Protein AF-A0A2N3HQ24-F1 (afdb_monomer_lite)

Radius of gyration: 28.42 Å; chains: 1; bounding box: 80×58×65 Å

Structure (mmCIF, N/CA/C/O backbone):
data_AF-A0A2N3HQ24-F1
#
_entry.id   AF-A0A2N3HQ24-F1
#
loop_
_atom_site.group_PDB
_atom_site.id
_atom_site.type_symbol
_atom_site.label_atom_id
_atom_site.label_alt_id
_atom_site.label_comp_id
_atom_site.label_asym_id
_atom_site.label_entity_id
_atom_site.label_seq_id
_atom_site.pdbx_PDB_ins_code
_atom_site.Cartn_x
_atom_site.Cartn_y
_atom_site.Cartn_z
_atom_site.occupancy
_atom_site.B_iso_or_equiv
_atom_site.auth_seq_id
_atom_site.auth_comp_id
_atom_site.auth_asym_id
_atom_site.auth_atom_id
_atom_site.pdbx_PDB_model_num
ATOM 1 N N . MET A 1 1 ? 50.417 21.967 -17.663 1.00 47.53 1 MET A N 1
ATOM 2 C CA . MET A 1 1 ? 50.385 20.579 -17.165 1.00 47.53 1 MET A CA 1
ATOM 3 C C . MET A 1 1 ? 48.929 20.295 -16.877 1.00 47.53 1 MET A C 1
ATOM 5 O O . MET A 1 1 ? 48.324 21.129 -16.223 1.00 47.53 1 MET A O 1
ATOM 9 N N . SER A 1 2 ? 48.342 19.258 -17.473 1.00 64.44 2 SER A N 1
ATOM 10 C CA . SER A 1 2 ? 46.981 18.849 -17.116 1.00 64.44 2 SER A CA 1
ATOM 11 C C . SER A 1 2 ? 47.035 18.251 -15.715 1.00 64.44 2 SER A C 1
ATOM 13 O O . SER A 1 2 ? 47.826 17.329 -15.504 1.00 64.44 2 SER A O 1
ATOM 15 N N . ASP A 1 3 ? 46.255 18.788 -14.781 1.00 77.62 3 ASP A N 1
ATOM 16 C CA . ASP A 1 3 ? 46.148 18.233 -13.431 1.00 77.62 3 ASP A CA 1
ATOM 17 C C . ASP A 1 3 ? 45.756 16.748 -13.524 1.00 77.62 3 ASP A C 1
ATOM 19 O O . ASP A 1 3 ? 44.880 16.379 -14.314 1.00 77.62 3 ASP A O 1
ATOM 23 N N . SER A 1 4 ? 46.420 15.878 -12.757 1.00 91.06 4 SER A N 1
ATOM 24 C CA . SER A 1 4 ? 45.989 14.480 -12.658 1.00 91.06 4 SER A CA 1
ATOM 25 C C . SER A 1 4 ? 44.662 14.396 -11.897 1.00 91.06 4 SER A C 1
ATOM 27 O O . SER A 1 4 ? 44.323 15.302 -11.132 1.00 91.06 4 SER A O 1
ATOM 29 N N . LEU A 1 5 ? 43.909 13.296 -12.033 1.00 94.38 5 LEU A N 1
ATOM 30 C CA . LEU A 1 5 ? 42.657 13.133 -11.279 1.00 94.38 5 LEU A CA 1
ATOM 31 C C . LEU A 1 5 ? 42.884 13.259 -9.767 1.00 94.38 5 LEU A C 1
ATOM 33 O O . LEU A 1 5 ? 42.071 13.834 -9.043 1.00 94.38 5 LEU A O 1
ATOM 37 N N . ARG A 1 6 ? 44.021 12.741 -9.299 1.00 94.81 6 ARG A N 1
ATOM 38 C CA . ARG A 1 6 ? 44.444 12.823 -7.906 1.00 94.81 6 ARG A CA 1
ATOM 39 C C . ARG A 1 6 ? 44.665 14.269 -7.465 1.00 94.81 6 ARG A C 1
ATOM 41 O O . ARG A 1 6 ? 44.216 14.627 -6.377 1.00 94.81 6 ARG A O 1
ATOM 48 N N . ASP A 1 7 ? 45.304 15.093 -8.294 1.00 94.31 7 ASP A N 1
ATOM 49 C CA . ASP A 1 7 ? 45.512 16.518 -8.003 1.00 94.31 7 ASP A CA 1
ATOM 50 C C . ASP A 1 7 ? 44.172 17.261 -7.948 1.00 94.31 7 ASP A C 1
ATOM 52 O O . ASP A 1 7 ? 43.905 17.986 -6.989 1.00 94.31 7 ASP A O 1
ATOM 56 N N . ILE A 1 8 ? 43.275 16.982 -8.901 1.00 95.81 8 ILE A N 1
ATOM 57 C CA . ILE A 1 8 ? 41.916 17.540 -8.935 1.00 95.81 8 ILE A CA 1
ATOM 58 C C . ILE A 1 8 ? 41.142 17.162 -7.664 1.00 95.81 8 ILE A C 1
ATOM 60 O O . ILE A 1 8 ? 40.532 18.019 -7.024 1.00 95.81 8 ILE A O 1
ATOM 64 N N . ALA A 1 9 ? 41.178 15.891 -7.256 1.00 96.81 9 ALA A N 1
ATOM 65 C CA . ALA A 1 9 ? 40.502 15.406 -6.055 1.00 96.81 9 ALA A CA 1
ATOM 66 C C . ALA A 1 9 ? 41.056 16.052 -4.773 1.00 96.81 9 ALA A C 1
ATOM 68 O O . ALA A 1 9 ? 40.285 16.417 -3.879 1.00 96.81 9 ALA A O 1
ATOM 69 N N . ILE A 1 10 ? 42.380 16.220 -4.673 1.00 95.81 10 ILE A N 1
ATOM 70 C CA . ILE A 1 10 ? 43.023 16.939 -3.564 1.00 95.81 10 ILE A CA 1
ATOM 71 C C . ILE A 1 10 ? 42.519 18.381 -3.522 1.00 95.81 10 ILE A C 1
ATOM 73 O O . ILE A 1 10 ? 42.132 18.854 -2.451 1.00 95.81 10 ILE A O 1
ATOM 77 N N . GLN A 1 11 ? 42.458 19.049 -4.672 1.00 96.38 11 GLN A N 1
ATOM 78 C CA . GLN A 1 11 ? 42.065 20.448 -4.739 1.00 96.38 11 GLN A CA 1
ATOM 79 C C . GLN A 1 11 ? 40.582 20.663 -4.417 1.00 96.38 11 GLN A C 1
ATOM 81 O O . GLN A 1 11 ? 40.251 21.563 -3.642 1.00 96.38 11 GLN A O 1
ATOM 86 N N . ILE A 1 12 ? 39.698 19.780 -4.899 1.00 97.50 12 ILE A N 1
ATOM 87 C CA . ILE A 1 12 ? 38.277 19.756 -4.516 1.00 97.50 12 ILE A CA 1
ATOM 88 C C . ILE A 1 12 ? 38.135 19.603 -3.000 1.00 97.50 12 ILE A C 1
ATOM 90 O O . ILE A 1 12 ? 37.418 20.382 -2.379 1.00 97.50 12 ILE A O 1
ATOM 94 N N . ASN A 1 13 ? 38.828 18.641 -2.380 1.00 97.75 13 ASN A N 1
ATOM 95 C CA . ASN A 1 13 ? 38.746 18.446 -0.929 1.00 97.75 13 ASN A CA 1
ATOM 96 C C . ASN A 1 13 ? 39.200 19.693 -0.155 1.00 97.75 13 ASN A C 1
ATOM 98 O O . ASN A 1 13 ? 38.524 20.096 0.788 1.00 97.75 13 ASN A O 1
ATOM 102 N N . GLN A 1 14 ? 40.316 20.317 -0.550 1.00 96.50 14 GLN A N 1
ATOM 103 C CA . GLN A 1 14 ? 40.838 21.515 0.118 1.00 96.50 14 GLN A CA 1
ATOM 104 C C . GLN A 1 14 ? 39.853 22.688 0.065 1.00 96.50 14 GLN A C 1
ATOM 106 O O . GLN A 1 14 ? 39.627 23.345 1.082 1.00 96.50 14 GLN A O 1
ATOM 111 N N . MET A 1 15 ? 39.258 22.925 -1.106 1.00 97.62 15 MET A N 1
ATOM 112 C CA . MET A 1 15 ? 38.336 24.038 -1.341 1.00 97.62 15 MET A CA 1
ATOM 113 C C . MET A 1 15 ? 36.914 23.758 -0.835 1.00 97.62 15 MET A C 1
ATOM 115 O O . MET A 1 15 ? 36.154 24.690 -0.603 1.00 97.62 15 MET A O 1
ATOM 119 N N . SER A 1 16 ? 36.547 22.492 -0.613 1.00 97.12 16 SER A N 1
ATOM 120 C CA . SER A 1 16 ? 35.191 22.115 -0.189 1.00 97.12 16 SER A CA 1
ATOM 121 C C . SER A 1 16 ? 34.766 22.660 1.177 1.00 97.12 16 SER A C 1
ATOM 123 O O . SER A 1 16 ? 33.574 22.688 1.454 1.00 97.12 16 SER A O 1
ATOM 125 N N . ASN A 1 17 ? 35.703 23.120 2.016 1.00 93.00 17 ASN A N 1
ATOM 126 C CA . ASN A 1 17 ? 35.400 23.670 3.344 1.00 93.00 17 ASN A CA 1
ATOM 127 C C . ASN A 1 17 ? 34.509 24.925 3.302 1.00 93.00 17 ASN A C 1
ATOM 129 O O . ASN A 1 17 ? 33.818 25.202 4.279 1.00 93.00 17 ASN A O 1
ATOM 133 N N . ASP A 1 18 ? 34.513 25.650 2.180 1.00 95.00 18 ASP A N 1
ATOM 134 C CA . ASP A 1 18 ? 33.687 26.844 1.961 1.00 95.00 18 ASP A CA 1
ATOM 135 C C . ASP A 1 18 ? 32.299 26.518 1.366 1.00 95.00 18 ASP A C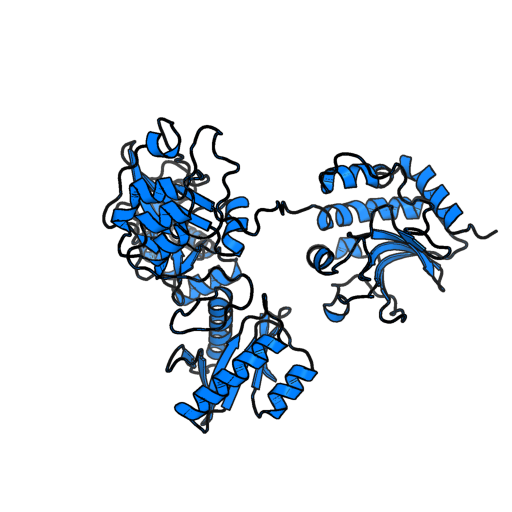 1
ATOM 137 O O . ASP A 1 18 ? 31.510 27.423 1.101 1.00 95.00 18 ASP A O 1
ATOM 141 N N . TYR A 1 19 ? 31.993 25.231 1.162 1.00 97.69 19 TYR A N 1
ATOM 142 C CA . TYR A 1 19 ? 30.774 24.731 0.520 1.00 97.69 19 TYR A CA 1
ATOM 143 C C . TYR A 1 19 ? 30.058 23.710 1.412 1.00 97.69 19 TYR A C 1
ATOM 145 O O . TYR A 1 19 ? 30.669 23.051 2.260 1.00 97.69 19 TYR A O 1
ATOM 153 N N . GLU A 1 20 ? 28.751 23.528 1.222 1.00 96.44 20 GLU A N 1
ATOM 154 C CA . GLU A 1 20 ? 27.975 22.592 2.046 1.00 96.44 20 GLU A CA 1
ATOM 155 C C . GLU A 1 20 ? 28.452 21.143 1.854 1.00 96.44 20 GLU A C 1
ATOM 157 O O . GLU A 1 20 ? 28.536 20.373 2.819 1.00 96.44 20 GLU A O 1
ATOM 162 N N . ILE A 1 21 ? 28.852 20.789 0.631 1.00 97.12 21 ILE A N 1
ATOM 163 C CA . ILE A 1 21 ? 29.386 19.480 0.257 1.00 97.12 21 ILE A CA 1
ATOM 164 C C . ILE A 1 21 ? 30.654 19.105 1.031 1.00 97.12 21 ILE A C 1
ATOM 166 O O . ILE A 1 21 ? 30.903 17.915 1.229 1.00 97.12 21 ILE A O 1
ATOM 170 N N . GLY A 1 22 ? 31.425 20.068 1.550 1.00 96.12 22 GLY A N 1
ATOM 171 C CA . GLY A 1 22 ? 32.559 19.780 2.438 1.00 96.12 22 GLY A CA 1
ATOM 172 C C . GLY A 1 22 ? 32.155 18.967 3.671 1.00 96.12 22 GLY A C 1
ATOM 173 O O . GLY A 1 22 ? 32.927 18.152 4.175 1.00 96.12 22 GLY A O 1
ATOM 174 N N . ASN A 1 23 ? 30.894 19.086 4.099 1.00 95.62 23 ASN A N 1
ATOM 175 C CA . ASN A 1 23 ? 30.323 18.332 5.213 1.00 95.62 23 ASN A CA 1
ATOM 176 C C . ASN A 1 23 ? 29.716 16.981 4.796 1.00 95.62 23 ASN A C 1
ATOM 178 O O . ASN A 1 23 ? 29.048 16.341 5.610 1.00 95.62 23 ASN A O 1
ATOM 182 N N . LEU A 1 24 ? 29.932 16.503 3.562 1.00 96.12 24 LEU A N 1
ATOM 183 C CA . LEU A 1 24 ? 29.300 15.285 3.033 1.00 96.12 24 LEU A CA 1
ATOM 184 C C . LEU A 1 24 ? 29.444 14.086 3.975 1.00 96.12 24 LEU A C 1
ATOM 186 O O . LEU A 1 24 ? 28.496 13.332 4.171 1.00 96.12 24 LEU A O 1
ATOM 190 N N . GLN A 1 25 ? 30.618 13.885 4.571 1.00 94.50 25 GLN A N 1
ATOM 191 C CA . GLN A 1 25 ? 30.864 12.732 5.442 1.00 94.50 25 GLN A CA 1
ATOM 192 C C . GLN A 1 25 ? 30.114 12.818 6.781 1.00 94.50 25 GLN A C 1
ATOM 194 O O . GLN A 1 25 ? 29.752 11.781 7.345 1.00 94.50 25 GLN A O 1
ATOM 199 N N . ASP A 1 26 ? 29.844 14.031 7.264 1.00 93.19 26 ASP A N 1
ATOM 200 C CA . ASP A 1 26 ? 29.004 14.287 8.434 1.00 93.19 26 ASP A CA 1
ATOM 201 C C . ASP A 1 26 ? 27.514 14.134 8.072 1.00 93.19 26 ASP A C 1
ATOM 203 O O . ASP A 1 26 ? 26.798 13.384 8.734 1.00 93.19 26 ASP A O 1
ATOM 207 N N . ILE A 1 27 ? 27.079 14.670 6.927 1.00 93.56 27 ILE A N 1
ATOM 208 C CA . ILE A 1 27 ? 25.725 14.452 6.382 1.00 93.56 27 ILE A CA 1
ATOM 209 C C . ILE A 1 27 ? 25.440 12.952 6.215 1.00 93.56 27 ILE A C 1
ATOM 211 O O . ILE A 1 27 ? 24.395 12.451 6.627 1.00 93.56 27 ILE A O 1
ATOM 215 N N . ARG A 1 28 ? 26.392 12.198 5.657 1.00 92.69 28 ARG A N 1
ATOM 216 C CA . ARG A 1 28 ? 26.301 10.740 5.490 1.00 92.69 28 ARG A CA 1
ATOM 217 C C . ARG A 1 28 ? 26.172 10.013 6.812 1.00 92.69 28 ARG A C 1
ATOM 219 O O . ARG A 1 28 ? 25.418 9.043 6.902 1.00 92.69 28 ARG A O 1
ATOM 226 N N . LYS A 1 29 ? 26.926 10.441 7.824 1.00 90.31 29 LYS A N 1
ATOM 227 C CA . LYS A 1 29 ? 26.850 9.863 9.164 1.00 90.31 29 LYS A CA 1
ATOM 228 C C . LYS A 1 29 ? 25.430 10.001 9.711 1.00 90.31 29 LYS A C 1
ATOM 230 O O . LYS A 1 29 ? 24.884 9.001 10.180 1.00 90.31 29 LYS A O 1
ATOM 235 N N . ASP A 1 30 ? 24.835 11.179 9.573 1.00 87.88 30 ASP A N 1
ATOM 236 C CA . ASP A 1 30 ? 23.500 11.474 10.088 1.00 87.88 30 ASP A CA 1
ATOM 237 C C . ASP A 1 30 ? 22.411 10.734 9.299 1.00 87.88 30 ASP A C 1
ATOM 239 O O . ASP A 1 30 ? 21.644 9.971 9.888 1.00 87.88 30 ASP A O 1
ATOM 243 N N . LEU A 1 31 ? 22.407 10.834 7.964 1.00 85.19 31 LEU A N 1
ATOM 244 C CA . LEU A 1 31 ? 21.428 10.152 7.099 1.00 85.19 31 LEU A CA 1
ATOM 245 C C . LEU A 1 31 ? 21.437 8.628 7.272 1.00 85.19 31 LEU A C 1
ATOM 247 O O . LEU A 1 31 ? 20.403 7.965 7.160 1.00 85.19 31 LEU A O 1
ATOM 251 N N . LYS A 1 32 ? 22.611 8.042 7.530 1.00 80.75 32 LYS A N 1
ATOM 252 C CA . LYS A 1 32 ? 22.769 6.586 7.624 1.00 80.75 32 LYS A CA 1
ATOM 253 C C . LYS A 1 32 ? 22.746 6.049 9.050 1.00 80.75 32 LYS A C 1
ATOM 255 O O . LYS A 1 32 ? 22.720 4.820 9.187 1.00 80.75 32 LYS A O 1
ATOM 260 N N . GLY A 1 33 ? 22.736 6.910 10.068 1.00 82.31 33 GLY A N 1
ATOM 261 C CA . GLY A 1 33 ? 22.814 6.523 11.480 1.00 82.31 33 GLY A CA 1
ATOM 262 C C . GLY A 1 33 ? 24.160 5.893 11.859 1.00 82.31 33 GLY A C 1
ATOM 263 O O . GLY A 1 33 ? 24.206 4.934 12.632 1.00 82.31 33 GLY A O 1
ATOM 264 N N . LEU A 1 34 ? 25.266 6.361 11.273 1.00 80.00 34 LEU A N 1
ATOM 265 C CA . LEU A 1 34 ? 26.601 5.821 11.550 1.00 80.00 34 LEU A CA 1
ATOM 266 C C . LEU A 1 34 ? 27.142 6.371 12.876 1.00 80.00 34 LEU A C 1
ATOM 268 O O . LEU A 1 34 ? 27.036 7.555 13.177 1.00 80.00 34 LEU A O 1
ATOM 272 N N . LYS A 1 35 ? 27.815 5.519 13.661 1.00 80.62 35 LYS A N 1
ATOM 273 C CA . LYS A 1 35 ? 28.413 5.927 14.949 1.00 80.62 35 LYS A CA 1
ATOM 274 C C . LYS A 1 35 ? 29.523 6.976 14.794 1.00 80.62 35 LYS A C 1
ATOM 276 O O . LYS A 1 35 ? 29.748 7.777 15.695 1.00 80.62 35 LYS A O 1
ATOM 281 N N . LYS A 1 36 ? 30.230 6.963 13.662 1.00 83.69 36 LYS A N 1
ATOM 282 C CA . LYS A 1 36 ? 31.337 7.871 13.334 1.00 83.69 36 LYS A CA 1
ATOM 283 C C . LYS A 1 36 ? 31.327 8.193 11.843 1.00 83.69 36 LYS A C 1
ATOM 285 O O . LYS A 1 36 ? 30.864 7.368 11.054 1.00 83.69 36 LYS A O 1
ATOM 290 N N . LYS A 1 37 ? 31.869 9.354 11.469 1.00 85.19 37 LYS A N 1
ATOM 291 C CA . LYS A 1 37 ? 32.110 9.681 10.060 1.00 85.19 37 LYS A CA 1
ATOM 292 C C . LYS A 1 37 ? 33.192 8.777 9.473 1.00 85.19 37 LYS A C 1
ATOM 294 O O . LYS A 1 37 ? 34.089 8.335 10.194 1.00 85.19 37 LYS A O 1
ATOM 299 N N . ALA A 1 38 ? 33.069 8.460 8.186 1.00 80.69 38 ALA A N 1
ATOM 300 C CA . ALA A 1 38 ? 33.951 7.504 7.518 1.00 80.69 38 ALA A CA 1
ATOM 301 C C . ALA A 1 38 ? 35.321 8.111 7.178 1.00 80.69 38 ALA A C 1
ATOM 303 O O . ALA A 1 38 ? 36.337 7.429 7.291 1.00 80.69 38 ALA A O 1
ATOM 304 N N . ASN A 1 39 ? 35.343 9.385 6.786 1.00 90.38 39 ASN A N 1
ATOM 305 C CA . ASN A 1 39 ? 36.548 10.163 6.517 1.00 90.38 39 ASN A CA 1
ATOM 306 C C . ASN A 1 39 ? 36.249 11.663 6.713 1.00 90.38 39 ASN A C 1
ATOM 308 O O . ASN A 1 39 ? 35.095 12.032 6.923 1.00 90.38 39 ASN A O 1
ATOM 312 N N . SER A 1 40 ? 37.273 12.509 6.663 1.00 87.12 40 SER A N 1
ATOM 313 C CA . SER A 1 40 ? 37.134 13.970 6.594 1.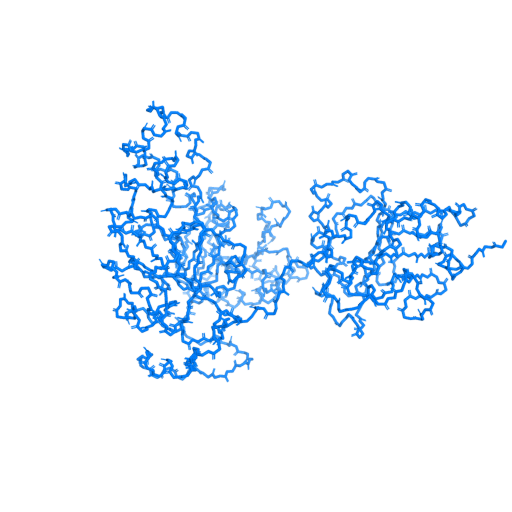00 87.12 40 SER A CA 1
ATOM 314 C C . SER A 1 40 ? 36.994 14.459 5.151 1.00 87.12 40 SER A C 1
ATOM 316 O O . SER A 1 40 ? 36.330 15.457 4.916 1.00 87.12 40 SER A O 1
ATOM 318 N N . ASN A 1 41 ? 37.597 13.745 4.198 1.00 93.75 41 ASN A N 1
ATOM 319 C CA . ASN A 1 41 ? 37.614 14.110 2.787 1.00 93.75 41 ASN A CA 1
ATOM 320 C C . ASN A 1 41 ? 36.432 13.488 2.026 1.00 93.75 41 ASN A C 1
ATOM 322 O O . ASN A 1 41 ? 35.942 12.403 2.367 1.00 93.75 41 ASN A O 1
ATOM 326 N N . ILE A 1 42 ? 36.010 14.160 0.954 1.00 96.06 42 ILE A N 1
ATOM 327 C CA . ILE A 1 42 ? 35.005 13.672 0.005 1.00 96.06 42 ILE A CA 1
ATOM 328 C C . ILE A 1 42 ? 35.620 12.532 -0.808 1.00 96.06 42 ILE A C 1
ATOM 330 O O . ILE A 1 42 ? 35.145 11.399 -0.729 1.00 96.06 42 ILE A O 1
ATOM 334 N N . PHE A 1 43 ? 36.710 12.813 -1.524 1.00 97.00 43 PHE A N 1
ATOM 335 C CA . PHE A 1 43 ? 37.456 11.844 -2.330 1.00 97.00 43 PHE A CA 1
ATOM 336 C C . PHE A 1 43 ? 38.735 11.437 -1.600 1.00 97.00 43 PHE A C 1
ATOM 338 O O . PHE A 1 43 ? 39.457 12.286 -1.082 1.00 97.00 43 PHE A O 1
ATOM 345 N N . VAL A 1 44 ? 39.022 10.141 -1.531 1.00 93.75 44 VAL A N 1
ATOM 346 C CA . VAL A 1 44 ? 40.214 9.620 -0.852 1.00 93.75 44 VAL A CA 1
ATOM 347 C C . VAL A 1 44 ? 41.065 8.888 -1.874 1.00 93.75 44 VAL A C 1
ATOM 349 O O . VAL A 1 44 ? 40.533 8.148 -2.701 1.00 93.75 44 VAL A O 1
ATOM 352 N N . ASP A 1 45 ? 42.378 9.091 -1.781 1.00 90.62 45 ASP A N 1
ATOM 353 C CA . ASP A 1 45 ? 43.375 8.331 -2.528 1.00 90.62 45 ASP A CA 1
ATOM 354 C C . ASP A 1 45 ? 43.441 6.884 -2.019 1.00 90.62 45 ASP A C 1
ATOM 356 O O . ASP A 1 45 ? 44.299 6.495 -1.230 1.00 90.62 45 ASP A O 1
ATOM 360 N N . ASP A 1 46 ? 42.438 6.113 -2.418 1.00 87.56 46 ASP A N 1
ATOM 361 C CA . ASP A 1 46 ? 42.279 4.690 -2.168 1.00 87.56 46 ASP A CA 1
ATOM 362 C C . ASP A 1 46 ? 41.905 4.039 -3.500 1.00 87.56 46 ASP A C 1
ATOM 364 O O . ASP A 1 46 ? 40.907 4.411 -4.118 1.00 87.56 46 ASP A O 1
ATOM 368 N N . SER A 1 47 ? 42.673 3.026 -3.905 1.00 86.31 47 SER A N 1
ATOM 369 C CA . SER A 1 47 ? 42.433 2.206 -5.105 1.00 86.31 47 SER A CA 1
ATOM 370 C C . SER A 1 47 ? 41.006 1.645 -5.229 1.00 86.31 47 SER A C 1
ATOM 372 O O . SER A 1 47 ? 40.583 1.250 -6.311 1.00 86.31 47 SER A O 1
ATOM 374 N N . LYS A 1 48 ? 40.243 1.583 -4.129 1.00 85.88 48 LYS A N 1
ATOM 375 C CA . LYS A 1 48 ? 38.839 1.141 -4.117 1.00 85.88 48 LYS A CA 1
ATOM 376 C C . LYS A 1 48 ? 37.848 2.220 -4.544 1.00 85.88 48 LYS A C 1
ATOM 378 O O . LYS A 1 48 ? 36.708 1.888 -4.867 1.00 85.88 48 LYS A O 1
ATOM 383 N N . THR A 1 49 ? 38.231 3.489 -4.451 1.00 90.25 49 THR A N 1
ATOM 384 C CA . THR A 1 49 ? 37.356 4.646 -4.691 1.00 90.25 49 THR A CA 1
ATOM 385 C C . THR A 1 49 ? 37.904 5.607 -5.734 1.00 90.25 49 THR A C 1
ATOM 387 O O . THR A 1 49 ? 37.167 6.487 -6.166 1.00 90.25 49 THR A O 1
ATOM 390 N N . MET A 1 50 ? 39.163 5.444 -6.137 1.00 94.50 50 MET A N 1
ATOM 391 C CA . MET A 1 50 ? 39.844 6.276 -7.118 1.00 94.50 50 MET A CA 1
ATOM 392 C C . MET A 1 50 ? 40.767 5.430 -7.997 1.00 94.50 50 MET A C 1
ATOM 394 O O . MET A 1 50 ? 41.476 4.547 -7.514 1.00 94.50 50 MET A O 1
ATOM 398 N N . THR A 1 51 ? 40.739 5.732 -9.286 1.00 93.19 51 THR A N 1
ATOM 399 C CA . THR A 1 51 ? 41.643 5.235 -10.329 1.00 93.19 51 THR A CA 1
ATOM 400 C C . THR A 1 51 ? 42.340 6.432 -10.980 1.00 93.19 51 THR A C 1
ATOM 402 O O . THR A 1 51 ? 42.158 7.561 -10.527 1.00 93.19 51 THR A O 1
ATOM 405 N N . ASP A 1 52 ? 43.110 6.216 -12.043 1.00 91.44 52 ASP A N 1
ATOM 406 C CA . ASP A 1 52 ? 43.693 7.328 -12.803 1.00 91.44 52 ASP A CA 1
ATOM 407 C C . ASP A 1 52 ? 42.627 8.123 -13.587 1.00 91.44 52 ASP A C 1
ATOM 409 O O . ASP A 1 52 ? 42.807 9.316 -13.836 1.00 91.44 52 ASP A O 1
ATOM 413 N N . ASP A 1 53 ? 41.485 7.493 -13.896 1.00 92.31 53 ASP A N 1
ATOM 414 C CA . ASP A 1 53 ? 40.465 8.047 -14.794 1.00 92.31 53 ASP A CA 1
ATOM 415 C C . ASP A 1 53 ? 39.175 8.471 -14.088 1.00 92.31 53 ASP A C 1
ATOM 417 O O . ASP A 1 53 ? 38.464 9.347 -14.571 1.00 92.31 53 ASP A O 1
ATOM 421 N N . TRP A 1 54 ? 38.837 7.889 -12.937 1.00 95.00 54 TRP A N 1
ATOM 422 C CA . TRP A 1 54 ? 37.626 8.254 -12.197 1.00 95.00 54 TRP A CA 1
ATOM 423 C C . TRP A 1 54 ? 37.750 8.054 -10.689 1.00 95.00 54 TRP A C 1
ATOM 425 O O . TRP A 1 54 ? 38.529 7.231 -10.204 1.00 95.00 54 TRP A O 1
ATOM 435 N N . ALA A 1 55 ? 36.936 8.799 -9.941 1.00 97.38 55 ALA A N 1
ATOM 436 C CA . ALA A 1 55 ? 36.797 8.679 -8.499 1.00 97.38 55 ALA A CA 1
ATOM 437 C C . ALA A 1 55 ? 35.335 8.835 -8.066 1.00 97.38 55 ALA A C 1
ATOM 439 O O . ALA A 1 55 ? 34.566 9.595 -8.655 1.00 97.38 55 ALA A O 1
ATOM 440 N N . PHE A 1 56 ? 34.956 8.161 -6.984 1.00 97.19 56 PHE A N 1
ATOM 441 C CA . PHE A 1 56 ? 33.720 8.442 -6.257 1.00 97.19 56 PHE A CA 1
ATOM 442 C C . PHE A 1 56 ? 34.006 8.717 -4.785 1.00 97.19 56 PHE A C 1
ATOM 444 O O . PHE A 1 56 ? 35.044 8.329 -4.245 1.00 97.19 56 PHE A O 1
ATOM 451 N N . HIS A 1 57 ? 33.081 9.407 -4.121 1.00 96.62 57 HIS A N 1
ATOM 452 C CA . HIS A 1 57 ? 33.285 9.784 -2.728 1.00 96.62 57 HIS A CA 1
ATOM 453 C C . HIS A 1 57 ? 33.455 8.563 -1.806 1.00 96.62 57 HIS A C 1
ATOM 455 O O . HIS A 1 57 ? 32.860 7.495 -1.993 1.00 96.62 57 HIS A O 1
ATOM 461 N N . TYR A 1 58 ? 34.243 8.725 -0.749 1.00 93.75 58 TYR A N 1
ATOM 462 C CA . TYR A 1 58 ? 34.638 7.618 0.108 1.00 93.75 58 TYR A CA 1
ATOM 463 C C . TYR A 1 58 ? 33.451 6.973 0.836 1.00 93.75 58 TYR A C 1
ATOM 465 O O . TYR A 1 58 ? 32.694 7.625 1.563 1.00 93.75 58 TYR A O 1
ATOM 473 N N . GLY A 1 59 ? 33.318 5.654 0.668 1.00 88.44 59 GLY A N 1
ATOM 474 C CA . GLY A 1 59 ? 32.214 4.853 1.198 1.00 88.44 59 GLY A CA 1
ATOM 475 C C . GLY A 1 59 ? 30.937 4.877 0.347 1.00 88.44 59 GLY A C 1
ATOM 476 O O . GLY A 1 59 ? 29.947 4.276 0.762 1.00 88.44 59 GLY A O 1
ATOM 477 N N . GLY A 1 60 ? 30.963 5.509 -0.830 1.00 90.31 60 GLY A N 1
ATOM 478 C CA . GLY A 1 60 ? 29.819 5.693 -1.727 1.00 90.31 60 GLY A CA 1
ATOM 479 C C . GLY A 1 60 ? 29.291 4.436 -2.427 1.00 90.31 60 GLY A C 1
ATOM 480 O O . GLY A 1 60 ? 28.379 4.510 -3.245 1.00 90.31 60 GLY A O 1
ATOM 481 N N . ARG A 1 61 ? 29.863 3.254 -2.171 1.00 89.81 61 ARG A N 1
ATOM 482 C CA . ARG A 1 61 ? 29.674 2.108 -3.072 1.00 89.81 61 ARG A CA 1
ATOM 483 C C . ARG A 1 61 ? 28.236 1.585 -3.146 1.00 89.81 61 ARG A C 1
ATOM 485 O O . ARG A 1 61 ? 27.832 1.102 -4.200 1.00 89.81 61 ARG A O 1
ATOM 492 N N . SER A 1 62 ? 27.494 1.685 -2.046 1.00 88.50 62 SER A N 1
ATOM 493 C CA . SER A 1 62 ? 26.109 1.218 -1.901 1.00 88.50 62 SER A CA 1
ATOM 494 C C . SER A 1 62 ? 25.088 2.363 -1.882 1.00 88.50 62 SER A C 1
ATOM 496 O O . SER A 1 62 ? 24.015 2.254 -1.283 1.00 88.50 62 SER A O 1
ATOM 498 N N . GLU A 1 63 ? 25.414 3.488 -2.516 1.00 93.38 63 GLU A N 1
ATOM 499 C CA . GLU A 1 63 ? 24.588 4.696 -2.574 1.00 93.38 63 GLU A CA 1
ATOM 500 C C . GLU A 1 63 ? 24.719 5.448 -3.895 1.00 93.38 63 GLU A C 1
ATOM 502 O O . GLU A 1 63 ? 25.514 5.067 -4.752 1.00 93.38 63 GLU A O 1
ATOM 507 N N . LEU A 1 64 ? 23.920 6.504 -4.047 1.00 96.75 64 LEU A N 1
ATOM 508 C CA . LEU A 1 64 ? 24.123 7.532 -5.055 1.00 96.75 64 LEU A CA 1
ATOM 509 C C . LEU A 1 64 ? 25.489 8.195 -4.825 1.00 96.75 64 LEU A C 1
ATOM 511 O O . LEU A 1 64 ? 25.806 8.649 -3.729 1.00 96.75 64 LEU A O 1
ATOM 515 N N . GLN A 1 65 ? 26.339 8.207 -5.840 1.00 97.62 65 GLN A N 1
ATOM 516 C CA . GLN A 1 65 ? 27.745 8.575 -5.715 1.00 97.62 65 GLN A CA 1
ATOM 517 C C . GLN A 1 65 ? 28.002 9.963 -6.266 1.00 97.62 65 GLN A C 1
ATOM 519 O O . GLN A 1 65 ? 27.894 10.142 -7.469 1.00 97.62 65 GLN A O 1
ATOM 524 N N . TYR A 1 66 ? 28.494 10.893 -5.444 1.00 98.44 66 TYR A N 1
ATOM 525 C CA . TYR A 1 66 ? 29.344 11.960 -5.978 1.00 98.44 66 TYR A CA 1
ATOM 526 C C . TYR A 1 66 ? 30.519 11.338 -6.721 1.00 98.44 66 TYR A C 1
ATOM 528 O O . TYR A 1 66 ? 31.250 10.530 -6.137 1.00 98.44 66 TYR A O 1
ATOM 536 N N . ASN A 1 67 ? 30.642 11.669 -8.001 1.00 98.44 67 ASN A N 1
ATOM 537 C CA . ASN A 1 67 ? 31.555 11.023 -8.924 1.00 98.44 67 ASN A CA 1
ATOM 538 C C . ASN A 1 67 ? 32.210 12.063 -9.839 1.00 98.44 67 ASN A C 1
ATOM 540 O O . ASN A 1 67 ? 31.542 12.974 -10.337 1.00 98.44 67 ASN A O 1
ATOM 544 N N . ILE A 1 68 ? 33.511 11.898 -10.050 1.00 98.25 68 ILE A N 1
ATOM 545 C CA . ILE A 1 68 ? 34.338 12.695 -10.951 1.00 98.25 68 ILE A CA 1
ATOM 546 C C . ILE A 1 68 ? 35.132 11.772 -11.869 1.00 98.25 68 ILE A C 1
ATOM 548 O O . ILE A 1 68 ? 35.464 10.652 -11.481 1.00 98.25 68 ILE A O 1
ATOM 552 N N . GLY A 1 69 ? 35.468 12.227 -13.069 1.00 96.75 69 GLY A N 1
ATOM 553 C CA . GLY A 1 69 ? 36.337 11.451 -13.945 1.00 96.75 69 GLY A CA 1
ATOM 554 C C . GLY A 1 69 ? 36.639 12.120 -15.271 1.00 96.75 69 GLY A C 1
ATOM 555 O O . GLY A 1 69 ? 36.001 13.100 -15.652 1.00 96.75 69 GLY A O 1
ATOM 556 N N . PHE A 1 70 ? 37.624 11.578 -15.968 1.00 94.94 70 PHE A N 1
ATOM 557 C CA . PHE A 1 70 ? 37.946 11.949 -17.329 1.00 94.94 70 PHE A CA 1
ATOM 558 C C . PHE A 1 70 ? 37.123 11.136 -18.318 1.00 94.94 70 PHE A C 1
ATOM 560 O O . PHE A 1 70 ? 36.967 9.926 -18.199 1.00 94.94 70 PHE A O 1
ATOM 567 N N . GLU A 1 71 ? 36.634 11.854 -19.313 1.00 91.44 71 GLU A N 1
ATOM 568 C CA . GLU A 1 71 ? 35.969 11.354 -20.501 1.00 91.44 71 GLU A CA 1
ATOM 569 C C . GLU A 1 71 ? 36.773 11.770 -21.738 1.00 91.44 71 GLU A C 1
ATOM 571 O O . GLU A 1 71 ? 37.692 12.604 -21.660 1.00 91.44 71 GLU A O 1
ATOM 576 N N . ASP A 1 72 ? 36.414 11.214 -22.893 1.00 88.94 72 ASP A N 1
ATOM 577 C CA . ASP A 1 72 ? 36.993 11.619 -24.177 1.00 88.94 72 ASP A CA 1
ATOM 578 C C . ASP A 1 72 ? 36.729 13.107 -24.457 1.00 88.94 72 ASP A C 1
ATOM 580 O O . ASP A 1 72 ? 37.624 13.831 -24.897 1.00 88.94 72 ASP A O 1
ATOM 584 N N . GLU A 1 73 ? 35.533 13.596 -24.124 1.00 89.44 73 GLU A N 1
ATOM 585 C CA . GLU A 1 73 ? 35.086 14.964 -24.399 1.00 89.44 73 GLU A CA 1
ATOM 586 C C . GLU A 1 73 ? 35.460 15.969 -23.298 1.00 89.44 73 GLU A C 1
ATOM 588 O O . GLU A 1 73 ? 35.348 17.176 -23.508 1.00 89.44 73 GLU A O 1
ATOM 593 N N . GLY A 1 74 ? 35.898 15.521 -22.115 1.00 93.12 74 GLY A N 1
ATOM 594 C CA . GLY A 1 74 ? 36.157 16.445 -21.012 1.00 93.12 74 GLY A CA 1
ATOM 595 C C . GLY A 1 74 ? 36.358 15.805 -19.645 1.00 93.12 74 GLY A C 1
ATOM 596 O O . GLY A 1 74 ? 36.698 14.635 -19.512 1.00 93.12 74 GLY A O 1
ATOM 597 N N . PHE A 1 75 ? 36.172 16.609 -18.608 1.00 96.62 75 PHE A N 1
ATOM 598 C CA . PHE A 1 75 ? 36.106 16.197 -17.218 1.00 96.62 75 PHE A CA 1
ATOM 599 C C . PHE A 1 75 ? 34.648 16.231 -16.754 1.00 96.62 75 PHE A C 1
ATOM 601 O O . PHE A 1 75 ? 33.985 17.268 -16.841 1.00 96.62 75 PHE A O 1
ATOM 608 N N . ARG A 1 76 ? 34.136 15.100 -16.267 1.00 97.06 76 ARG A N 1
ATOM 609 C CA . ARG A 1 76 ? 32.774 14.983 -15.739 1.00 97.06 76 ARG A CA 1
ATOM 610 C C . ARG A 1 76 ? 32.750 15.101 -14.224 1.00 97.06 76 ARG A C 1
ATOM 612 O O . ARG A 1 76 ? 33.636 14.595 -13.537 1.00 97.06 76 ARG A O 1
ATOM 619 N N . TYR A 1 77 ? 31.694 15.714 -13.705 1.00 98.50 77 TYR A N 1
ATOM 620 C CA . TYR A 1 77 ? 31.445 15.834 -12.270 1.00 98.50 77 TYR A CA 1
ATOM 621 C C . TYR A 1 77 ? 29.939 15.892 -11.991 1.00 98.50 77 TYR A C 1
ATOM 623 O O . TYR A 1 77 ? 29.184 16.605 -12.656 1.00 98.50 77 TYR A O 1
ATOM 631 N N . GLY A 1 78 ? 29.473 15.066 -11.056 1.00 98.50 78 GLY A N 1
ATOM 632 C CA . GLY A 1 78 ? 28.046 14.923 -10.776 1.00 98.50 78 GLY A CA 1
ATOM 633 C C . GLY A 1 78 ? 27.726 13.763 -9.844 1.00 98.50 78 GLY A C 1
ATOM 634 O O . GLY A 1 78 ? 28.536 13.400 -8.987 1.00 98.50 78 GLY A O 1
ATOM 635 N N . LEU A 1 79 ? 26.540 13.184 -10.023 1.00 98.62 79 LEU A N 1
ATOM 636 C CA . LEU A 1 79 ? 26.043 12.038 -9.270 1.00 98.62 79 LEU A CA 1
ATOM 637 C C . LEU A 1 79 ? 25.946 10.791 -10.159 1.00 98.62 79 LEU A C 1
ATOM 639 O O . LEU A 1 79 ? 25.696 10.879 -11.359 1.00 98.62 79 LEU A O 1
ATOM 643 N N . ALA A 1 80 ? 26.129 9.610 -9.569 1.00 98.31 80 ALA A N 1
ATOM 644 C CA . ALA A 1 80 ? 26.100 8.356 -10.309 1.00 98.31 80 ALA A CA 1
ATOM 645 C C . ALA A 1 80 ? 25.557 7.164 -9.516 1.00 98.31 80 ALA A C 1
ATOM 647 O O . ALA A 1 80 ? 25.752 7.055 -8.306 1.00 98.31 80 ALA A O 1
ATOM 648 N N . PHE A 1 81 ? 24.960 6.209 -10.222 1.00 97.62 81 PHE A N 1
ATOM 649 C CA . PHE A 1 81 ? 24.744 4.852 -9.732 1.00 97.62 81 PHE A CA 1
ATOM 650 C C . PHE A 1 81 ? 25.727 3.897 -10.408 1.00 97.62 81 PHE A C 1
ATOM 652 O O . PHE A 1 81 ? 25.714 3.740 -11.626 1.00 97.62 81 PHE A O 1
ATOM 659 N N . SER A 1 82 ? 26.541 3.208 -9.608 1.00 94.88 82 SER A N 1
ATOM 660 C CA . SER A 1 82 ? 27.363 2.087 -10.070 1.00 94.88 82 SER A CA 1
ATOM 661 C C . SER A 1 82 ? 26.687 0.768 -9.700 1.00 94.88 82 SER A C 1
ATOM 663 O O . SER A 1 82 ? 26.704 0.359 -8.534 1.00 94.88 82 SER A O 1
ATOM 665 N N . LEU A 1 83 ? 26.084 0.099 -10.684 1.00 91.38 83 LEU A N 1
ATOM 666 C CA . LEU A 1 83 ? 25.349 -1.159 -10.507 1.00 91.38 83 LEU A CA 1
ATOM 667 C C . LEU A 1 83 ? 26.224 -2.393 -10.702 1.00 91.38 83 LEU A C 1
ATOM 669 O O . LEU A 1 83 ? 25.710 -3.483 -10.896 1.00 91.38 83 LEU A O 1
ATOM 673 N N . GLU A 1 84 ? 27.542 -2.260 -10.664 1.00 87.44 84 GLU A N 1
ATOM 674 C CA . GLU A 1 84 ? 28.424 -3.423 -10.633 1.00 87.44 84 GLU A CA 1
ATOM 675 C C . GLU A 1 84 ? 28.397 -4.069 -9.233 1.00 87.44 84 GLU A C 1
ATOM 677 O O . GLU A 1 84 ? 28.378 -3.373 -8.220 1.00 87.44 84 GLU A O 1
ATOM 682 N N . THR A 1 85 ? 28.350 -5.391 -9.127 1.00 81.12 85 THR A N 1
ATOM 683 C CA . THR A 1 85 ? 28.410 -6.071 -7.822 1.00 81.12 85 THR A CA 1
ATOM 684 C C . THR A 1 85 ? 29.835 -6.106 -7.274 1.00 81.12 85 THR A C 1
ATOM 686 O O . THR A 1 85 ? 30.790 -6.328 -8.011 1.00 81.12 85 THR A O 1
ATOM 689 N N . SER A 1 86 ? 29.994 -5.944 -5.965 1.00 80.56 86 SER A N 1
ATOM 690 C CA . SER A 1 86 ? 31.279 -6.041 -5.264 1.00 80.56 86 SER A CA 1
ATOM 691 C C . SER A 1 86 ? 31.090 -6.618 -3.860 1.00 80.56 86 SER A C 1
ATOM 693 O O . SER A 1 86 ? 29.969 -6.857 -3.418 1.00 80.56 86 SER A O 1
ATOM 695 N N . GLN A 1 87 ? 32.172 -6.797 -3.099 1.00 73.25 87 GLN A N 1
ATOM 696 C CA . GLN A 1 87 ? 32.060 -7.213 -1.695 1.00 73.25 87 GLN A CA 1
ATOM 697 C C . GLN A 1 87 ? 31.225 -6.228 -0.848 1.00 73.25 87 GLN A C 1
ATOM 699 O O . GLN A 1 87 ? 30.549 -6.639 0.092 1.00 73.25 87 GLN A O 1
ATOM 704 N N . THR A 1 88 ? 31.267 -4.930 -1.164 1.00 72.94 88 THR A N 1
ATOM 705 C CA . THR A 1 88 ? 30.550 -3.872 -0.428 1.00 72.94 88 THR A CA 1
ATOM 706 C C . THR A 1 88 ? 29.185 -3.528 -1.032 1.00 72.94 88 THR A C 1
ATOM 708 O O . THR A 1 88 ? 28.367 -2.906 -0.353 1.00 72.94 88 THR A O 1
ATOM 711 N N . LEU A 1 89 ? 28.914 -3.965 -2.266 1.00 80.75 89 LEU A N 1
ATOM 712 C CA . LEU A 1 89 ? 27.591 -3.989 -2.893 1.00 80.75 89 LEU A CA 1
ATOM 713 C C . LEU A 1 89 ? 27.329 -5.398 -3.459 1.00 80.75 89 LEU A C 1
ATOM 715 O O . LEU A 1 89 ? 27.491 -5.612 -4.660 1.00 80.75 89 LEU A O 1
ATOM 719 N N . PRO A 1 90 ? 26.960 -6.378 -2.617 1.00 68.44 90 PRO A N 1
ATOM 720 C CA . PRO A 1 90 ? 26.777 -7.756 -3.073 1.00 68.44 90 PRO A CA 1
ATOM 721 C C . PRO A 1 90 ? 25.535 -7.926 -3.958 1.00 68.44 90 PRO A C 1
ATOM 723 O O . PRO A 1 90 ? 25.478 -8.857 -4.754 1.00 68.44 90 PRO A O 1
ATOM 726 N N . ASP A 1 91 ? 24.553 -7.028 -3.822 1.00 72.69 91 ASP A N 1
ATOM 727 C CA . ASP A 1 91 ? 23.293 -7.061 -4.560 1.00 72.69 91 ASP A CA 1
ATOM 728 C C . ASP A 1 91 ? 22.861 -5.644 -4.974 1.00 72.69 91 ASP A C 1
ATOM 730 O O . ASP A 1 91 ? 22.715 -4.745 -4.138 1.00 72.69 91 ASP A O 1
ATOM 734 N N . ILE A 1 92 ? 22.613 -5.456 -6.274 1.00 73.06 92 ILE A N 1
ATOM 735 C CA . ILE A 1 92 ? 22.125 -4.199 -6.857 1.00 73.06 92 ILE A CA 1
ATOM 736 C C . ILE A 1 92 ? 20.723 -3.822 -6.362 1.00 73.06 92 ILE A C 1
ATOM 738 O O . ILE A 1 92 ? 20.331 -2.658 -6.458 1.00 73.06 92 ILE A O 1
ATOM 742 N N . ASN A 1 93 ? 19.964 -4.769 -5.800 1.00 71.12 93 ASN A N 1
ATOM 743 C CA . ASN A 1 93 ? 18.648 -4.505 -5.218 1.00 71.12 93 ASN A CA 1
ATOM 744 C C . ASN A 1 93 ? 18.707 -3.471 -4.083 1.00 71.12 93 ASN A C 1
ATOM 746 O O . ASN A 1 93 ? 17.728 -2.762 -3.868 1.00 71.12 93 ASN A O 1
ATOM 750 N N . LEU A 1 94 ? 19.864 -3.291 -3.434 1.00 74.75 94 LEU A N 1
ATOM 751 C CA . LEU A 1 94 ? 20.092 -2.222 -2.453 1.00 74.75 94 LEU A CA 1
ATOM 752 C C . LEU A 1 94 ? 19.995 -0.807 -3.058 1.00 74.75 94 LEU A C 1
ATOM 754 O O . LEU A 1 94 ? 19.723 0.154 -2.338 1.00 74.75 94 LEU A O 1
ATOM 758 N N . LEU A 1 95 ? 20.206 -0.670 -4.371 1.00 81.94 95 LEU A N 1
ATOM 759 C CA . LEU A 1 95 ? 20.135 0.599 -5.100 1.00 81.94 95 LEU A CA 1
ATOM 760 C C . LEU A 1 95 ? 18.783 0.821 -5.792 1.00 81.94 95 LEU A C 1
ATOM 762 O O . LEU A 1 95 ? 18.439 1.964 -6.087 1.00 81.94 95 LEU A O 1
ATOM 766 N N . ARG A 1 96 ? 17.970 -0.224 -6.000 1.00 79.31 96 ARG A N 1
ATOM 767 C CA . ARG A 1 96 ? 16.659 -0.104 -6.670 1.00 79.31 96 ARG A CA 1
ATOM 768 C C . ARG A 1 96 ? 15.711 0.898 -5.991 1.00 79.31 96 ARG A C 1
ATOM 770 O O . ARG A 1 96 ? 15.157 1.732 -6.709 1.00 79.31 96 ARG A O 1
ATOM 777 N N . PRO A 1 97 ? 15.538 0.908 -4.652 1.00 77.00 97 PRO A N 1
ATOM 778 C CA . PRO A 1 97 ? 14.698 1.911 -3.992 1.00 77.00 97 PRO A CA 1
ATOM 779 C C . PRO A 1 97 ? 15.203 3.344 -4.197 1.00 77.00 97 PRO A C 1
ATOM 781 O O . PRO A 1 97 ? 14.408 4.271 -4.306 1.00 77.00 97 PRO A O 1
ATOM 784 N N . LYS A 1 98 ? 16.523 3.527 -4.301 1.00 89.06 98 LYS A N 1
ATOM 785 C CA . LYS A 1 98 ? 17.169 4.833 -4.488 1.00 89.06 98 LYS A CA 1
ATOM 786 C C . LYS A 1 98 ? 16.980 5.351 -5.909 1.00 89.06 98 LYS A C 1
ATOM 788 O O . LYS A 1 98 ? 16.617 6.506 -6.097 1.00 89.06 98 LYS A O 1
ATOM 793 N N . ILE A 1 99 ? 17.131 4.471 -6.899 1.00 85.25 99 ILE A N 1
ATOM 794 C CA . ILE A 1 99 ? 16.797 4.771 -8.297 1.00 85.25 99 ILE A CA 1
ATOM 795 C C . ILE A 1 99 ? 15.317 5.130 -8.419 1.00 85.25 99 ILE A C 1
ATOM 797 O O . ILE A 1 99 ? 14.976 6.096 -9.092 1.00 85.25 99 ILE A O 1
ATOM 801 N N . LYS A 1 100 ? 14.431 4.403 -7.724 1.00 77.44 100 LYS A N 1
ATOM 802 C CA . LYS A 1 100 ? 13.001 4.727 -7.690 1.00 77.44 100 LYS A CA 1
ATOM 803 C C . LYS A 1 100 ? 12.754 6.132 -7.134 1.00 77.44 100 LYS A C 1
ATOM 805 O O . LYS A 1 100 ? 12.037 6.894 -7.771 1.00 77.44 100 LYS A O 1
ATOM 810 N N . LYS A 1 101 ? 13.373 6.488 -6.002 1.00 83.00 101 LYS A N 1
ATOM 811 C CA . LYS A 1 101 ? 13.278 7.841 -5.428 1.00 83.00 101 LYS A CA 1
ATOM 812 C C . LYS A 1 101 ? 13.772 8.913 -6.396 1.00 83.00 101 LYS A C 1
ATOM 814 O O . LYS A 1 101 ? 13.076 9.901 -6.600 1.00 83.00 101 LYS A O 1
ATOM 819 N N . LEU A 1 102 ? 14.924 8.700 -7.035 1.00 92.88 102 LEU A N 1
ATOM 820 C CA . LEU A 1 102 ? 15.446 9.633 -8.034 1.00 92.88 102 LEU A CA 1
ATOM 821 C C . LEU A 1 102 ? 14.477 9.791 -9.214 1.00 92.88 102 LEU A C 1
ATOM 823 O O . LEU A 1 102 ? 14.189 10.909 -9.622 1.00 92.88 102 LEU A O 1
ATOM 827 N N . ASN A 1 103 ? 13.925 8.689 -9.721 1.00 84.44 103 ASN A N 1
ATOM 828 C CA . ASN A 1 103 ? 12.939 8.712 -10.799 1.00 84.44 103 ASN A CA 1
ATOM 829 C C . ASN A 1 103 ? 11.679 9.499 -10.417 1.00 84.44 103 ASN A C 1
ATOM 831 O O . ASN A 1 103 ? 11.184 10.272 -11.235 1.00 84.44 103 ASN A O 1
ATOM 835 N N . THR A 1 104 ? 11.185 9.343 -9.186 1.00 79.06 104 THR A N 1
ATOM 836 C CA . THR A 1 104 ? 10.079 10.154 -8.659 1.00 79.06 104 THR A CA 1
ATOM 837 C C . THR A 1 104 ? 10.451 11.638 -8.623 1.00 79.06 104 THR A C 1
ATOM 839 O O . THR A 1 104 ? 9.684 12.459 -9.113 1.00 79.06 104 THR A O 1
ATOM 842 N N . LEU A 1 105 ? 11.651 11.993 -8.149 1.00 87.75 105 LEU A N 1
ATOM 843 C CA . LEU A 1 105 ? 12.112 13.387 -8.129 1.00 87.75 105 LEU A CA 1
ATOM 844 C C . LEU A 1 105 ? 12.217 13.997 -9.532 1.00 87.75 105 LEU A C 1
ATOM 846 O O . LEU A 1 105 ? 11.797 15.135 -9.722 1.00 87.75 105 LEU A O 1
ATOM 850 N N . ILE A 1 106 ? 12.741 13.254 -10.510 1.00 89.69 106 ILE A N 1
ATOM 851 C CA . ILE A 1 106 ? 12.835 13.706 -11.909 1.00 89.69 106 ILE A CA 1
ATOM 852 C C . ILE A 1 106 ? 11.440 14.009 -12.472 1.00 89.69 106 ILE A C 1
ATOM 854 O O . ILE A 1 106 ? 11.264 14.999 -13.177 1.00 89.69 106 ILE A O 1
ATOM 858 N N . GLN A 1 107 ? 10.442 13.187 -12.139 1.00 81.69 107 GLN A N 1
ATOM 859 C CA . GLN A 1 107 ? 9.060 13.378 -12.584 1.00 81.69 107 GLN A CA 1
ATOM 860 C C . GLN A 1 107 ? 8.360 14.547 -11.880 1.00 81.69 107 GLN A C 1
ATOM 862 O O . GLN A 1 107 ? 7.676 15.332 -12.529 1.00 81.69 107 GLN A O 1
ATOM 867 N N . GLU A 1 108 ? 8.514 14.668 -10.561 1.00 80.38 108 GLU A N 1
ATOM 868 C CA . GLU A 1 108 ? 7.836 15.693 -9.758 1.00 80.38 108 GLU A CA 1
ATOM 869 C C . GLU A 1 108 ? 8.475 17.078 -9.900 1.00 80.38 108 GLU A C 1
ATOM 871 O O . GLU A 1 108 ? 7.794 18.098 -9.778 1.00 80.38 108 GLU A O 1
ATOM 876 N N . LYS A 1 109 ? 9.792 17.129 -10.126 1.00 91.06 109 LYS A N 1
ATOM 877 C CA . LYS A 1 109 ? 10.594 18.359 -10.122 1.00 91.06 109 LYS A CA 1
ATOM 878 C C . LYS A 1 109 ? 11.574 18.411 -11.311 1.00 91.06 109 LYS A C 1
ATOM 880 O O . LYS A 1 109 ? 12.770 18.601 -11.089 1.00 91.06 109 LYS A O 1
ATOM 885 N N . PRO A 1 110 ? 11.112 18.309 -12.572 1.00 88.69 110 PRO A N 1
ATOM 886 C CA . PRO A 1 110 ? 11.993 18.251 -13.746 1.00 88.69 110 PRO A CA 1
ATOM 887 C C . PRO A 1 110 ? 12.910 19.476 -13.873 1.00 88.69 110 PRO A C 1
ATOM 889 O O . PRO A 1 110 ? 14.071 19.345 -14.243 1.00 88.69 110 PRO A O 1
ATOM 892 N N . ASN A 1 111 ? 12.429 20.657 -13.468 1.00 91.62 111 ASN A N 1
ATOM 893 C CA . ASN A 1 111 ? 13.204 21.903 -13.501 1.00 91.62 111 ASN A CA 1
ATOM 894 C C . ASN A 1 111 ? 14.455 21.875 -12.609 1.00 91.62 111 ASN A C 1
ATOM 896 O O . ASN A 1 111 ? 15.374 22.647 -12.838 1.00 91.62 111 ASN A O 1
ATOM 900 N N . VAL A 1 112 ? 14.512 21.007 -11.593 1.00 91.62 112 VAL A N 1
ATOM 901 C CA . VAL A 1 112 ? 15.714 20.852 -10.752 1.00 91.62 112 VAL A CA 1
ATOM 902 C C . VAL A 1 112 ? 16.853 20.191 -11.538 1.00 91.62 112 VAL A C 1
ATOM 904 O O . VAL A 1 112 ? 18.015 20.315 -11.162 1.00 91.62 112 VAL A O 1
ATOM 907 N N . PHE A 1 113 ? 16.536 19.509 -12.642 1.00 96.06 113 PHE A N 1
ATOM 908 C CA . PHE A 1 113 ? 17.492 18.745 -13.432 1.00 96.06 113 PHE A CA 1
ATOM 909 C C . PHE A 1 113 ? 17.865 19.392 -14.773 1.00 96.06 113 PHE A C 1
ATOM 911 O O . PHE A 1 113 ? 18.682 18.826 -15.493 1.00 96.06 113 PHE A O 1
ATOM 918 N N . SER A 1 114 ? 17.311 20.564 -15.106 1.00 93.62 114 SER A N 1
ATOM 919 C CA . SER A 1 114 ? 17.478 21.205 -16.423 1.00 93.62 114 SER A CA 1
ATOM 920 C C . SER A 1 114 ? 18.919 21.581 -16.766 1.00 93.62 114 SER A C 1
ATOM 922 O O . SER A 1 114 ? 19.258 21.697 -17.938 1.00 93.62 114 SER A O 1
ATOM 924 N N . ASP A 1 115 ? 19.762 21.770 -15.751 1.00 95.25 115 ASP A N 1
ATOM 925 C CA . ASP A 1 115 ? 21.157 22.194 -15.913 1.00 95.25 115 ASP A CA 1
ATOM 926 C C . ASP A 1 115 ? 22.134 21.008 -16.002 1.00 95.25 115 ASP A C 1
ATOM 928 O O . ASP A 1 115 ? 23.358 21.197 -15.990 1.00 95.25 115 ASP A O 1
ATOM 932 N N . TYR A 1 116 ? 21.613 19.778 -16.042 1.00 97.75 116 TYR A N 1
ATOM 933 C CA . TYR A 1 116 ? 22.398 18.551 -16.023 1.00 97.75 116 TYR A CA 1
ATOM 934 C C . TYR A 1 116 ? 22.077 17.667 -17.219 1.00 97.75 116 TYR A C 1
ATOM 936 O O . TYR A 1 116 ? 20.946 17.592 -17.693 1.00 97.75 116 TYR A O 1
ATOM 944 N N . ASN A 1 117 ? 23.088 16.920 -17.643 1.00 98.00 117 ASN A N 1
ATOM 945 C CA . ASN A 1 117 ? 22.949 15.880 -18.647 1.00 98.00 117 ASN A CA 1
ATOM 946 C C . ASN A 1 117 ? 23.115 14.507 -18.001 1.00 98.00 117 ASN A C 1
ATOM 948 O O . ASN A 1 117 ? 23.761 14.378 -16.960 1.00 98.00 117 ASN A O 1
ATOM 952 N N . MET A 1 118 ? 22.564 13.481 -18.636 1.00 98.19 118 MET A N 1
ATOM 953 C CA . MET A 1 118 ? 22.643 12.082 -18.243 1.00 98.19 118 MET A CA 1
ATOM 954 C C . MET A 1 118 ? 23.254 11.243 -19.364 1.00 98.19 118 MET A C 1
ATOM 956 O O . MET A 1 118 ? 23.005 11.471 -20.546 1.00 98.19 118 MET A O 1
ATOM 960 N N . TRP A 1 119 ? 24.053 10.254 -18.979 1.00 97.75 119 TRP A N 1
ATOM 961 C CA . TRP A 1 119 ? 24.546 9.200 -19.861 1.00 97.75 119 TRP A CA 1
ATOM 962 C C . TRP A 1 119 ? 24.914 7.967 -19.035 1.00 97.75 119 TRP A C 1
ATOM 964 O O . TRP A 1 119 ? 24.968 8.012 -17.801 1.00 97.75 119 TRP A O 1
ATOM 974 N N . TYR A 1 120 ? 25.128 6.835 -19.694 1.00 97.38 120 TYR A N 1
ATOM 975 C CA . TYR A 1 120 ? 25.427 5.581 -19.014 1.00 97.38 120 TYR A CA 1
ATOM 976 C C . TYR A 1 120 ? 26.435 4.727 -19.777 1.00 97.38 120 TYR A C 1
ATOM 978 O O . TYR A 1 120 ? 26.692 4.927 -20.962 1.00 97.38 120 TYR A O 1
ATOM 986 N N . TRP A 1 121 ? 26.982 3.739 -19.074 1.00 95.75 121 TRP A N 1
ATOM 987 C CA . TRP A 1 121 ? 27.802 2.675 -19.621 1.00 95.75 121 TRP A CA 1
ATOM 988 C C . TRP A 1 121 ? 27.163 1.346 -19.303 1.00 95.75 121 TRP A C 1
ATOM 990 O O . TRP A 1 121 ? 26.778 1.086 -18.160 1.00 95.75 121 TRP A O 1
ATOM 1000 N N . GLN A 1 122 ? 27.093 0.487 -20.306 1.00 92.94 122 GLN A N 1
ATOM 1001 C CA . GLN A 1 122 ? 26.543 -0.847 -20.169 1.00 92.94 122 GLN A CA 1
ATOM 1002 C C . GLN A 1 122 ? 27.312 -1.805 -21.071 1.00 92.94 122 GLN A C 1
ATOM 1004 O O . GLN A 1 122 ? 27.516 -1.533 -22.250 1.00 92.94 122 GLN A O 1
ATOM 1009 N N . GLY A 1 123 ? 27.798 -2.912 -20.502 1.00 85.50 123 GLY A N 1
ATOM 1010 C CA . GLY A 1 123 ? 28.616 -3.871 -21.253 1.00 85.50 123 GLY A CA 1
ATOM 1011 C C . GLY A 1 123 ? 29.901 -3.264 -21.835 1.00 85.50 123 GLY A C 1
ATOM 1012 O O . GLY A 1 123 ? 30.361 -3.709 -22.880 1.00 85.50 123 GLY A O 1
ATOM 1013 N N . GLY A 1 124 ? 30.452 -2.227 -21.192 1.00 86.00 124 GLY A N 1
ATOM 1014 C CA . GLY A 1 124 ? 31.636 -1.503 -21.667 1.00 86.00 124 GLY A CA 1
ATOM 1015 C C . GLY A 1 124 ? 31.370 -0.466 -22.765 1.00 86.00 124 GLY A C 1
ATOM 1016 O O . GLY A 1 124 ? 32.313 0.174 -23.216 1.00 86.00 124 GLY A O 1
ATOM 1017 N N . VAL A 1 125 ? 30.116 -0.269 -23.181 1.00 92.31 125 VAL A N 1
ATOM 1018 C CA . VAL A 1 125 ? 29.732 0.712 -24.208 1.00 92.31 125 VAL A CA 1
ATOM 1019 C C . VAL A 1 125 ? 29.096 1.930 -23.548 1.00 92.31 125 VAL A C 1
ATOM 1021 O O . VAL A 1 125 ? 28.208 1.774 -22.709 1.00 92.31 125 VAL A O 1
ATOM 1024 N N . ARG A 1 126 ? 29.544 3.130 -23.932 1.00 94.69 126 ARG A N 1
ATOM 1025 C CA . ARG A 1 126 ? 28.989 4.414 -23.484 1.00 94.69 126 ARG A CA 1
ATOM 1026 C C . ARG A 1 126 ? 27.815 4.837 -24.372 1.00 94.69 126 ARG A C 1
ATOM 1028 O O . ARG A 1 126 ? 27.892 4.694 -25.590 1.00 94.69 126 ARG A O 1
ATOM 1035 N N . SER A 1 127 ? 26.746 5.352 -23.769 1.00 96.44 127 SER A N 1
ATOM 1036 C CA . SER A 1 127 ? 25.615 5.955 -24.481 1.00 96.44 127 SER A CA 1
ATOM 1037 C C . SER A 1 127 ? 25.926 7.370 -24.973 1.00 96.44 127 SER A C 1
ATOM 1039 O O . SER A 1 127 ? 26.840 8.021 -24.469 1.00 96.44 127 SER A O 1
ATOM 1041 N N . ASP A 1 128 ? 25.073 7.898 -25.851 1.00 96.06 128 ASP A N 1
ATOM 1042 C CA . ASP A 1 128 ? 25.015 9.340 -26.103 1.00 96.06 128 ASP A CA 1
ATOM 1043 C C . ASP A 1 128 ? 24.677 10.121 -24.818 1.00 96.06 128 ASP A C 1
ATOM 1045 O O . ASP A 1 128 ? 24.142 9.564 -23.849 1.00 96.06 128 ASP A O 1
ATOM 1049 N N . ILE A 1 129 ? 24.982 11.420 -24.829 1.00 96.50 129 ILE A N 1
ATOM 1050 C CA . ILE A 1 129 ? 24.603 12.377 -23.786 1.00 96.50 129 ILE A CA 1
ATOM 1051 C C . ILE A 1 129 ? 23.200 12.908 -24.097 1.00 96.50 129 ILE A C 1
ATOM 1053 O O . ILE A 1 129 ? 22.936 13.355 -25.212 1.00 96.50 129 ILE A O 1
ATOM 1057 N N . PHE A 1 130 ? 22.302 12.868 -23.116 1.00 96.62 130 PHE A N 1
ATOM 1058 C CA . PHE A 1 130 ? 20.923 13.345 -23.245 1.00 96.62 130 PHE A CA 1
ATOM 1059 C C . PHE A 1 130 ? 20.465 14.076 -21.976 1.00 96.62 130 PHE A C 1
ATOM 1061 O O . PHE A 1 130 ? 21.096 13.959 -20.926 1.00 96.62 130 PHE A O 1
ATOM 1068 N N . ASP A 1 131 ? 19.358 14.816 -22.057 1.00 96.81 131 ASP A N 1
ATOM 1069 C CA . ASP A 1 131 ? 18.766 15.490 -20.895 1.00 96.81 131 ASP A CA 1
ATOM 1070 C C . ASP A 1 131 ? 18.414 14.490 -19.786 1.00 96.81 131 ASP A C 1
ATOM 1072 O O . ASP A 1 131 ? 18.010 13.354 -20.055 1.00 96.81 131 ASP A O 1
ATOM 1076 N N . VAL A 1 132 ? 18.516 14.902 -18.520 1.00 96.94 132 VAL A N 1
ATOM 1077 C CA . VAL A 1 132 ? 18.131 14.033 -17.400 1.00 96.94 132 VAL A CA 1
ATOM 1078 C C . VAL A 1 132 ? 16.682 13.573 -17.551 1.00 96.94 132 VAL A C 1
ATOM 1080 O O . VAL A 1 132 ? 15.738 14.360 -17.556 1.00 96.94 132 VAL A O 1
ATOM 1083 N N . ARG A 1 133 ? 16.513 12.254 -17.611 1.00 93.06 133 ARG A N 1
ATOM 1084 C CA . ARG A 1 133 ? 15.219 11.581 -17.699 1.00 93.06 133 ARG A CA 1
ATOM 1085 C C . ARG A 1 133 ? 15.164 10.414 -16.729 1.00 93.06 133 ARG A C 1
ATOM 1087 O O . ARG A 1 133 ? 16.171 10.015 -16.146 1.00 93.06 133 ARG A O 1
ATOM 1094 N N . LYS A 1 134 ? 13.964 9.864 -16.561 1.00 89.38 134 LYS A N 1
ATOM 1095 C CA . LYS A 1 134 ? 13.741 8.651 -15.774 1.00 89.38 134 LYS A CA 1
ATOM 1096 C C . LYS A 1 134 ? 14.720 7.553 -16.214 1.00 89.38 134 LYS A C 1
ATOM 1098 O O . LYS A 1 134 ? 14.861 7.287 -17.402 1.00 89.38 134 LYS A O 1
ATOM 1103 N N . ILE A 1 135 ? 15.368 6.910 -15.246 1.00 87.75 135 ILE A N 1
ATOM 1104 C CA . ILE A 1 135 ? 16.216 5.742 -15.470 1.00 87.75 135 ILE A CA 1
ATOM 1105 C C . ILE A 1 135 ? 15.318 4.553 -15.811 1.00 87.75 135 ILE A C 1
ATOM 1107 O O . ILE A 1 135 ? 14.536 4.097 -14.964 1.00 87.75 135 ILE A O 1
ATOM 1111 N N . ASP A 1 136 ? 15.456 4.056 -17.036 1.00 77.00 136 ASP A N 1
ATOM 1112 C CA . ASP A 1 136 ? 14.702 2.916 -17.544 1.00 77.00 136 ASP A CA 1
ATOM 1113 C C . ASP A 1 136 ? 15.118 1.607 -16.876 1.00 77.00 136 ASP A C 1
ATOM 1115 O O . ASP A 1 136 ? 16.276 1.400 -16.510 1.00 77.00 136 ASP A O 1
ATOM 1119 N N . SER A 1 137 ? 14.160 0.688 -16.736 1.00 68.81 137 SER A N 1
ATOM 1120 C CA . SER A 1 137 ? 14.387 -0.608 -16.079 1.00 68.81 137 SER A CA 1
ATOM 1121 C C . SER A 1 137 ? 15.488 -1.446 -16.743 1.00 68.81 137 SER A C 1
ATOM 1123 O O . SER A 1 137 ? 16.191 -2.179 -16.049 1.00 68.81 137 SER A O 1
ATOM 1125 N N . GLU A 1 138 ? 15.691 -1.267 -18.051 1.00 76.94 138 GLU A N 1
ATOM 1126 C CA . GLU A 1 138 ? 16.746 -1.894 -18.858 1.00 76.94 138 GLU A CA 1
ATOM 1127 C C . GLU A 1 138 ? 18.158 -1.452 -18.439 1.00 76.94 138 GLU A C 1
ATOM 1129 O O . GLU A 1 138 ? 19.128 -2.195 -18.595 1.00 76.94 138 GLU A O 1
ATOM 1134 N N . LEU A 1 139 ? 18.282 -0.265 -17.838 1.00 81.19 139 LEU A N 1
ATOM 1135 C CA . LEU A 1 139 ? 19.533 0.232 -17.265 1.00 81.19 139 LEU A CA 1
ATOM 1136 C C . LEU A 1 139 ? 19.754 -0.274 -15.833 1.00 81.19 139 LEU A C 1
ATOM 1138 O O . LEU A 1 139 ? 20.865 -0.201 -15.316 1.00 81.19 139 LEU A O 1
ATOM 1142 N N . ILE A 1 140 ? 18.730 -0.830 -15.173 1.00 82.69 140 ILE A N 1
ATOM 1143 C CA . ILE A 1 140 ? 18.813 -1.321 -13.788 1.00 82.69 140 ILE A CA 1
ATOM 1144 C C . ILE A 1 140 ? 19.246 -2.792 -13.766 1.00 82.69 140 ILE A C 1
ATOM 1146 O O . ILE A 1 140 ? 18.545 -3.682 -13.262 1.00 82.69 140 ILE A O 1
ATOM 1150 N N . GLN A 1 141 ? 20.432 -3.043 -14.313 1.00 78.38 141 GLN A N 1
ATOM 1151 C CA . GLN A 1 141 ? 21.058 -4.360 -14.360 1.00 78.38 141 GLN A CA 1
ATOM 1152 C C . GLN A 1 141 ? 22.525 -4.322 -13.935 1.00 78.38 141 GLN A C 1
ATOM 1154 O O . GLN A 1 141 ? 23.176 -3.274 -13.982 1.00 78.38 141 GLN A O 1
ATOM 1159 N N . ASN A 1 142 ? 23.030 -5.483 -13.503 1.00 82.19 142 ASN A N 1
ATOM 1160 C CA . ASN A 1 142 ? 24.395 -5.610 -13.002 1.00 82.19 142 ASN A CA 1
ATOM 1161 C C . ASN A 1 142 ? 25.406 -5.139 -14.059 1.00 82.19 142 ASN A C 1
ATOM 1163 O O . ASN A 1 142 ? 25.280 -5.491 -15.231 1.00 82.19 142 ASN A O 1
ATOM 1167 N N . GLY A 1 143 ? 26.391 -4.349 -13.639 1.00 87.31 143 GLY A N 1
ATOM 1168 C CA . GLY A 1 143 ? 27.439 -3.812 -14.511 1.00 87.31 143 GLY A CA 1
ATOM 1169 C C . GLY A 1 143 ? 27.051 -2.551 -15.291 1.00 87.31 143 GLY A C 1
ATOM 1170 O O . GLY A 1 143 ? 27.820 -2.119 -16.143 1.00 87.31 143 GLY A O 1
ATOM 1171 N N . THR A 1 144 ? 25.890 -1.947 -15.014 1.00 94.75 144 THR A N 1
ATOM 1172 C CA . THR A 1 144 ? 25.536 -0.637 -15.587 1.00 94.75 144 THR A CA 1
ATOM 1173 C C . THR A 1 144 ? 26.066 0.492 -14.701 1.00 94.75 144 THR A C 1
ATOM 1175 O O . THR A 1 144 ? 25.887 0.468 -13.482 1.00 94.75 144 THR A O 1
ATOM 1178 N N . PHE A 1 145 ? 26.693 1.502 -15.298 1.00 96.81 145 PHE A N 1
ATOM 1179 C CA . PHE A 1 145 ? 27.059 2.746 -14.622 1.00 96.81 145 PHE A CA 1
ATOM 1180 C C . PHE A 1 145 ? 26.236 3.889 -15.206 1.00 96.81 145 PHE A C 1
ATOM 1182 O O . PHE A 1 145 ? 26.273 4.115 -16.408 1.00 96.81 145 PHE A O 1
ATOM 1189 N N . ILE A 1 146 ? 25.471 4.587 -14.373 1.00 98.19 146 ILE A N 1
ATOM 1190 C CA . ILE A 1 146 ? 24.549 5.649 -14.793 1.00 98.19 146 ILE A CA 1
ATOM 1191 C C . ILE A 1 146 ? 25.018 6.938 -14.148 1.00 98.19 146 ILE A C 1
ATOM 1193 O O . ILE A 1 146 ? 25.123 6.994 -12.924 1.00 98.19 146 ILE A O 1
ATOM 1197 N N . PHE A 1 147 ? 25.273 7.964 -14.946 1.00 98.38 147 PHE A N 1
ATOM 1198 C CA . PHE A 1 147 ? 25.779 9.248 -14.489 1.00 98.38 147 PHE A CA 1
ATOM 1199 C C . PHE A 1 147 ? 24.817 10.367 -14.874 1.00 98.38 147 PHE A C 1
ATOM 1201 O O . PHE A 1 147 ? 24.265 10.360 -15.972 1.00 98.38 147 PHE A O 1
ATOM 1208 N N . PHE A 1 148 ? 24.657 11.353 -13.995 1.00 98.12 148 PHE A N 1
ATOM 1209 C CA . PHE A 1 148 ? 24.100 12.645 -14.365 1.00 98.12 148 PHE A CA 1
ATOM 1210 C C . PHE A 1 148 ? 24.853 13.795 -13.696 1.00 98.12 148 PHE A C 1
ATOM 1212 O O . PHE A 1 148 ? 25.235 13.731 -12.525 1.00 98.12 148 PHE A O 1
ATOM 1219 N N . GLY A 1 149 ? 25.074 14.861 -14.452 1.00 98.00 149 GLY A N 1
ATOM 1220 C CA . GLY A 1 149 ? 25.863 16.002 -14.014 1.00 98.00 149 GLY A CA 1
ATOM 1221 C C . GLY A 1 149 ? 26.328 16.848 -15.185 1.00 98.00 149 GLY A C 1
ATOM 1222 O O . GLY A 1 149 ? 25.633 16.974 -16.195 1.00 98.00 149 GLY A O 1
ATOM 1223 N N . LYS A 1 150 ? 27.513 17.435 -15.038 1.00 97.75 150 LYS A N 1
ATOM 1224 C CA . LYS A 1 150 ? 28.110 18.322 -16.035 1.00 97.75 150 LYS A CA 1
ATOM 1225 C C . LYS A 1 150 ? 29.398 17.742 -16.600 1.00 97.75 150 LYS A C 1
ATOM 1227 O O . LYS A 1 150 ? 30.039 16.882 -15.991 1.00 97.75 150 LYS A O 1
ATOM 1232 N N . LEU A 1 151 ? 29.756 18.255 -17.770 1.00 95.62 151 LEU A N 1
ATOM 1233 C CA . LEU A 1 151 ? 31.002 17.997 -18.471 1.00 95.62 151 LEU A CA 1
ATOM 1234 C C . LEU A 1 151 ? 31.663 19.350 -18.755 1.00 95.62 151 LEU A C 1
ATOM 1236 O O . LEU A 1 151 ? 30.995 20.271 -19.224 1.00 95.62 151 LEU A O 1
ATOM 1240 N N . ILE A 1 152 ? 32.956 19.472 -18.471 1.00 94.25 152 ILE A N 1
ATOM 1241 C CA . ILE A 1 152 ? 33.755 20.660 -18.786 1.00 94.25 152 ILE A CA 1
ATOM 1242 C C . ILE A 1 152 ? 35.004 20.258 -19.565 1.00 94.25 152 ILE A C 1
ATOM 1244 O O . ILE A 1 152 ? 35.556 19.184 -19.345 1.00 94.25 152 ILE A O 1
ATOM 1248 N N . GLU A 1 153 ? 35.465 21.103 -20.482 1.00 90.19 153 GLU A N 1
ATOM 1249 C CA . GLU A 1 153 ? 36.721 20.858 -21.200 1.00 90.19 153 GLU A CA 1
ATOM 1250 C C . GLU A 1 153 ? 37.907 20.799 -20.215 1.00 90.19 153 GLU A C 1
ATOM 1252 O O . GLU A 1 153 ? 37.949 21.529 -19.221 1.00 90.19 153 GLU A O 1
ATOM 1257 N N . LYS A 1 154 ? 38.880 19.912 -20.478 1.00 81.12 154 LYS A N 1
ATOM 1258 C CA . LYS A 1 154 ? 39.974 19.590 -19.535 1.00 81.12 154 LYS A CA 1
ATOM 1259 C C . LYS A 1 154 ? 40.860 20.794 -19.189 1.00 81.12 154 LYS A C 1
ATOM 1261 O O . LYS A 1 154 ? 41.438 20.835 -18.109 1.00 81.12 154 LYS A O 1
ATOM 1266 N N . ASP A 1 155 ? 40.978 21.765 -20.084 1.00 82.75 155 ASP A N 1
ATOM 1267 C CA . ASP A 1 155 ? 41.760 22.995 -19.922 1.00 82.75 155 ASP A CA 1
ATOM 1268 C C . ASP A 1 155 ? 40.974 24.148 -19.270 1.00 82.75 155 ASP A C 1
ATOM 1270 O O . ASP A 1 155 ? 41.559 25.179 -18.940 1.00 82.75 155 ASP A O 1
ATOM 1274 N N . LYS A 1 156 ? 39.668 23.968 -19.036 1.00 88.00 156 LYS A N 1
ATOM 1275 C CA . LYS A 1 156 ? 38.762 24.968 -18.447 1.00 88.00 156 LYS A CA 1
ATOM 1276 C C . LYS A 1 156 ? 38.302 24.611 -17.032 1.00 88.00 156 LYS A C 1
ATOM 1278 O O . LYS A 1 156 ? 37.302 25.150 -16.567 1.00 88.00 156 LYS A O 1
ATOM 1283 N N . LEU A 1 157 ? 39.009 23.714 -16.340 1.00 90.94 157 LEU A N 1
ATOM 1284 C CA . LEU A 1 157 ? 38.650 23.275 -14.988 1.00 90.94 157 LEU A CA 1
ATOM 1285 C C . LEU A 1 157 ? 38.432 24.461 -14.036 1.00 90.94 157 LEU A C 1
ATOM 1287 O O . LEU A 1 157 ? 39.330 25.265 -13.788 1.00 90.94 157 LEU A O 1
ATOM 1291 N N . ASN A 1 158 ? 37.229 24.528 -13.465 1.00 94.19 158 ASN A N 1
ATOM 1292 C CA . ASN A 1 158 ? 36.845 25.521 -12.472 1.00 94.19 158 ASN A CA 1
ATOM 1293 C C . ASN A 1 158 ? 36.338 24.826 -11.204 1.00 94.19 158 ASN A C 1
ATOM 1295 O O . ASN A 1 158 ? 35.197 24.373 -11.127 1.00 94.19 158 ASN A O 1
ATOM 1299 N N . TYR A 1 159 ? 37.194 24.767 -10.185 1.00 96.00 159 TYR A N 1
ATOM 1300 C CA . TYR A 1 159 ? 36.895 24.100 -8.917 1.00 96.00 159 TYR A CA 1
ATOM 1301 C C . TYR A 1 159 ? 35.687 24.696 -8.181 1.00 96.00 159 TYR A C 1
ATOM 1303 O O . TYR A 1 159 ? 34.926 23.952 -7.564 1.00 96.00 159 TYR A O 1
ATOM 1311 N N . ASN A 1 160 ? 35.462 26.011 -8.288 1.00 96.94 160 ASN A N 1
ATOM 1312 C CA . ASN A 1 160 ? 34.296 26.656 -7.678 1.00 96.94 160 ASN A CA 1
ATOM 1313 C C . ASN A 1 160 ? 32.993 26.226 -8.361 1.00 96.94 160 ASN A C 1
ATOM 1315 O O . ASN A 1 160 ? 31.999 25.979 -7.688 1.00 96.94 160 ASN A O 1
ATOM 1319 N N . GLU A 1 161 ? 32.995 26.081 -9.689 1.00 96.31 161 GLU A N 1
ATOM 1320 C CA . GLU A 1 161 ? 31.823 25.587 -10.420 1.00 96.31 161 GLU A CA 1
ATOM 1321 C C . GLU A 1 161 ? 31.500 24.131 -10.057 1.00 96.31 161 GLU A C 1
ATOM 1323 O O . GLU A 1 161 ? 30.329 23.782 -9.877 1.00 96.31 161 GLU A O 1
ATOM 1328 N N . ILE A 1 162 ? 32.528 23.289 -9.907 1.00 97.94 162 ILE A N 1
ATOM 1329 C CA . ILE A 1 162 ? 32.377 21.888 -9.493 1.00 97.94 162 ILE A CA 1
ATOM 1330 C C . ILE A 1 162 ? 31.745 21.812 -8.099 1.00 97.94 162 ILE A C 1
ATOM 1332 O O . ILE A 1 162 ? 30.753 21.107 -7.909 1.00 97.94 162 ILE A O 1
ATOM 1336 N N . LEU A 1 163 ? 32.286 22.563 -7.137 1.00 98.44 163 LEU A N 1
ATOM 1337 C CA . LEU A 1 163 ? 31.794 22.582 -5.758 1.00 98.44 163 LEU A CA 1
ATOM 1338 C C . LEU A 1 163 ? 30.378 23.160 -5.660 1.00 98.44 163 LEU A C 1
ATOM 1340 O O . LEU A 1 163 ? 29.517 22.541 -5.038 1.00 98.44 163 LEU A O 1
ATOM 1344 N N . GLN A 1 164 ? 30.090 24.259 -6.364 1.00 98.19 164 GLN A N 1
ATOM 1345 C CA . GLN A 1 164 ? 28.736 24.814 -6.447 1.00 98.19 164 GLN A CA 1
ATOM 1346 C C . GLN A 1 164 ? 27.750 23.818 -7.069 1.00 98.19 164 GLN A C 1
ATOM 1348 O O . GLN A 1 164 ? 26.609 23.697 -6.627 1.00 98.19 164 GLN A O 1
ATOM 1353 N N . THR A 1 165 ? 28.181 23.077 -8.091 1.00 98.25 165 THR A N 1
ATOM 1354 C CA . THR A 1 165 ? 27.358 22.032 -8.706 1.00 98.25 165 THR A CA 1
ATOM 1355 C C . THR A 1 165 ? 27.073 20.904 -7.719 1.00 98.25 165 THR A C 1
ATOM 1357 O O . THR A 1 165 ? 25.946 20.414 -7.670 1.00 98.25 165 THR A O 1
ATOM 1360 N N . PHE A 1 166 ? 28.044 20.507 -6.896 1.00 98.56 166 PHE A N 1
ATOM 1361 C CA . PHE A 1 166 ? 27.818 19.498 -5.864 1.00 98.56 166 PHE A CA 1
ATOM 1362 C C . PHE A 1 166 ? 26.866 19.952 -4.760 1.00 98.56 166 PHE A C 1
ATOM 1364 O O . PHE A 1 166 ? 26.037 19.139 -4.342 1.00 98.56 166 PHE A O 1
ATOM 1371 N N . ASP A 1 167 ? 26.936 21.217 -4.342 1.00 98.06 167 ASP A N 1
ATOM 1372 C CA . ASP A 1 167 ? 25.973 21.816 -3.410 1.00 98.06 167 ASP A CA 1
ATOM 1373 C C . ASP A 1 167 ? 24.563 21.826 -4.006 1.00 98.06 167 ASP A C 1
ATOM 1375 O O . ASP A 1 167 ? 23.611 21.406 -3.353 1.00 98.06 167 ASP A O 1
ATOM 1379 N N . ASN A 1 168 ? 24.420 22.189 -5.282 1.00 97.25 168 ASN A N 1
ATOM 1380 C CA . ASN A 1 168 ? 23.123 22.156 -5.965 1.00 97.25 168 ASN A CA 1
ATOM 1381 C C . ASN A 1 168 ? 22.558 20.725 -6.086 1.00 97.25 168 ASN A C 1
ATOM 1383 O O . ASN A 1 168 ? 21.344 20.529 -6.043 1.00 97.25 168 ASN A O 1
ATOM 1387 N N . LEU A 1 169 ? 23.427 19.715 -6.199 1.00 98.12 169 LEU A N 1
ATOM 1388 C CA . LEU A 1 169 ? 23.054 18.295 -6.239 1.00 98.12 169 LEU A CA 1
ATOM 1389 C C . LEU A 1 169 ? 22.821 17.686 -4.840 1.00 98.12 169 LEU A C 1
ATOM 1391 O O . LEU A 1 169 ? 22.247 16.599 -4.727 1.00 98.12 169 LEU A O 1
ATOM 1395 N N . LEU A 1 170 ? 23.226 18.366 -3.765 1.00 97.75 170 LEU A N 1
ATOM 1396 C CA . LEU A 1 170 ? 23.144 17.862 -2.391 1.00 97.75 170 LEU A CA 1
ATOM 1397 C C . LEU A 1 170 ? 21.712 17.653 -1.878 1.00 97.75 170 LEU A C 1
ATOM 1399 O O . LEU A 1 170 ? 21.482 16.628 -1.231 1.00 97.75 170 LEU A O 1
ATOM 1403 N N . PRO A 1 171 ? 20.722 18.517 -2.174 1.00 96.12 171 PRO A N 1
ATOM 1404 C CA . PRO A 1 171 ? 19.322 18.234 -1.865 1.00 96.12 171 PRO A CA 1
ATOM 1405 C C . PRO A 1 171 ? 18.808 16.948 -2.524 1.00 96.12 171 PRO A C 1
ATOM 1407 O O . PRO A 1 171 ? 18.164 16.144 -1.855 1.00 96.12 171 PRO A O 1
ATOM 1410 N N . ILE A 1 172 ? 19.154 16.699 -3.796 1.00 96.69 172 ILE A N 1
ATOM 1411 C CA . ILE A 1 172 ? 18.783 15.455 -4.497 1.00 96.69 172 ILE A CA 1
ATOM 1412 C C . ILE A 1 172 ? 19.415 14.255 -3.793 1.00 96.69 172 ILE A C 1
ATOM 1414 O O . ILE A 1 172 ? 18.738 13.264 -3.516 1.00 96.69 172 ILE A O 1
ATOM 1418 N N . TYR A 1 173 ? 20.707 14.351 -3.471 1.00 97.56 173 TYR A N 1
ATOM 1419 C CA . TYR A 1 173 ? 21.412 13.313 -2.729 1.00 97.56 173 TYR A CA 1
ATOM 1420 C C . TYR A 1 173 ? 20.735 13.025 -1.382 1.00 97.56 173 TYR A C 1
ATOM 1422 O O . TYR A 1 173 ? 20.456 11.865 -1.084 1.00 97.56 173 TYR A O 1
ATOM 1430 N N . LYS A 1 174 ? 20.407 14.059 -0.596 1.00 94.62 174 LYS A N 1
ATOM 1431 C CA . LYS A 1 174 ? 19.706 13.919 0.689 1.00 94.62 174 LYS A CA 1
ATOM 1432 C C . LYS A 1 174 ? 18.345 13.248 0.516 1.00 94.62 174 LYS A C 1
ATOM 1434 O O . LYS A 1 174 ? 18.070 12.303 1.248 1.00 94.62 174 LYS A O 1
ATOM 1439 N N . ASP A 1 175 ? 17.523 13.659 -0.444 1.00 91.19 175 ASP A N 1
ATOM 1440 C CA . ASP A 1 175 ? 16.191 13.070 -0.657 1.00 91.19 175 ASP A CA 1
ATOM 1441 C C . ASP A 1 175 ? 16.276 11.582 -1.046 1.00 91.19 175 ASP A C 1
ATOM 1443 O O . ASP A 1 175 ? 15.538 10.739 -0.520 1.00 91.19 175 ASP A O 1
ATOM 1447 N N . VAL A 1 176 ? 17.220 11.233 -1.926 1.00 92.88 176 VAL A N 1
ATOM 1448 C CA . VAL A 1 176 ? 17.438 9.850 -2.375 1.00 92.88 176 VAL A CA 1
ATOM 1449 C C . VAL A 1 176 ? 18.021 8.976 -1.260 1.00 92.88 176 VAL A C 1
ATOM 1451 O O . VAL A 1 176 ? 17.571 7.843 -1.064 1.00 92.88 176 VAL A O 1
ATOM 1454 N N . GLU A 1 177 ? 19.008 9.484 -0.520 1.00 91.75 177 GLU A N 1
ATOM 1455 C CA . GLU A 1 177 ? 19.753 8.733 0.499 1.00 91.75 177 GLU A CA 1
ATOM 1456 C C . GLU A 1 177 ? 19.139 8.779 1.892 1.00 91.75 177 GLU A C 1
ATOM 1458 O O . GLU A 1 177 ? 19.535 7.989 2.756 1.00 91.75 177 GLU A O 1
ATOM 1463 N N . THR A 1 178 ? 18.151 9.646 2.119 1.00 84.06 178 THR A N 1
ATOM 1464 C CA . THR A 1 178 ? 17.348 9.601 3.336 1.00 84.06 178 THR A CA 1
ATOM 1465 C C . THR A 1 178 ? 16.733 8.219 3.419 1.00 84.06 178 THR A C 1
ATOM 1467 O O . THR A 1 178 ? 15.873 7.829 2.618 1.00 84.06 178 THR A O 1
ATOM 1470 N N . LYS A 1 179 ? 17.200 7.456 4.404 1.00 63.28 179 LYS A N 1
ATOM 1471 C CA . LYS A 1 179 ? 16.553 6.217 4.788 1.00 63.28 179 LYS A CA 1
ATOM 1472 C C . LYS A 1 179 ? 15.128 6.589 5.182 1.00 63.28 179 LYS A C 1
ATOM 1474 O O . LYS A 1 179 ? 14.915 7.268 6.183 1.00 63.28 179 LYS A O 1
ATOM 1479 N N . GLU A 1 180 ? 14.146 6.101 4.426 1.00 54.56 180 GLU A N 1
ATOM 1480 C CA . GLU A 1 180 ? 12.903 5.736 5.101 1.00 54.56 180 GLU A CA 1
ATOM 1481 C C . GLU A 1 180 ? 13.313 4.782 6.218 1.00 54.56 180 GLU A C 1
ATOM 1483 O O . GLU A 1 180 ? 14.274 4.033 6.038 1.00 54.56 180 GLU A O 1
ATOM 1488 N N . LEU A 1 181 ? 12.683 4.865 7.385 1.00 38.41 181 LEU A N 1
ATOM 1489 C CA . LEU A 1 181 ? 13.009 4.037 8.544 1.00 38.41 181 LEU A CA 1
ATOM 1490 C C . LEU A 1 181 ? 12.741 2.546 8.249 1.00 38.41 181 LEU A C 1
ATOM 1492 O O . LEU A 1 181 ? 11.898 1.919 8.876 1.00 38.41 181 LEU A O 1
ATOM 1496 N N . THR A 1 182 ? 13.506 1.928 7.351 1.00 35.94 182 THR A N 1
ATOM 1497 C CA . THR A 1 182 ? 13.687 0.490 7.219 1.00 35.94 182 THR A CA 1
ATOM 1498 C C . THR A 1 182 ? 14.561 0.066 8.387 1.00 35.94 182 THR A C 1
ATOM 1500 O O . THR A 1 182 ? 15.760 -0.191 8.274 1.00 35.94 182 THR A O 1
ATOM 1503 N N . THR A 1 183 ? 13.942 0.097 9.560 1.00 34.09 183 THR A N 1
ATOM 1504 C CA . THR A 1 183 ? 14.360 -0.704 10.700 1.00 34.09 183 THR A CA 1
ATOM 1505 C C . THR A 1 183 ? 14.148 -2.171 10.327 1.00 34.09 183 THR A C 1
ATOM 1507 O O . THR A 1 183 ? 13.334 -2.489 9.463 1.00 34.09 183 THR A O 1
ATOM 1510 N N . GLN A 1 184 ? 14.909 -3.068 10.946 1.00 34.88 184 GLN A N 1
ATOM 1511 C CA . GLN A 1 184 ? 14.913 -4.527 10.758 1.00 34.88 184 GLN A CA 1
ATOM 1512 C C . GLN A 1 184 ? 13.555 -5.232 11.020 1.00 34.88 184 GLN A C 1
ATOM 1514 O O . GLN A 1 184 ? 13.519 -6.435 11.243 1.00 34.88 184 GLN A O 1
ATOM 1519 N N . THR A 1 185 ? 12.429 -4.523 10.974 1.00 39.59 185 THR A N 1
ATOM 1520 C CA . THR A 1 185 ? 11.069 -4.994 11.268 1.00 39.59 185 THR A CA 1
ATOM 1521 C C . THR A 1 185 ? 10.414 -5.832 10.165 1.00 39.59 185 THR A C 1
ATOM 1523 O O . THR A 1 185 ? 9.257 -6.204 10.306 1.00 39.59 185 THR A O 1
ATOM 1526 N N . GLN A 1 186 ? 11.104 -6.190 9.079 1.00 47.84 186 GLN A N 1
ATOM 1527 C CA . GLN A 1 186 ? 10.449 -6.825 7.922 1.00 47.84 186 GLN A CA 1
ATOM 1528 C C . GLN A 1 186 ? 10.142 -8.333 8.050 1.00 47.84 186 GLN A C 1
ATOM 1530 O O . GLN A 1 186 ? 9.830 -8.985 7.060 1.00 47.84 186 GLN A O 1
ATOM 1535 N N . LEU A 1 187 ? 10.177 -8.897 9.261 1.00 57.25 187 LEU A N 1
ATOM 1536 C CA . LEU A 1 187 ? 9.628 -10.234 9.539 1.00 57.25 187 LEU A CA 1
ATOM 1537 C C . LEU A 1 187 ? 8.752 -10.290 10.796 1.00 57.25 187 LEU A C 1
ATOM 1539 O O . LEU A 1 187 ? 8.209 -11.352 11.107 1.00 57.25 187 LEU A O 1
ATOM 1543 N N . THR A 1 188 ? 8.604 -9.180 11.523 1.00 72.00 188 THR A N 1
ATOM 1544 C CA . THR A 1 188 ? 7.825 -9.161 12.759 1.00 72.00 188 THR A CA 1
ATOM 1545 C C . THR A 1 188 ? 6.426 -8.596 12.526 1.00 72.00 188 THR A C 1
ATOM 1547 O O . THR A 1 188 ? 6.211 -7.660 11.759 1.00 72.00 188 THR A O 1
ATOM 1550 N N . LYS A 1 189 ? 5.449 -9.194 13.200 1.00 87.56 189 LYS A N 1
ATOM 1551 C CA . LYS A 1 189 ? 4.051 -8.777 13.259 1.00 87.56 189 LYS A CA 1
ATOM 1552 C C . LYS A 1 189 ? 3.838 -7.763 14.377 1.00 87.56 189 LYS A C 1
ATOM 1554 O O . LYS A 1 189 ? 4.589 -7.719 15.351 1.00 87.56 189 LYS A O 1
ATOM 1559 N N . THR A 1 190 ? 2.759 -6.996 14.305 1.00 90.25 190 THR A N 1
ATOM 1560 C CA . THR A 1 190 ? 2.303 -6.167 15.425 1.00 90.25 190 THR A CA 1
ATOM 1561 C C . THR A 1 190 ? 0.790 -6.226 15.581 1.00 90.25 190 THR A C 1
ATOM 1563 O O . THR A 1 190 ? 0.064 -6.372 14.599 1.00 90.25 190 THR A O 1
ATOM 1566 N N . CYS A 1 191 ? 0.303 -6.079 16.812 1.00 93.50 191 CYS A N 1
ATOM 1567 C CA . CYS A 1 191 ? -1.116 -5.915 17.098 1.00 93.50 191 CYS A CA 1
ATOM 1568 C C . CYS A 1 191 ? -1.342 -4.604 17.854 1.00 93.50 191 CYS A C 1
ATOM 1570 O O . CYS A 1 191 ? -0.545 -4.229 18.719 1.00 93.50 191 CYS A O 1
ATOM 1572 N N . VAL A 1 192 ? -2.411 -3.884 17.518 1.00 94.75 192 VAL A N 1
ATOM 1573 C CA . VAL A 1 192 ? -2.717 -2.582 18.117 1.00 94.75 192 VAL A CA 1
ATOM 1574 C C . VAL A 1 192 ? -4.176 -2.475 18.536 1.00 94.75 192 VAL A C 1
ATOM 1576 O O . VAL A 1 192 ? -5.062 -2.967 17.846 1.00 94.75 192 VAL A O 1
ATOM 1579 N N . LEU A 1 193 ? -4.430 -1.770 19.636 1.00 95.56 193 LEU A N 1
ATOM 1580 C CA . LEU A 1 193 ? -5.737 -1.205 19.945 1.00 95.56 193 LEU A CA 1
ATOM 1581 C C . LEU A 1 193 ? -5.882 0.119 19.206 1.00 95.56 193 LEU A C 1
ATOM 1583 O O . LEU A 1 193 ? -5.026 1.010 19.319 1.00 95.56 193 LEU A O 1
ATOM 1587 N N . LYS A 1 194 ? -6.983 0.258 18.478 1.00 96.00 194 LYS A N 1
ATOM 1588 C CA . LYS A 1 194 ? -7.248 1.409 17.631 1.00 96.00 194 LYS A CA 1
ATOM 1589 C C . LYS A 1 194 ? -8.589 2.051 17.980 1.00 96.00 194 LYS A C 1
ATOM 1591 O O . LYS A 1 194 ? -9.624 1.443 17.717 1.00 96.00 194 LYS A O 1
ATOM 1596 N N . PRO A 1 195 ? -8.578 3.262 18.571 1.00 93.94 195 PRO A N 1
ATOM 1597 C CA . PRO A 1 195 ? -9.802 3.983 18.874 1.00 93.94 195 PRO A CA 1
ATOM 1598 C C . PRO A 1 195 ? -10.586 4.341 17.617 1.00 93.94 195 PRO A C 1
ATOM 1600 O O . PRO A 1 195 ? -10.016 4.885 16.670 1.00 93.94 195 PRO A O 1
ATOM 1603 N N . ILE A 1 196 ? -11.885 4.081 17.665 1.00 94.12 196 ILE A N 1
ATOM 1604 C CA . ILE A 1 196 ? -12.887 4.535 16.708 1.00 94.12 196 ILE A CA 1
ATOM 1605 C C . ILE A 1 196 ? -14.039 5.210 17.458 1.00 94.12 196 ILE A C 1
ATOM 1607 O O . ILE A 1 196 ? -14.234 4.983 18.660 1.00 94.12 196 ILE A O 1
ATOM 1611 N N . MET A 1 197 ? -14.799 6.041 16.752 1.00 91.44 197 MET A N 1
ATOM 1612 C CA . MET A 1 197 ? -16.018 6.652 17.273 1.00 91.44 197 MET A CA 1
ATOM 1613 C C . MET A 1 197 ? -17.007 5.593 17.774 1.00 91.44 197 MET A C 1
ATOM 1615 O O . MET A 1 197 ? -17.117 4.518 17.193 1.00 91.44 197 MET A O 1
ATOM 1619 N N . TRP A 1 198 ? -17.745 5.893 18.848 1.00 93.81 198 TRP A N 1
ATOM 1620 C CA . TRP A 1 198 ? -18.889 5.072 19.248 1.00 93.81 198 TRP A CA 1
ATOM 1621 C C . TRP A 1 198 ? -20.048 5.263 18.269 1.00 93.81 198 TRP A C 1
ATOM 1623 O O . TRP A 1 198 ? -20.407 6.398 17.959 1.00 93.81 198 TRP A O 1
ATOM 1633 N N . ASN A 1 199 ? -20.651 4.162 17.832 1.00 94.31 199 ASN A N 1
ATOM 1634 C CA . ASN A 1 199 ? -21.759 4.156 16.889 1.00 94.31 199 ASN A CA 1
ATOM 1635 C C . ASN A 1 199 ? -22.922 3.345 17.479 1.00 94.31 199 ASN A C 1
ATOM 1637 O O . ASN A 1 199 ? -22.748 2.218 17.943 1.00 94.31 199 ASN A O 1
ATOM 1641 N N . THR A 1 200 ? -24.112 3.943 17.497 1.00 93.44 200 THR A N 1
ATOM 1642 C CA . THR A 1 200 ? -25.321 3.339 18.083 1.00 93.44 200 THR A CA 1
ATOM 1643 C C . THR A 1 200 ? -26.102 2.466 17.103 1.00 93.44 200 THR A C 1
ATOM 1645 O O . THR A 1 200 ? -27.063 1.827 17.514 1.00 93.44 200 THR A O 1
ATOM 1648 N N . ASP A 1 201 ? -25.687 2.422 15.839 1.00 93.75 201 ASP A N 1
ATOM 1649 C CA . ASP A 1 201 ? -26.259 1.599 14.768 1.00 93.75 201 ASP A CA 1
ATOM 1650 C C . ASP A 1 201 ? -25.359 0.391 14.439 1.00 93.75 201 ASP A C 1
ATOM 1652 O O . ASP A 1 201 ? -25.261 -0.085 13.310 1.00 93.75 201 ASP A O 1
ATOM 1656 N N . ASN A 1 202 ? -24.629 -0.085 15.455 1.00 94.38 202 ASN A N 1
ATOM 1657 C CA . ASN A 1 202 ? -23.724 -1.230 15.378 1.00 94.38 202 ASN A CA 1
ATOM 1658 C C . ASN A 1 202 ? -22.752 -1.184 14.184 1.00 94.38 202 ASN A C 1
ATOM 1660 O O . ASN A 1 202 ? -22.394 -2.229 13.647 1.00 94.38 202 ASN A O 1
ATOM 1664 N N . TYR A 1 203 ? -22.328 0.018 13.787 1.00 96.62 203 TYR A N 1
ATOM 1665 C CA . TYR A 1 203 ? -21.374 0.272 12.708 1.00 96.62 203 TYR A CA 1
ATOM 1666 C C . TYR A 1 203 ? -21.816 -0.261 11.335 1.00 96.62 203 TYR A C 1
ATOM 1668 O O . TYR A 1 203 ? -20.975 -0.652 10.522 1.00 96.62 203 TYR A O 1
ATOM 1676 N N . LYS A 1 204 ? -23.130 -0.294 11.082 1.00 95.56 204 LYS A N 1
ATOM 1677 C CA . LYS A 1 204 ? -23.718 -0.604 9.766 1.00 95.56 204 LYS A CA 1
ATOM 1678 C C . LYS A 1 204 ? -23.973 0.640 8.906 1.00 95.56 204 LYS A C 1
ATOM 1680 O O . LYS A 1 204 ? -24.419 0.523 7.770 1.00 95.56 204 LYS A O 1
ATOM 1685 N N . GLY A 1 205 ? -23.687 1.816 9.448 1.00 94.62 205 GLY A N 1
ATOM 1686 C CA . GLY A 1 205 ? -23.963 3.109 8.849 1.00 94.62 205 GLY A CA 1
ATOM 1687 C C . GLY A 1 205 ? -23.816 4.230 9.877 1.00 94.62 205 GLY A C 1
ATOM 1688 O O . GLY A 1 205 ? -23.596 3.971 11.066 1.00 94.62 205 GLY A O 1
ATOM 1689 N N . PRO A 1 206 ? -23.918 5.496 9.446 1.00 94.19 206 PRO A N 1
ATOM 1690 C CA . PRO A 1 206 ? -23.724 6.636 10.319 1.00 94.19 206 PRO A CA 1
ATOM 1691 C C . PRO A 1 206 ? -24.889 6.737 11.305 1.00 94.19 206 PRO A C 1
ATOM 1693 O O . PRO A 1 206 ? -26.050 6.808 10.904 1.00 94.19 206 PRO A O 1
ATOM 1696 N N . SER A 1 207 ? -24.591 6.779 12.604 1.00 93.56 207 SER A N 1
ATOM 1697 C CA . SER A 1 207 ? -25.631 6.750 13.644 1.00 93.56 207 SER A CA 1
ATOM 1698 C C . SER A 1 207 ? -26.013 8.137 14.167 1.00 93.56 207 SER A C 1
ATOM 1700 O O . SER A 1 207 ? -26.852 8.258 15.062 1.00 93.56 207 SER A O 1
ATOM 1702 N N . GLY A 1 208 ? -25.338 9.185 13.685 1.00 90.19 208 GLY A N 1
ATOM 1703 C CA . GLY A 1 208 ? -25.527 10.562 14.145 1.00 90.19 208 GLY A CA 1
ATOM 1704 C C . GLY A 1 208 ? -25.043 10.808 15.579 1.00 90.19 208 GLY A C 1
ATOM 1705 O O . GLY A 1 208 ? -25.418 11.808 16.199 1.00 90.19 208 GLY A O 1
ATOM 1706 N N . PHE A 1 209 ? -24.231 9.901 16.133 1.00 90.25 209 PHE A N 1
ATOM 1707 C CA . PHE A 1 209 ? -23.663 10.062 17.467 1.00 90.25 209 PHE A CA 1
ATOM 1708 C C . PHE A 1 209 ? -22.646 11.216 17.477 1.00 90.25 209 PHE A C 1
ATOM 1710 O O . PHE A 1 209 ? -21.921 11.445 16.512 1.00 90.25 209 PHE A O 1
ATOM 1717 N N . GLN A 1 210 ? -22.592 11.992 18.560 1.00 84.25 210 GLN A N 1
ATOM 1718 C CA . GLN A 1 210 ? -21.675 13.130 18.632 1.00 84.25 210 GLN A CA 1
ATOM 1719 C C . GLN A 1 210 ? -20.281 12.685 19.076 1.00 84.25 210 GLN A C 1
ATOM 1721 O O . GLN A 1 210 ? -20.102 12.156 20.173 1.00 84.25 210 GLN A O 1
ATOM 1726 N N . SER A 1 211 ? -19.281 12.952 18.237 1.00 82.56 211 SER A N 1
ATOM 1727 C CA . SER A 1 211 ? -17.879 12.727 18.581 1.00 82.56 211 SER A CA 1
ATOM 1728 C C . SER A 1 211 ? -17.304 13.874 19.416 1.00 82.56 211 SER A C 1
ATOM 1730 O O . SER A 1 211 ? -17.641 15.045 19.232 1.00 82.56 211 SER A O 1
ATOM 1732 N N . ALA A 1 212 ? -16.381 13.544 20.321 1.00 76.44 212 ALA A N 1
ATOM 1733 C CA . ALA A 1 212 ? -15.674 14.522 21.146 1.00 76.44 212 ALA A CA 1
ATOM 1734 C C . ALA A 1 212 ? -14.587 15.304 20.374 1.00 76.44 212 ALA A C 1
ATOM 1736 O O . ALA A 1 212 ? -14.138 16.354 20.844 1.00 76.44 212 ALA A O 1
ATOM 1737 N N . GLY A 1 213 ? -14.159 14.825 19.199 1.00 80.88 213 GLY A N 1
ATOM 1738 C CA . GLY A 1 213 ? -13.088 15.438 18.408 1.00 80.88 213 GLY A CA 1
ATOM 1739 C C . GLY A 1 213 ? -12.847 14.774 17.050 1.00 80.88 213 GLY A C 1
ATOM 1740 O O . GLY A 1 213 ? -13.406 13.720 16.753 1.00 80.88 213 GLY A O 1
ATOM 1741 N N . GLY A 1 214 ? -11.974 15.394 16.252 1.00 84.31 214 GLY A N 1
ATOM 1742 C CA . GLY A 1 214 ? -11.543 14.890 14.946 1.00 84.31 214 GLY A CA 1
ATOM 1743 C C . GLY A 1 214 ? -12.588 15.056 13.842 1.00 84.31 214 GLY A C 1
ATOM 1744 O O . GLY A 1 214 ? -13.584 15.757 14.008 1.00 84.31 214 GLY A O 1
ATOM 1745 N N . PHE A 1 215 ? -12.365 14.354 12.729 1.00 86.94 215 PHE A N 1
ATOM 1746 C CA . PHE A 1 215 ? -13.178 14.456 11.515 1.00 86.94 215 PHE A CA 1
ATOM 1747 C C . PHE A 1 215 ? -14.685 14.315 11.775 1.00 86.94 215 PHE A C 1
ATOM 1749 O O . PHE A 1 215 ? -15.480 15.082 11.235 1.00 86.94 215 PHE A O 1
ATOM 1756 N N . SER A 1 216 ? -15.082 13.377 12.637 1.00 86.81 216 SER A N 1
ATOM 1757 C CA . SER A 1 216 ? -16.492 13.132 12.946 1.00 86.81 216 SER A CA 1
ATOM 1758 C C . SER A 1 216 ? -17.153 14.214 13.785 1.00 86.81 216 SER A C 1
ATOM 1760 O O . SER A 1 216 ? -18.360 14.421 13.671 1.00 86.81 216 SER A O 1
ATOM 1762 N N . LYS A 1 217 ? -16.384 14.961 14.581 1.00 88.25 217 LYS A N 1
ATOM 1763 C CA . LYS A 1 217 ? -16.892 16.167 15.244 1.00 88.25 217 LYS A CA 1
ATOM 1764 C C . LYS A 1 217 ? -17.116 17.283 14.228 1.00 88.25 217 LYS A C 1
ATOM 1766 O O . LYS A 1 217 ? -18.142 17.952 14.293 1.00 88.25 217 LYS A O 1
ATOM 1771 N N . ASP A 1 218 ? -16.165 17.458 13.317 1.00 89.88 218 ASP A N 1
ATOM 1772 C CA . ASP A 1 218 ? -16.153 18.586 12.387 1.00 89.88 218 ASP A CA 1
ATOM 1773 C C . ASP A 1 218 ? -17.192 18.422 11.267 1.00 89.88 218 ASP A C 1
ATOM 1775 O O . ASP A 1 218 ? -17.788 19.404 10.843 1.00 89.88 218 ASP A O 1
ATOM 1779 N N . ASN A 1 219 ? -17.459 17.185 10.829 1.00 93.00 219 ASN A N 1
ATOM 1780 C CA . ASN A 1 219 ? -18.349 16.899 9.694 1.00 93.00 219 ASN A CA 1
ATOM 1781 C C . ASN A 1 219 ? -19.639 16.160 10.089 1.00 93.00 219 ASN A C 1
ATOM 1783 O O . ASN A 1 219 ? -20.533 15.983 9.264 1.00 93.00 219 ASN A O 1
ATOM 1787 N N . GLY A 1 220 ? -19.758 15.719 11.345 1.00 92.19 220 GLY A N 1
ATOM 1788 C CA . GLY A 1 220 ? -20.952 15.058 11.875 1.00 92.19 220 GLY A CA 1
ATOM 1789 C C . GLY A 1 220 ? -21.094 13.565 11.556 1.00 92.19 220 GLY A C 1
ATOM 1790 O O . GLY A 1 220 ? -22.127 12.997 11.915 1.00 92.19 220 GLY A O 1
ATOM 1791 N N . TYR A 1 221 ? -20.097 12.947 10.911 1.00 94.19 221 TYR A N 1
ATOM 1792 C CA . TYR A 1 221 ? -20.020 11.510 10.610 1.00 94.19 221 TYR A CA 1
ATOM 1793 C C . TYR A 1 221 ? -18.558 11.028 10.571 1.00 94.19 221 TYR A C 1
ATOM 1795 O O . TYR A 1 221 ? -17.652 11.818 10.302 1.00 94.19 221 TYR A O 1
ATOM 1803 N N . GLY A 1 222 ? -18.315 9.743 10.819 1.00 93.19 222 GLY A N 1
ATOM 1804 C CA . GLY A 1 222 ? -17.002 9.096 10.716 1.00 93.19 222 GLY A CA 1
ATOM 1805 C C . GLY A 1 222 ? -16.971 8.000 9.652 1.00 93.19 222 GLY A C 1
ATOM 1806 O O . GLY A 1 222 ? -17.951 7.293 9.450 1.00 93.19 222 GLY A O 1
ATOM 1807 N N . HIS A 1 223 ? -15.834 7.815 8.978 1.00 93.81 223 HIS A N 1
ATOM 1808 C CA . HIS A 1 223 ? -15.674 6.742 7.984 1.00 93.81 223 HIS A CA 1
ATOM 1809 C C . HIS A 1 223 ? -15.643 5.343 8.615 1.00 93.81 223 HIS A C 1
ATOM 1811 O O . HIS A 1 223 ? -15.949 4.356 7.952 1.00 93.81 223 HIS A O 1
ATOM 1817 N N . GLU A 1 224 ? -15.293 5.245 9.897 1.00 94.31 224 GLU A N 1
ATOM 1818 C CA . GLU A 1 224 ? -15.338 4.010 10.684 1.00 94.31 224 GLU A CA 1
ATOM 1819 C C . GLU A 1 224 ? -16.759 3.473 10.919 1.00 94.31 224 GLU A C 1
ATOM 1821 O O . GLU A 1 224 ? -16.913 2.328 11.340 1.00 94.31 224 GLU A O 1
ATOM 1826 N N . GLU A 1 225 ? -17.798 4.279 10.678 1.00 95.25 225 GLU A N 1
ATOM 1827 C CA . GLU A 1 225 ? -19.187 3.954 11.023 1.00 95.25 225 GLU A CA 1
ATOM 1828 C C . GLU A 1 225 ? -19.797 2.833 10.167 1.00 95.25 225 GLU A C 1
ATOM 1830 O O . GLU A 1 225 ? -20.892 2.379 10.471 1.00 95.25 225 GLU A O 1
ATOM 1835 N N . TRP A 1 226 ? -19.076 2.345 9.155 1.00 96.44 226 TRP A N 1
ATOM 1836 C CA . TRP A 1 226 ? -19.452 1.194 8.324 1.00 96.44 226 TRP A CA 1
ATOM 1837 C C . TRP A 1 226 ? -18.569 -0.037 8.550 1.00 96.44 226 TRP A C 1
ATOM 1839 O O . TRP A 1 226 ? -18.625 -1.002 7.787 1.00 96.44 226 TRP A O 1
ATOM 1849 N N . ASN A 1 227 ? -17.720 -0.047 9.581 1.00 97.75 227 ASN A N 1
ATOM 1850 C CA . ASN A 1 227 ? -16.798 -1.165 9.801 1.00 97.75 227 ASN A CA 1
ATOM 1851 C C . ASN A 1 227 ? -17.524 -2.524 9.942 1.00 97.75 227 ASN A C 1
ATOM 1853 O O . ASN A 1 227 ? -16.973 -3.553 9.555 1.00 97.75 227 ASN A O 1
ATOM 1857 N N . ASN A 1 228 ? -18.786 -2.538 10.374 1.00 97.44 228 ASN A N 1
ATOM 1858 C CA . ASN A 1 228 ? -19.629 -3.731 10.461 1.00 97.44 228 ASN A CA 1
ATOM 1859 C C . ASN A 1 228 ? -20.702 -3.831 9.354 1.00 97.44 228 ASN A C 1
ATOM 1861 O O . ASN A 1 228 ? -21.658 -4.593 9.481 1.00 97.44 228 ASN A O 1
ATOM 1865 N N . ASP A 1 229 ? -20.584 -3.071 8.266 1.00 95.69 229 ASP A N 1
ATOM 1866 C CA . ASP A 1 229 ? -21.495 -3.201 7.125 1.00 95.69 229 ASP A CA 1
ATOM 1867 C C . ASP A 1 229 ? -21.188 -4.495 6.355 1.00 95.69 229 ASP A C 1
ATOM 1869 O O . ASP A 1 229 ? -20.076 -4.693 5.854 1.00 95.69 229 ASP A O 1
ATOM 1873 N N . ASP A 1 230 ? -22.170 -5.387 6.261 1.00 93.50 230 ASP A N 1
ATOM 1874 C CA . ASP A 1 230 ? -22.049 -6.680 5.582 1.00 93.50 230 ASP A CA 1
ATOM 1875 C C . ASP A 1 230 ? -21.725 -6.524 4.081 1.00 93.50 230 ASP A C 1
ATOM 1877 O O . ASP A 1 230 ? -21.131 -7.419 3.481 1.00 93.50 230 ASP A O 1
ATOM 1881 N N . ASN A 1 231 ? -22.034 -5.365 3.487 1.00 93.81 231 ASN A N 1
ATOM 1882 C CA . ASN A 1 231 ? -21.750 -5.059 2.082 1.00 93.81 231 ASN A CA 1
ATOM 1883 C C . ASN A 1 231 ? -20.336 -4.511 1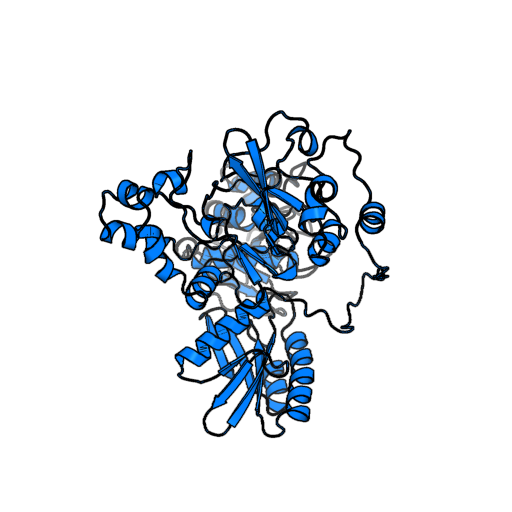.849 1.00 93.81 231 ASN A C 1
ATOM 1885 O O . ASN A 1 231 ? -19.901 -4.395 0.705 1.00 93.81 231 ASN A O 1
ATOM 1889 N N . TRP A 1 232 ? -19.582 -4.191 2.906 1.00 94.94 232 TRP A N 1
ATOM 1890 C CA . TRP A 1 232 ? -18.199 -3.709 2.800 1.00 94.94 232 TRP A CA 1
ATOM 1891 C C . TRP A 1 232 ? -17.211 -4.865 2.605 1.00 94.94 232 TRP A C 1
ATOM 1893 O O . TRP A 1 232 ? -16.248 -5.042 3.358 1.00 94.94 232 TRP A O 1
ATOM 1903 N N . VAL A 1 233 ? -17.466 -5.672 1.578 1.00 95.50 233 VAL A N 1
ATOM 1904 C CA . VAL A 1 233 ? -16.640 -6.805 1.166 1.00 95.50 233 VAL A CA 1
ATOM 1905 C C . VAL A 1 233 ? -16.257 -6.619 -0.295 1.00 95.50 233 VAL A C 1
ATOM 1907 O O . VAL A 1 233 ? -17.091 -6.692 -1.190 1.00 95.50 233 VAL A O 1
ATOM 1910 N N . TRP A 1 234 ? -14.970 -6.406 -0.540 1.00 93.94 234 TRP A N 1
ATOM 1911 C CA . TRP A 1 234 ? -14.401 -6.222 -1.866 1.00 93.94 234 TRP A CA 1
ATOM 1912 C C . TRP A 1 234 ? -13.559 -7.438 -2.240 1.00 93.94 234 TRP A C 1
ATOM 1914 O O . TRP A 1 234 ? -12.494 -7.659 -1.666 1.00 93.94 234 TRP A O 1
ATOM 1924 N N . ARG A 1 235 ? -14.030 -8.245 -3.198 1.00 86.25 235 ARG A N 1
ATOM 1925 C CA . ARG A 1 235 ? -13.262 -9.366 -3.782 1.00 86.25 235 ARG A CA 1
ATOM 1926 C C . ARG A 1 235 ? -12.669 -10.310 -2.718 1.00 86.25 235 ARG A C 1
ATOM 1928 O O . ARG A 1 235 ? -11.482 -10.620 -2.737 1.00 86.25 235 ARG A O 1
ATOM 1935 N N . ASN A 1 236 ? -13.518 -10.758 -1.785 1.00 86.62 236 ASN A N 1
ATOM 1936 C CA . ASN A 1 236 ? -13.194 -11.583 -0.603 1.00 86.62 236 ASN A CA 1
ATOM 1937 C C . ASN A 1 236 ? -12.358 -10.903 0.495 1.00 86.62 236 ASN A C 1
ATOM 1939 O O . ASN A 1 236 ? -12.025 -11.543 1.498 1.00 86.62 236 ASN A O 1
ATOM 1943 N N . PHE A 1 237 ? -12.066 -9.613 0.368 1.00 93.44 237 PHE A N 1
ATOM 1944 C CA . PHE A 1 237 ? -11.526 -8.818 1.459 1.00 93.44 237 PHE A CA 1
ATOM 1945 C C . PHE A 1 237 ? -12.643 -8.073 2.175 1.00 93.44 237 PHE A C 1
ATOM 1947 O O . PHE A 1 237 ? -13.392 -7.324 1.550 1.00 93.44 237 PHE A O 1
ATOM 1954 N N . LYS A 1 238 ? -12.696 -8.179 3.502 1.00 97.38 238 LYS A N 1
ATOM 1955 C CA . LYS A 1 238 ? -13.405 -7.177 4.292 1.00 97.38 238 LYS A CA 1
ATOM 1956 C C . LYS A 1 238 ? -12.626 -5.872 4.190 1.00 97.38 238 LYS A C 1
ATOM 1958 O O . LYS A 1 238 ? -11.421 -5.846 4.459 1.00 97.38 238 LYS A O 1
ATOM 1963 N N . VAL A 1 239 ? -13.316 -4.793 3.845 1.00 98.00 239 VAL A N 1
ATOM 1964 C CA . VAL A 1 239 ? -12.743 -3.450 3.852 1.00 98.00 239 VAL A CA 1
ATOM 1965 C C . VAL A 1 239 ? -13.283 -2.655 5.034 1.00 98.00 239 VAL A C 1
ATOM 1967 O O . VAL A 1 239 ? -14.415 -2.856 5.468 1.00 98.00 239 VAL A O 1
ATOM 1970 N N . PHE A 1 240 ? -12.449 -1.798 5.617 1.00 97.94 240 PHE A N 1
ATOM 1971 C CA . PHE A 1 240 ? -12.805 -1.049 6.823 1.00 97.94 240 PHE A CA 1
ATOM 1972 C C . PHE A 1 240 ? -11.923 0.191 6.991 1.00 97.94 240 PHE A C 1
ATOM 1974 O O . PHE A 1 240 ? -10.894 0.360 6.324 1.00 97.94 240 PHE A O 1
ATOM 1981 N N . HIS A 1 241 ? -12.321 1.084 7.894 1.00 96.94 241 HIS A N 1
ATOM 1982 C CA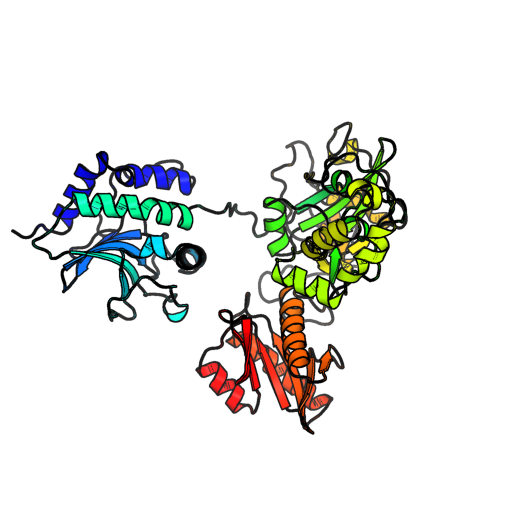 . HIS A 1 241 ? -11.632 2.339 8.143 1.00 96.94 241 HIS A CA 1
ATOM 1983 C C . HIS A 1 241 ? -11.257 2.523 9.615 1.00 96.94 241 HIS A C 1
ATOM 1985 O O . HIS A 1 241 ? -12.070 2.394 10.528 1.00 96.94 241 HIS A O 1
ATOM 1991 N N . THR A 1 242 ? -10.007 2.926 9.826 1.00 95.00 242 THR A N 1
ATOM 1992 C CA . THR A 1 242 ? -9.549 3.650 11.014 1.00 95.00 242 THR A CA 1
ATOM 1993 C C . THR A 1 242 ? -8.472 4.631 10.555 1.00 95.00 242 THR A C 1
ATOM 1995 O O . THR A 1 242 ? -7.769 4.340 9.585 1.00 95.00 242 THR A O 1
ATOM 1998 N N . GLU A 1 243 ? -8.221 5.715 11.290 1.00 89.25 243 GLU A N 1
ATOM 1999 C CA . GLU A 1 243 ? -7.090 6.597 10.960 1.00 89.25 243 GLU A CA 1
ATOM 2000 C C . GLU A 1 243 ? -5.750 5.834 10.970 1.00 89.25 243 GLU A C 1
ATOM 2002 O O . GLU A 1 243 ? -5.537 4.946 11.798 1.00 89.25 243 GLU A O 1
ATOM 2007 N N . SER A 1 244 ? -4.812 6.172 10.089 1.00 86.12 244 SER A N 1
ATOM 2008 C CA . SER A 1 244 ? -3.521 5.481 9.986 1.00 86.12 244 SER A CA 1
ATOM 2009 C C . SER A 1 244 ? -2.375 6.265 10.635 1.00 86.12 244 SER A C 1
ATOM 2011 O O . SER A 1 244 ? -2.503 7.429 11.022 1.00 86.12 244 SER A O 1
ATOM 2013 N N . LYS A 1 245 ? -1.228 5.598 10.798 1.00 84.31 245 LYS A N 1
ATOM 2014 C CA . LYS A 1 245 ? 0.061 6.208 11.157 1.00 84.31 245 LYS A CA 1
ATOM 2015 C C . LYS A 1 245 ? 1.164 5.548 10.332 1.00 84.31 245 LYS A C 1
ATOM 2017 O O . LYS A 1 245 ? 1.023 4.357 10.051 1.00 84.31 245 LYS A O 1
ATOM 2022 N N . PRO A 1 246 ? 2.271 6.251 10.026 1.00 80.81 246 PRO A N 1
ATOM 2023 C CA . PRO A 1 246 ? 3.348 5.716 9.188 1.00 80.81 246 PRO A CA 1
ATOM 2024 C C . PRO A 1 246 ? 3.806 4.313 9.605 1.00 80.81 246 PRO A C 1
ATOM 2026 O O . PRO A 1 246 ? 3.832 3.401 8.787 1.00 80.81 246 PRO A O 1
ATOM 2029 N N . LYS A 1 247 ? 4.005 4.089 10.911 1.00 78.88 247 LYS A N 1
ATOM 2030 C CA . LYS A 1 247 ? 4.446 2.784 11.420 1.00 78.88 247 LYS A CA 1
ATOM 2031 C C . LYS A 1 247 ? 3.424 1.653 11.228 1.00 78.88 247 LYS A C 1
ATOM 2033 O O . LYS A 1 247 ? 3.820 0.504 11.103 1.00 78.88 247 LYS A O 1
ATOM 2038 N N . LEU A 1 248 ? 2.120 1.950 11.207 1.00 87.19 248 LEU A N 1
ATOM 2039 C CA . LEU A 1 248 ? 1.096 0.941 10.897 1.00 87.19 248 LEU A CA 1
ATOM 2040 C C . LEU A 1 248 ? 1.098 0.603 9.403 1.00 87.19 248 LEU A C 1
ATOM 2042 O O . LEU A 1 248 ? 0.932 -0.560 9.045 1.00 87.19 248 LEU A O 1
ATOM 2046 N N . LEU A 1 249 ? 1.331 1.604 8.546 1.00 83.94 249 LEU A N 1
ATOM 2047 C CA . LEU A 1 249 ? 1.452 1.394 7.104 1.00 83.94 249 LEU A CA 1
ATOM 2048 C C . LEU A 1 249 ? 2.613 0.442 6.788 1.00 83.94 249 LEU A C 1
ATOM 2050 O O . LEU A 1 249 ? 2.422 -0.482 6.002 1.00 83.94 249 LEU A O 1
ATOM 2054 N N . GLU A 1 250 ? 3.749 0.587 7.480 1.00 77.56 250 GLU A N 1
ATOM 2055 C CA . GLU A 1 250 ? 4.895 -0.326 7.358 1.00 77.56 250 GLU A CA 1
ATOM 2056 C C . GLU A 1 250 ? 4.506 -1.795 7.588 1.00 77.56 250 GLU A C 1
ATOM 2058 O O . GLU A 1 250 ? 4.757 -2.629 6.721 1.00 77.56 250 GLU A O 1
ATOM 2063 N N . TYR A 1 251 ? 3.850 -2.111 8.713 1.00 80.44 251 TYR A N 1
ATOM 2064 C CA . TYR A 1 251 ? 3.415 -3.482 9.021 1.00 80.44 251 TYR A CA 1
ATOM 2065 C C . TYR A 1 251 ? 2.333 -3.994 8.064 1.00 80.44 251 TYR A C 1
ATOM 2067 O O . TYR A 1 251 ? 2.249 -5.190 7.796 1.00 80.44 251 TYR A O 1
ATOM 2075 N N . SER A 1 252 ? 1.505 -3.100 7.529 1.00 84.31 252 SER A N 1
ATOM 2076 C CA . SER A 1 252 ? 0.432 -3.479 6.609 1.00 84.31 252 SER A CA 1
ATOM 2077 C C . SER A 1 252 ? 0.899 -3.787 5.180 1.00 84.31 252 SER A C 1
ATOM 2079 O O . SER A 1 252 ? 0.107 -4.290 4.392 1.00 84.31 252 SER A O 1
ATOM 2081 N N . ASN A 1 253 ? 2.157 -3.510 4.816 1.00 74.50 253 ASN A N 1
ATOM 2082 C CA . ASN A 1 253 ? 2.679 -3.852 3.483 1.00 74.50 253 ASN A CA 1
ATOM 2083 C C . ASN A 1 253 ? 2.599 -5.358 3.196 1.00 74.50 253 ASN A C 1
ATOM 2085 O O . ASN A 1 253 ? 2.306 -5.759 2.073 1.00 74.50 253 ASN A O 1
ATOM 2089 N N . ASP A 1 254 ? 2.818 -6.164 4.236 1.00 73.50 254 ASP A N 1
ATOM 2090 C CA . ASP A 1 254 ? 3.000 -7.612 4.135 1.00 73.50 254 ASP A CA 1
ATOM 2091 C C . ASP A 1 254 ? 1.961 -8.395 4.961 1.00 73.50 254 ASP A C 1
ATOM 2093 O O . ASP A 1 254 ? 2.166 -9.565 5.271 1.00 73.50 254 ASP A O 1
ATOM 2097 N N . GLY A 1 255 ? 0.852 -7.760 5.367 1.00 83.38 255 GLY A N 1
ATOM 2098 C CA . GLY A 1 255 ? -0.167 -8.418 6.200 1.00 83.38 255 GLY A CA 1
ATOM 2099 C C . GLY A 1 255 ? 0.295 -8.681 7.642 1.00 83.38 255 GLY A C 1
ATOM 2100 O O . GLY A 1 255 ? -0.260 -9.512 8.364 1.00 83.38 255 GLY A O 1
ATOM 2101 N N . ASN A 1 256 ? 1.321 -7.960 8.099 1.00 88.12 256 ASN A N 1
ATOM 2102 C CA . ASN A 1 256 ? 1.920 -8.104 9.428 1.00 88.12 256 ASN A CA 1
ATOM 2103 C C . ASN A 1 256 ? 1.258 -7.208 10.489 1.00 88.12 256 ASN A C 1
ATOM 2105 O O . ASN A 1 256 ? 1.750 -7.101 11.614 1.00 88.12 256 ASN A O 1
ATOM 2109 N N . LEU A 1 257 ? 0.114 -6.601 10.169 1.00 93.94 257 LEU A N 1
ATOM 2110 C CA . LEU A 1 257 ? -0.666 -5.776 11.083 1.00 93.94 257 LEU A CA 1
ATOM 2111 C C . LEU A 1 257 ? -1.942 -6.496 11.549 1.00 93.94 257 LEU A C 1
ATOM 2113 O O . LEU A 1 257 ? -2.714 -7.014 10.742 1.00 93.94 257 LEU A O 1
ATOM 2117 N N . GLY A 1 258 ? -2.182 -6.466 12.860 1.00 97.12 258 GLY A N 1
ATOM 2118 C CA . GLY A 1 258 ? -3.463 -6.769 13.491 1.00 97.12 258 GLY A CA 1
ATOM 2119 C C . GLY A 1 258 ? -4.028 -5.536 14.196 1.00 97.12 258 GLY A C 1
ATOM 2120 O O . GLY A 1 258 ? -3.297 -4.794 14.853 1.00 97.12 258 GLY A O 1
ATOM 2121 N N . ILE A 1 259 ? -5.332 -5.315 14.077 1.00 98.38 259 ILE A N 1
ATOM 2122 C CA . ILE A 1 259 ? -6.045 -4.164 14.630 1.00 98.38 259 ILE A CA 1
ATOM 2123 C C . ILE A 1 259 ? -7.224 -4.671 15.456 1.00 98.38 259 ILE A C 1
ATOM 2125 O O . ILE A 1 259 ? -8.143 -5.279 14.920 1.00 98.38 259 ILE A O 1
ATOM 2129 N N . VAL A 1 260 ? -7.228 -4.372 16.751 1.00 98.19 260 VAL A N 1
ATOM 2130 C CA . VAL A 1 260 ? -8.410 -4.475 17.612 1.00 98.19 260 VAL A CA 1
ATOM 2131 C C . VAL A 1 260 ? -9.050 -3.095 17.670 1.00 98.19 260 VAL A C 1
ATOM 2133 O O . VAL A 1 260 ? -8.454 -2.136 18.167 1.00 98.19 260 VAL A O 1
ATOM 2136 N N . MET A 1 261 ? -10.261 -2.979 17.146 1.00 98.12 261 MET A N 1
ATOM 2137 C CA . MET A 1 261 ? -11.020 -1.734 17.169 1.00 98.12 261 MET A CA 1
ATOM 2138 C C . MET A 1 261 ? -11.627 -1.548 18.554 1.00 98.12 261 MET A C 1
ATOM 2140 O O . MET A 1 261 ? -12.305 -2.442 19.068 1.00 98.12 261 MET A O 1
ATOM 2144 N N . ILE A 1 262 ? -11.371 -0.388 19.159 1.00 97.00 262 ILE A N 1
ATOM 2145 C CA . ILE A 1 262 ? -11.895 -0.036 20.478 1.00 97.00 262 ILE A CA 1
ATOM 2146 C C . ILE A 1 262 ? -12.702 1.256 20.412 1.00 97.00 262 ILE A C 1
ATOM 2148 O O . ILE A 1 262 ? -12.342 2.178 19.690 1.00 97.00 262 ILE A O 1
ATOM 2152 N N . ALA A 1 263 ? -13.765 1.360 21.197 1.00 95.12 263 ALA A N 1
ATOM 2153 C CA . ALA A 1 263 ? -14.604 2.548 21.265 1.00 95.12 263 ALA A CA 1
ATOM 2154 C C . ALA A 1 263 ? -14.853 2.945 22.722 1.00 95.12 263 ALA A C 1
ATOM 2156 O O . ALA A 1 263 ? -14.899 2.102 23.621 1.00 95.12 263 ALA A O 1
ATOM 2157 N N . SER A 1 264 ? -14.968 4.250 22.972 1.00 92.75 264 SER A N 1
ATOM 2158 C CA . SER A 1 264 ? -15.247 4.780 24.311 1.00 92.75 264 SER A CA 1
ATOM 2159 C C . SER A 1 264 ? -16.710 5.192 24.420 1.00 92.75 264 SER A C 1
ATOM 2161 O O . SER A 1 264 ? -17.176 6.000 23.622 1.00 92.75 264 SER A O 1
ATOM 2163 N N . PHE A 1 265 ? -17.409 4.695 25.437 1.00 91.69 265 PHE A N 1
ATOM 2164 C CA . PHE A 1 265 ? -18.804 5.038 25.710 1.00 91.69 265 PHE A CA 1
ATOM 2165 C C . PHE A 1 265 ? -19.043 5.103 27.217 1.00 91.69 265 PHE A C 1
ATOM 2167 O O . PHE A 1 265 ? -18.571 4.243 27.958 1.00 91.69 265 PHE A O 1
ATOM 2174 N N . GLU A 1 266 ? -19.709 6.163 27.683 1.00 89.56 266 GLU A N 1
ATOM 2175 C CA . GLU A 1 266 ? -19.995 6.398 29.110 1.00 89.56 266 GLU A CA 1
ATOM 2176 C C . GLU A 1 266 ? -18.771 6.213 30.031 1.00 89.56 266 GLU A C 1
ATOM 2178 O O . GLU A 1 266 ? -18.825 5.560 31.072 1.00 89.56 266 GLU A O 1
ATOM 2183 N N . LYS A 1 267 ? -17.629 6.794 29.630 1.00 86.88 267 LYS A N 1
ATOM 2184 C CA . LYS A 1 267 ? -16.327 6.713 30.330 1.00 86.88 267 LYS A CA 1
ATOM 2185 C C . LYS A 1 267 ? -15.720 5.302 30.431 1.00 86.88 267 LYS A C 1
ATOM 2187 O O . LYS A 1 267 ? -14.674 5.153 31.056 1.00 86.88 267 LYS A O 1
ATOM 2192 N N . LYS A 1 268 ? -16.317 4.296 29.794 1.00 92.12 268 LYS A N 1
ATOM 2193 C CA . LYS A 1 268 ? -15.780 2.936 29.656 1.00 92.12 268 LYS A CA 1
ATOM 2194 C C . LYS A 1 268 ? -15.205 2.728 28.256 1.00 92.12 268 LYS A C 1
ATOM 2196 O O . LYS A 1 268 ? -15.517 3.484 27.335 1.00 92.12 268 LYS A O 1
ATOM 2201 N N . GLN A 1 269 ? -14.348 1.721 28.104 1.00 94.38 269 GLN A N 1
ATOM 2202 C CA . GLN A 1 269 ? -13.712 1.372 26.833 1.00 94.38 269 GLN A CA 1
ATOM 2203 C C . GLN A 1 269 ? -14.073 -0.059 26.459 1.00 94.38 269 GLN A C 1
ATOM 2205 O O . GLN A 1 269 ? -13.978 -0.958 27.292 1.00 94.38 269 GLN A O 1
ATOM 2210 N N . TYR A 1 270 ? -14.488 -0.253 25.214 1.00 96.94 270 TYR A N 1
ATOM 2211 C CA . TYR A 1 270 ? -14.962 -1.531 24.702 1.00 96.94 270 TYR A CA 1
ATOM 2212 C C . TYR A 1 270 ? -14.159 -1.926 23.472 1.00 96.94 270 TYR A C 1
ATOM 2214 O O . TYR A 1 270 ? -13.870 -1.063 22.647 1.00 96.94 270 TYR A O 1
ATOM 2222 N N . ALA A 1 271 ? -13.833 -3.206 23.317 1.00 97.69 271 ALA A N 1
ATOM 2223 C CA . ALA A 1 271 ? -13.461 -3.753 22.020 1.00 97.69 271 ALA A CA 1
ATOM 2224 C C . ALA A 1 271 ? -14.733 -4.106 21.250 1.00 97.69 271 ALA A C 1
ATOM 2226 O O . ALA A 1 271 ? -15.670 -4.665 21.817 1.00 97.69 271 ALA A O 1
ATOM 2227 N N . VAL A 1 272 ? -14.768 -3.765 19.968 1.00 97.94 272 VAL A N 1
ATOM 2228 C CA . VAL A 1 272 ? -15.957 -3.943 19.118 1.00 97.94 272 VAL A CA 1
ATOM 2229 C C . VAL A 1 272 ? -15.699 -4.852 17.919 1.00 97.94 272 VAL A C 1
ATOM 2231 O O . VAL A 1 272 ? -16.629 -5.433 17.377 1.00 97.94 272 VAL A O 1
ATOM 2234 N N . GLY A 1 273 ? -14.435 -5.047 17.551 1.00 98.12 273 GLY A N 1
ATOM 2235 C CA . GLY A 1 273 ? -14.048 -6.009 16.530 1.00 98.12 273 GLY A CA 1
ATOM 2236 C C . GLY A 1 273 ? -12.536 -6.145 16.415 1.00 98.12 273 GLY A C 1
ATOM 2237 O O . GLY A 1 273 ? -11.769 -5.397 17.033 1.00 98.12 273 GLY A O 1
ATOM 2238 N N . ILE A 1 274 ? -12.104 -7.095 15.598 1.00 98.56 274 ILE A N 1
ATOM 2239 C CA . ILE A 1 274 ? -10.704 -7.403 15.326 1.00 98.56 274 ILE A CA 1
ATOM 2240 C C . ILE A 1 274 ? -10.502 -7.718 13.841 1.00 98.56 274 ILE A C 1
ATOM 2242 O O . ILE A 1 274 ? -11.302 -8.406 13.211 1.00 98.56 274 ILE A O 1
ATOM 2246 N N . ALA A 1 275 ? -9.393 -7.228 13.302 1.00 98.44 275 ALA A N 1
ATOM 2247 C CA . ALA A 1 275 ? -8.881 -7.561 11.985 1.00 98.44 275 ALA A CA 1
ATOM 2248 C C . ALA A 1 275 ? -7.430 -8.034 12.119 1.00 98.44 275 ALA A C 1
ATOM 2250 O O . ALA A 1 275 ? -6.628 -7.422 12.825 1.00 98.44 275 ALA A O 1
ATOM 2251 N N . THR A 1 276 ? -7.073 -9.116 11.442 1.00 97.06 276 THR A N 1
ATOM 2252 C CA . THR A 1 276 ? -5.690 -9.609 11.319 1.00 97.06 276 THR A CA 1
ATOM 2253 C C . THR A 1 276 ? -5.314 -9.688 9.848 1.00 97.06 276 THR A C 1
ATOM 2255 O O . THR A 1 276 ? -6.178 -9.514 8.995 1.00 97.06 276 THR A O 1
ATOM 2258 N N . ASN A 1 277 ? -4.038 -9.911 9.530 1.00 91.50 277 ASN A N 1
ATOM 2259 C CA . ASN A 1 277 ? -3.589 -9.947 8.137 1.00 91.50 277 ASN A CA 1
ATOM 2260 C C . ASN A 1 277 ? -4.006 -8.683 7.351 1.00 91.50 277 ASN A C 1
ATOM 2262 O O . ASN A 1 277 ? -4.589 -8.751 6.267 1.00 91.50 277 ASN A O 1
ATOM 2266 N N . VAL A 1 278 ? -3.810 -7.518 7.980 1.00 95.81 278 VAL A N 1
ATOM 2267 C CA . VAL A 1 278 ? -4.324 -6.235 7.490 1.00 95.81 278 VAL A CA 1
ATOM 2268 C C . VAL A 1 278 ? -3.360 -5.614 6.487 1.00 95.81 278 VAL A C 1
ATOM 2270 O O . VAL A 1 278 ? -2.176 -5.446 6.779 1.00 95.81 278 VAL A O 1
ATOM 2273 N N . TYR A 1 279 ? -3.912 -5.184 5.357 1.00 89.69 279 TYR A N 1
ATOM 2274 C CA . TYR A 1 279 ? -3.254 -4.404 4.317 1.00 89.69 279 TYR A CA 1
ATOM 2275 C C . TYR A 1 279 ? -3.854 -3.003 4.240 1.00 89.69 279 TYR A C 1
ATOM 2277 O O . TYR A 1 279 ? -5.037 -2.808 4.529 1.00 89.69 279 TYR A O 1
ATOM 2285 N N . HIS A 1 280 ? -3.051 -2.015 3.848 1.00 93.25 280 HIS A N 1
ATOM 2286 C CA . HIS A 1 280 ? -3.574 -0.692 3.523 1.00 93.25 280 HIS A CA 1
ATOM 2287 C C . HIS A 1 280 ? -3.924 -0.589 2.041 1.00 93.25 280 HIS A C 1
ATOM 2289 O O . HIS A 1 280 ? -3.256 -1.187 1.200 1.00 93.25 280 HIS A O 1
ATOM 2295 N N . ASN A 1 281 ? -4.929 0.231 1.742 1.00 89.06 281 ASN A N 1
ATOM 2296 C CA . ASN A 1 281 ? -5.301 0.568 0.375 1.00 89.06 281 ASN A CA 1
ATOM 2297 C C . ASN A 1 281 ? -4.602 1.867 -0.040 1.00 89.06 281 ASN A C 1
ATOM 2299 O O . ASN A 1 281 ? -4.686 2.883 0.672 1.00 89.06 281 ASN A O 1
ATOM 2303 N N . ASP A 1 282 ? -3.931 1.844 -1.190 1.00 84.19 282 ASP A N 1
ATOM 2304 C CA . ASP A 1 282 ? -3.399 3.050 -1.831 1.00 84.19 282 ASP A CA 1
ATOM 2305 C C . ASP A 1 282 ? -4.520 3.908 -2.451 1.00 84.19 282 ASP A C 1
ATOM 2307 O O . ASP A 1 282 ? -5.702 3.568 -2.383 1.00 84.19 282 ASP A O 1
ATOM 2311 N N . ILE A 1 283 ? -4.167 5.080 -2.987 1.00 83.44 283 ILE A N 1
ATOM 2312 C CA . ILE A 1 283 ? -5.148 6.055 -3.492 1.00 83.44 283 ILE A CA 1
ATOM 2313 C C . ILE A 1 283 ? -5.976 5.477 -4.646 1.00 83.44 283 ILE A C 1
ATOM 2315 O O . ILE A 1 283 ? -7.185 5.711 -4.702 1.00 83.44 283 ILE A O 1
ATOM 2319 N N . ASP A 1 284 ? -5.353 4.735 -5.557 1.00 81.94 284 ASP A N 1
ATOM 2320 C CA . ASP A 1 284 ? -6.038 4.210 -6.738 1.00 81.94 284 ASP A CA 1
ATOM 2321 C C . ASP A 1 284 ? -6.890 2.997 -6.384 1.00 81.94 284 ASP A C 1
ATOM 2323 O O . ASP A 1 284 ? -8.030 2.884 -6.830 1.00 81.94 284 ASP A O 1
ATOM 2327 N N . GLU A 1 285 ? -6.398 2.147 -5.488 1.00 84.19 285 GLU A N 1
ATOM 2328 C CA . GLU A 1 285 ? -7.167 1.035 -4.947 1.00 84.19 285 GLU A CA 1
ATOM 2329 C C . GLU A 1 285 ? -8.396 1.512 -4.165 1.00 84.19 285 GLU A C 1
ATOM 2331 O O . GLU A 1 285 ? -9.477 0.954 -4.320 1.00 84.19 285 GLU A O 1
ATOM 2336 N N . ARG A 1 286 ? -8.286 2.596 -3.391 1.00 92.44 286 ARG A N 1
ATOM 2337 C CA . ARG A 1 286 ? -9.443 3.215 -2.724 1.00 92.44 286 ARG A CA 1
ATOM 2338 C C . ARG A 1 286 ? -10.513 3.683 -3.696 1.00 92.44 286 ARG A C 1
ATOM 2340 O O . ARG A 1 286 ? -11.696 3.485 -3.430 1.00 92.44 286 ARG A O 1
ATOM 2347 N N . LYS A 1 287 ? -10.117 4.321 -4.800 1.00 91.31 287 LYS A N 1
ATOM 2348 C CA . LYS A 1 287 ? -11.058 4.754 -5.845 1.00 91.31 287 LYS A CA 1
ATOM 2349 C C . LYS A 1 287 ? -11.747 3.551 -6.481 1.00 91.31 287 LYS A C 1
ATOM 2351 O O . LYS A 1 287 ? -12.957 3.585 -6.670 1.00 91.31 287 LYS A O 1
ATOM 2356 N N . LEU A 1 288 ? -10.986 2.493 -6.754 1.00 90.25 288 LEU A N 1
ATOM 2357 C CA . LEU A 1 288 ? -11.496 1.256 -7.336 1.00 90.25 288 LEU A CA 1
ATOM 2358 C C . LEU A 1 288 ? -12.504 0.565 -6.409 1.00 90.25 288 LEU A C 1
ATOM 2360 O O . LEU A 1 288 ? -13.629 0.305 -6.826 1.00 90.25 288 LEU A O 1
ATOM 2364 N N . ILE A 1 289 ? -12.150 0.378 -5.133 1.00 94.56 289 ILE A N 1
ATOM 2365 C CA . ILE A 1 289 ? -13.047 -0.158 -4.097 1.00 94.56 289 ILE A CA 1
ATOM 2366 C C . ILE A 1 289 ? -14.321 0.683 -4.005 1.00 94.56 289 ILE A C 1
ATOM 2368 O O . ILE A 1 289 ? -15.422 0.145 -4.002 1.00 94.56 289 ILE A O 1
ATOM 2372 N N . ALA A 1 290 ? -14.186 2.008 -3.937 1.00 94.56 290 ALA A N 1
ATOM 2373 C CA . ALA A 1 290 ? -15.328 2.900 -3.790 1.00 94.56 290 ALA A CA 1
ATOM 2374 C C . ALA A 1 290 ? -16.268 2.874 -4.999 1.00 94.56 290 ALA A C 1
ATOM 2376 O O . ALA A 1 290 ? -17.473 3.044 -4.826 1.00 94.56 290 ALA A O 1
ATOM 2377 N N . SER A 1 291 ? -15.723 2.658 -6.197 1.00 92.94 291 SER A N 1
ATOM 2378 C CA . SER A 1 291 ? -16.501 2.470 -7.419 1.00 92.94 291 SER A CA 1
ATOM 2379 C C . SER A 1 291 ? -17.249 1.137 -7.401 1.00 92.94 291 SER A C 1
ATOM 2381 O O . SER A 1 291 ? -18.458 1.124 -7.599 1.00 92.94 291 SER A O 1
ATOM 2383 N N . GLU A 1 292 ? -16.562 0.022 -7.127 1.00 92.69 292 GLU A N 1
ATOM 2384 C CA . GLU A 1 292 ? -17.174 -1.317 -7.146 1.00 92.69 292 GLU A CA 1
ATOM 2385 C C . GLU A 1 292 ? -18.196 -1.525 -6.016 1.00 92.69 292 GLU A C 1
ATOM 2387 O O . GLU A 1 292 ? -19.209 -2.187 -6.223 1.00 92.69 292 GLU A O 1
ATOM 2392 N N . LEU A 1 293 ? -17.970 -0.931 -4.840 1.00 95.06 293 LEU A N 1
ATOM 2393 C CA . LEU A 1 293 ? -18.911 -0.975 -3.711 1.00 95.06 293 LEU A CA 1
ATOM 2394 C C . LEU A 1 293 ? -19.965 0.139 -3.752 1.00 95.06 293 LEU A C 1
ATOM 2396 O O . LEU A 1 293 ? -20.786 0.247 -2.844 1.00 95.06 293 LEU A O 1
ATOM 2400 N N . ASN A 1 294 ? -19.945 0.979 -4.790 1.00 94.31 294 ASN A N 1
ATOM 2401 C CA . ASN A 1 294 ? -20.865 2.097 -4.965 1.00 94.31 294 ASN A CA 1
ATOM 2402 C C . ASN A 1 294 ? -20.926 3.043 -3.746 1.00 94.31 294 ASN A C 1
ATOM 2404 O O . ASN A 1 294 ? -21.976 3.572 -3.373 1.00 94.31 294 ASN A O 1
ATOM 2408 N N . ASN A 1 295 ? -19.774 3.282 -3.113 1.00 94.75 295 ASN A N 1
ATOM 2409 C CA . ASN A 1 295 ? -19.682 4.039 -1.865 1.00 94.75 295 ASN A CA 1
ATOM 2410 C C . ASN A 1 295 ? -20.187 5.476 -2.006 1.00 94.75 295 ASN A C 1
ATOM 2412 O O . ASN A 1 295 ? -20.598 6.071 -1.014 1.00 94.75 295 ASN A O 1
ATOM 2416 N N . TYR A 1 296 ? -20.162 6.052 -3.213 1.00 95.81 296 TYR A N 1
ATOM 2417 C CA . TYR A 1 296 ? -20.667 7.405 -3.443 1.00 95.81 296 TYR A CA 1
ATOM 2418 C C . TYR A 1 296 ? -22.141 7.556 -3.028 1.00 95.81 296 TYR A C 1
ATOM 2420 O O . TYR A 1 296 ? -22.516 8.593 -2.472 1.00 95.81 296 TYR A O 1
ATOM 2428 N N . GLU A 1 297 ? -22.958 6.513 -3.186 1.00 95.69 297 GLU A N 1
ATOM 2429 C CA . GLU A 1 297 ? -24.382 6.527 -2.827 1.00 95.69 297 GLU A CA 1
ATOM 2430 C C . GLU A 1 297 ? -24.631 6.625 -1.316 1.00 95.69 297 GLU A C 1
ATOM 2432 O O . GLU A 1 297 ? -25.703 7.058 -0.882 1.00 95.69 297 GLU A O 1
ATOM 2437 N N . ASN A 1 298 ? -23.616 6.364 -0.485 1.00 95.44 298 ASN A N 1
ATOM 2438 C CA . ASN A 1 298 ? -23.730 6.525 0.965 1.00 95.44 298 ASN A CA 1
ATOM 2439 C C . ASN A 1 298 ? -23.979 7.983 1.389 1.00 95.44 298 ASN A C 1
ATOM 2441 O O . ASN A 1 298 ? -24.413 8.225 2.516 1.00 95.44 298 ASN A O 1
ATOM 2445 N N . HIS A 1 299 ? -23.818 8.964 0.493 1.00 96.06 299 HIS A N 1
ATOM 2446 C CA . HIS A 1 299 ? -24.205 10.352 0.759 1.00 96.06 299 HIS A CA 1
ATOM 2447 C C . HIS A 1 299 ? -25.668 10.488 1.208 1.00 96.06 299 HIS A C 1
ATOM 2449 O O . HIS A 1 299 ? -25.982 11.374 2.006 1.00 96.06 299 HIS A O 1
ATOM 2455 N N . HIS A 1 300 ? -26.563 9.610 0.737 1.00 95.75 300 HIS A N 1
ATOM 2456 C CA . HIS A 1 300 ? -27.971 9.615 1.125 1.00 95.75 300 HIS A CA 1
ATOM 2457 C C . HIS A 1 300 ? -28.156 9.375 2.628 1.00 95.75 300 HIS A C 1
ATOM 2459 O O . HIS A 1 300 ? -28.852 10.152 3.282 1.00 95.75 300 HIS A O 1
ATOM 2465 N N . GLN A 1 301 ? -27.513 8.343 3.183 1.00 95.06 301 GLN A N 1
ATOM 2466 C CA . GLN A 1 301 ? -27.599 8.005 4.610 1.00 95.06 301 GLN A CA 1
ATOM 2467 C C . GLN A 1 301 ? -26.821 8.985 5.499 1.00 95.06 301 GLN A C 1
ATOM 2469 O O . GLN A 1 301 ? -27.267 9.311 6.600 1.00 95.06 301 GLN A O 1
ATOM 2474 N N . VAL A 1 302 ? -25.701 9.522 5.005 1.00 96.12 302 VAL A N 1
ATOM 2475 C CA . VAL A 1 302 ? -24.905 10.529 5.723 1.00 96.12 302 VAL A CA 1
ATOM 2476 C C . VAL A 1 302 ? -25.680 11.843 5.843 1.00 96.12 302 VAL A C 1
ATOM 2478 O O . VAL A 1 302 ? -25.797 12.395 6.935 1.00 96.12 302 VAL A O 1
ATOM 2481 N N . TRP A 1 303 ? -26.301 12.318 4.758 1.00 97.50 303 TRP A N 1
ATOM 2482 C CA . TRP A 1 303 ? -27.083 13.560 4.779 1.00 97.50 303 TRP A CA 1
ATOM 2483 C C . TRP A 1 303 ? -28.321 13.490 5.681 1.00 97.50 303 TRP A C 1
ATOM 2485 O O . TRP A 1 303 ? -28.796 14.515 6.170 1.00 97.50 303 TRP A O 1
ATOM 2495 N N . GLN A 1 304 ? -28.875 12.298 5.917 1.00 96.06 304 GLN A N 1
ATOM 2496 C CA . GLN A 1 304 ? -30.028 12.134 6.808 1.00 96.06 304 GLN A CA 1
ATOM 2497 C C . GLN A 1 304 ? -29.697 12.463 8.271 1.00 96.06 304 GLN A C 1
ATOM 2499 O O . GLN A 1 304 ? -30.603 12.837 9.022 1.00 96.06 304 GLN A O 1
ATOM 2504 N N . GLN A 1 305 ? -28.420 12.417 8.658 1.00 95.81 305 GLN A N 1
ATOM 2505 C CA . GLN A 1 305 ? -27.992 12.649 10.031 1.00 95.81 305 GLN A CA 1
ATOM 2506 C C . GLN A 1 305 ? -28.113 14.122 10.432 1.00 95.81 305 GLN A C 1
ATOM 2508 O O . GLN A 1 305 ? -27.579 15.027 9.787 1.00 95.81 305 GLN A O 1
ATOM 2513 N N . GLY A 1 306 ? -28.770 14.379 11.565 1.00 95.12 306 GLY A N 1
ATOM 2514 C CA . GLY A 1 306 ? -28.912 15.737 12.101 1.00 95.12 306 GLY A CA 1
ATOM 2515 C C . GLY A 1 306 ? -27.578 16.381 12.506 1.00 95.12 306 GLY A C 1
ATOM 2516 O O . GLY A 1 306 ? -27.458 17.604 12.523 1.00 95.12 306 GLY A O 1
ATOM 2517 N N . THR A 1 307 ? -26.558 15.586 12.835 1.00 95.00 307 THR A N 1
ATOM 2518 C CA . THR A 1 307 ? -25.183 16.062 13.065 1.00 95.00 307 THR A CA 1
ATOM 2519 C C . THR A 1 307 ? -24.553 16.608 11.791 1.00 95.00 307 THR A C 1
ATOM 2521 O O . THR A 1 307 ? -24.028 17.716 11.827 1.00 95.00 307 THR A O 1
ATOM 2524 N N . VAL A 1 308 ? -24.684 15.896 10.672 1.00 96.31 308 VAL A N 1
ATOM 2525 C CA . VAL A 1 308 ? -24.165 16.319 9.363 1.00 96.31 308 VAL A CA 1
ATOM 2526 C C . VAL A 1 308 ? -24.891 17.568 8.880 1.00 96.31 308 VAL A C 1
ATOM 2528 O O . VAL A 1 308 ? -24.252 18.566 8.571 1.00 96.31 308 VAL A O 1
ATOM 2531 N N . LYS A 1 309 ? -26.230 17.584 8.914 1.00 96.88 309 LYS A N 1
ATOM 2532 C CA . LYS A 1 309 ? -27.000 18.777 8.523 1.00 96.88 309 LYS A CA 1
ATOM 2533 C C . LYS A 1 309 ? -26.580 20.028 9.294 1.00 96.88 309 LYS A C 1
ATOM 2535 O O . LYS A 1 309 ? -26.526 21.099 8.711 1.00 96.88 309 LYS A O 1
ATOM 2540 N N . ARG A 1 310 ? -26.265 19.905 10.588 1.00 95.75 310 ARG A N 1
ATOM 2541 C CA . ARG A 1 310 ? -25.757 21.029 11.393 1.00 95.75 310 ARG A CA 1
ATOM 2542 C C . ARG A 1 310 ? -24.327 21.421 11.036 1.00 95.75 310 ARG A C 1
ATOM 2544 O O . ARG A 1 310 ? -24.045 22.607 11.020 1.00 95.75 310 ARG A O 1
ATOM 2551 N N . ALA A 1 311 ? -23.449 20.457 10.765 1.00 95.38 311 ALA A N 1
ATOM 2552 C CA . ALA A 1 311 ? -22.060 20.726 10.388 1.00 95.38 311 ALA A CA 1
ATOM 2553 C C . ALA A 1 311 ? -21.940 21.490 9.056 1.00 95.38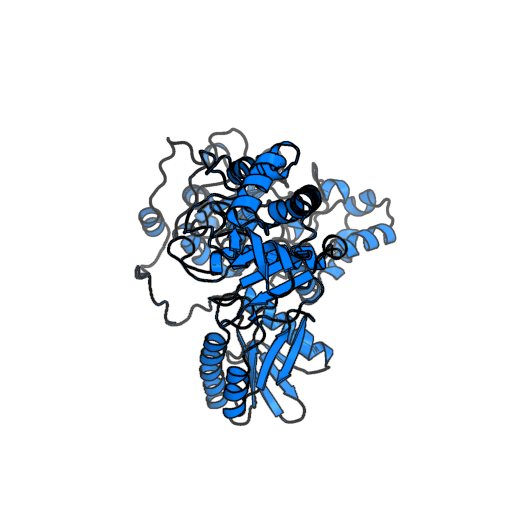 311 ALA A C 1
ATOM 2555 O O . ALA A 1 311 ? -20.981 22.226 8.857 1.00 95.38 311 ALA A O 1
ATOM 2556 N N . PHE A 1 312 ? -22.930 21.335 8.175 1.00 96.75 312 PHE A N 1
ATOM 2557 C CA . PHE A 1 312 ? -22.993 21.992 6.869 1.00 96.75 312 PHE A CA 1
ATOM 2558 C C . PHE A 1 312 ? -24.102 23.053 6.781 1.00 96.75 312 PHE A C 1
ATOM 2560 O O . PHE A 1 312 ? -24.560 23.346 5.688 1.00 96.75 312 PHE A O 1
ATOM 2567 N N . ASP A 1 313 ? -24.598 23.597 7.899 1.00 96.88 313 ASP A N 1
ATOM 2568 C CA . ASP A 1 313 ? -25.621 24.665 7.916 1.00 96.88 313 ASP A CA 1
ATOM 2569 C C . ASP A 1 313 ? -26.891 24.378 7.074 1.00 96.88 313 ASP A C 1
ATOM 2571 O O . ASP A 1 313 ? -27.545 25.276 6.550 1.00 96.88 313 ASP A O 1
ATOM 2575 N N . ASN A 1 314 ? -27.287 23.105 6.977 1.00 96.81 314 ASN A N 1
ATOM 2576 C CA . ASN A 1 314 ? -28.342 22.571 6.101 1.00 96.81 314 ASN A CA 1
ATOM 2577 C C . ASN A 1 314 ? -28.112 22.796 4.592 1.00 96.81 314 ASN A C 1
ATOM 2579 O O . ASN A 1 314 ? -29.021 22.555 3.794 1.00 96.81 314 ASN A O 1
ATOM 2583 N N . ASP A 1 315 ? -26.899 23.156 4.186 1.00 97.75 315 ASP A N 1
ATOM 2584 C CA . ASP A 1 315 ? -26.468 23.241 2.797 1.00 97.75 315 ASP A CA 1
ATOM 2585 C C . ASP A 1 315 ? -26.060 21.858 2.261 1.00 97.75 315 ASP A C 1
ATOM 2587 O O . ASP A 1 315 ? -24.974 21.326 2.522 1.00 97.75 315 ASP A O 1
ATOM 2591 N N . LYS A 1 316 ? -26.968 21.258 1.485 1.00 97.25 316 LYS A N 1
ATOM 2592 C CA . LYS A 1 316 ? -26.737 19.958 0.850 1.00 97.25 316 LYS A CA 1
ATOM 2593 C C . LYS A 1 316 ? -25.672 20.031 -0.246 1.00 97.25 316 LYS A C 1
ATOM 2595 O O . LYS A 1 316 ? -24.989 19.035 -0.472 1.00 97.25 316 LYS A O 1
ATOM 2600 N N . GLU A 1 317 ? -25.539 21.153 -0.947 1.00 97.44 317 GLU A N 1
ATOM 2601 C CA . GLU A 1 317 ? -24.581 21.285 -2.049 1.00 97.44 317 GLU A CA 1
ATOM 2602 C C . GLU A 1 317 ? -23.152 21.303 -1.506 1.00 97.44 317 GLU A C 1
ATOM 2604 O O . GLU A 1 317 ? -22.330 20.490 -1.939 1.00 97.44 317 GLU A O 1
ATOM 2609 N N . SER A 1 318 ? -22.899 22.106 -0.469 1.00 96.88 318 SER A N 1
ATOM 2610 C CA . SER A 1 318 ? -21.623 22.120 0.263 1.00 96.88 318 SER A CA 1
ATOM 2611 C C . SER A 1 318 ? -21.257 20.734 0.815 1.00 96.88 318 SER A C 1
ATOM 2613 O O . SER A 1 318 ? -20.130 20.253 0.639 1.00 96.88 318 SER A O 1
ATOM 2615 N N . PHE A 1 319 ? -22.230 20.014 1.391 1.00 97.88 319 PHE A N 1
ATOM 2616 C CA . PHE A 1 319 ? -22.022 18.628 1.816 1.00 97.88 319 PHE A CA 1
ATOM 2617 C C . PHE A 1 319 ? -21.648 17.701 0.649 1.00 97.88 319 PHE A C 1
ATOM 2619 O O . PHE A 1 319 ? -20.726 16.897 0.780 1.00 97.88 319 PHE A O 1
ATOM 2626 N N . LEU A 1 320 ? -22.326 17.789 -0.498 1.00 97.62 320 LEU A N 1
ATOM 2627 C CA . LEU A 1 320 ? -22.029 16.937 -1.654 1.00 97.62 320 LEU A CA 1
ATOM 2628 C C . LEU A 1 320 ? -20.633 17.211 -2.229 1.00 97.62 320 LEU A C 1
ATOM 2630 O O . LEU A 1 320 ? -19.957 16.271 -2.655 1.00 97.62 320 LEU A O 1
ATOM 2634 N N . GLU A 1 321 ? -20.170 18.460 -2.225 1.00 97.25 321 GLU A N 1
ATOM 2635 C CA . GLU A 1 321 ? -18.796 18.810 -2.605 1.00 97.25 321 GLU A CA 1
ATOM 2636 C C . GLU A 1 321 ? -17.759 18.236 -1.640 1.00 97.25 321 GLU A C 1
ATOM 2638 O O . GLU A 1 321 ? -16.721 17.723 -2.072 1.00 97.25 321 GLU A O 1
ATOM 2643 N N . HIS A 1 322 ? -18.045 18.281 -0.339 1.00 96.12 322 HIS A N 1
ATOM 2644 C CA . HIS A 1 322 ? -17.236 17.612 0.671 1.00 96.12 322 HIS A CA 1
ATOM 2645 C C . HIS A 1 322 ? -17.238 16.091 0.457 1.00 96.12 322 HIS A C 1
ATOM 2647 O O . HIS A 1 322 ? -16.176 15.469 0.417 1.00 96.12 322 HIS A O 1
ATOM 2653 N N . TRP A 1 323 ? -18.404 15.475 0.262 1.00 97.00 323 TRP A N 1
ATOM 2654 C CA . TRP A 1 323 ? -18.542 14.028 0.107 1.00 97.00 323 TRP A CA 1
ATOM 2655 C C . TRP A 1 323 ? -17.793 13.496 -1.116 1.00 97.00 323 TRP A C 1
ATOM 2657 O O . TRP A 1 323 ? -17.074 12.502 -1.009 1.00 97.00 323 TRP A O 1
ATOM 2667 N N . LYS A 1 324 ? -17.851 14.208 -2.252 1.00 95.25 324 LYS A N 1
ATOM 2668 C CA . LYS A 1 324 ? -17.082 13.890 -3.473 1.00 95.25 324 LYS A CA 1
ATOM 2669 C C . LYS A 1 324 ? -15.577 13.729 -3.223 1.00 95.25 324 LYS A C 1
ATOM 2671 O O . LYS A 1 324 ? -14.920 13.017 -3.974 1.00 95.25 324 LYS A O 1
ATOM 2676 N N . LYS A 1 325 ? -15.027 14.359 -2.182 1.00 93.50 325 LYS A N 1
ATOM 2677 C CA . LYS A 1 325 ? -13.602 14.273 -1.818 1.00 93.50 325 LYS A CA 1
ATOM 2678 C C . LYS A 1 325 ? -13.291 13.153 -0.815 1.00 93.50 325 LYS A C 1
ATOM 2680 O O . LYS A 1 325 ? -12.128 12.783 -0.683 1.00 93.50 325 LYS A O 1
ATOM 2685 N N . ASN A 1 326 ? -14.301 12.620 -0.124 1.00 93.69 326 ASN A N 1
ATOM 2686 C CA . ASN A 1 326 ? -14.120 11.745 1.042 1.00 93.69 326 ASN A CA 1
ATOM 2687 C C . ASN A 1 326 ? -14.763 10.352 0.897 1.00 93.69 326 ASN A C 1
ATOM 2689 O O . ASN A 1 326 ? -14.385 9.436 1.620 1.00 93.69 326 ASN A O 1
ATOM 2693 N N . TYR A 1 327 ? -15.671 10.128 -0.060 1.00 94.81 327 TYR A N 1
ATOM 2694 C CA . TYR A 1 327 ? -16.375 8.840 -0.223 1.00 94.81 327 TYR A CA 1
ATOM 2695 C C . TYR A 1 327 ? -15.456 7.632 -0.498 1.00 94.81 327 TYR A C 1
ATOM 2697 O O . TYR A 1 327 ? -15.859 6.482 -0.326 1.00 94.81 327 TYR A O 1
ATOM 2705 N N . THR A 1 328 ? -14.211 7.879 -0.916 1.00 94.94 328 THR A N 1
ATOM 2706 C CA . THR A 1 328 ? -13.207 6.842 -1.195 1.00 94.94 328 THR A CA 1
ATOM 2707 C C . THR A 1 328 ? -12.431 6.388 0.043 1.00 94.94 328 THR A C 1
ATOM 2709 O O . THR A 1 328 ? -11.537 5.548 -0.057 1.00 94.94 328 THR A O 1
ATOM 2712 N N . TRP A 1 329 ? -12.712 6.943 1.224 1.00 91.62 329 TRP A N 1
ATOM 2713 C CA . TRP A 1 329 ? -11.902 6.730 2.424 1.00 91.62 329 TRP A CA 1
ATOM 2714 C C . TRP A 1 329 ? -12.129 5.368 3.080 1.00 91.62 329 TRP A C 1
ATOM 2716 O O . TRP A 1 329 ? -12.720 5.238 4.148 1.00 91.62 329 TRP A O 1
ATOM 2726 N N . VAL A 1 330 ? -11.523 4.347 2.488 1.00 93.94 330 VAL A N 1
ATOM 2727 C CA . VAL A 1 330 ? -11.462 2.984 3.012 1.00 93.94 330 VAL A CA 1
ATOM 2728 C C . VAL A 1 330 ? -9.991 2.613 3.168 1.00 93.94 330 VAL A C 1
ATOM 2730 O O . VAL A 1 330 ? -9.315 2.241 2.212 1.00 93.94 330 VAL A O 1
ATOM 2733 N N . GLN A 1 331 ? -9.446 2.821 4.367 1.00 95.44 331 GLN A N 1
ATOM 2734 C CA . GLN A 1 331 ? -7.998 2.786 4.595 1.00 95.44 331 GLN A CA 1
ATOM 2735 C C . GLN A 1 331 ? -7.423 1.364 4.566 1.00 95.44 331 GLN A C 1
ATOM 2737 O O . GLN A 1 331 ? -6.268 1.197 4.164 1.00 95.44 331 GLN A O 1
ATOM 2742 N N . TRP A 1 332 ? -8.198 0.372 5.004 1.00 97.62 332 TRP A N 1
ATOM 2743 C CA . TRP A 1 332 ? -7.716 -0.980 5.257 1.00 97.62 332 TRP A CA 1
ATOM 2744 C C . TRP A 1 332 ? -8.532 -2.034 4.524 1.00 97.62 332 TRP A C 1
ATOM 2746 O O . TRP A 1 332 ? -9.717 -1.847 4.229 1.00 97.62 332 TRP A O 1
ATOM 2756 N N . LYS A 1 333 ? -7.892 -3.179 4.307 1.00 96.88 333 LYS A N 1
ATOM 2757 C CA . LYS A 1 333 ? -8.529 -4.430 3.912 1.00 96.88 333 LYS A CA 1
ATOM 2758 C C . LYS A 1 333 ? -7.850 -5.615 4.596 1.00 96.88 333 LYS A C 1
ATOM 2760 O O . LYS A 1 333 ? -6.667 -5.553 4.928 1.00 96.88 333 LYS A O 1
ATOM 2765 N N . CYS A 1 334 ? -8.574 -6.704 4.783 1.00 94.62 334 CYS A N 1
ATOM 2766 C CA . CYS A 1 334 ? -8.032 -7.998 5.206 1.00 94.62 334 CYS A CA 1
ATOM 2767 C C . CYS A 1 334 ? -8.901 -9.126 4.637 1.00 94.62 334 CYS A C 1
ATOM 2769 O O . CYS A 1 334 ? -10.069 -8.864 4.332 1.00 94.62 334 CYS A O 1
ATOM 2771 N N . PRO A 1 335 ? -8.384 -10.358 4.485 1.00 92.00 335 PRO A N 1
ATOM 2772 C CA . PRO A 1 335 ? -9.220 -11.493 4.103 1.00 92.00 335 PRO A CA 1
ATOM 2773 C C . PRO A 1 335 ? -10.446 -11.596 5.015 1.00 92.00 335 PRO A C 1
ATOM 2775 O O . PRO A 1 335 ? -10.359 -11.312 6.213 1.00 92.00 335 PRO A O 1
ATOM 2778 N N . THR A 1 336 ? -11.600 -11.960 4.460 1.00 92.62 336 THR A N 1
ATOM 2779 C CA . THR A 1 336 ? -12.873 -11.953 5.207 1.00 92.62 336 THR A CA 1
ATOM 2780 C C . THR A 1 336 ? -12.821 -12.881 6.427 1.00 92.62 336 THR A C 1
ATOM 2782 O O . THR A 1 336 ? -13.355 -12.561 7.488 1.00 92.62 336 THR A O 1
ATOM 2785 N N . GLU A 1 337 ? -12.105 -13.997 6.327 1.00 91.31 337 GLU A N 1
ATOM 2786 C CA . GLU A 1 337 ? -11.854 -14.944 7.414 1.00 91.31 337 GLU A CA 1
ATOM 2787 C C . GLU A 1 337 ? -10.934 -14.405 8.525 1.00 91.31 337 GLU A C 1
ATOM 2789 O O . GLU A 1 337 ? -10.938 -14.926 9.641 1.00 91.31 337 GLU A O 1
ATOM 2794 N N . ASN A 1 338 ? -10.183 -13.334 8.253 1.00 95.94 338 ASN A N 1
ATOM 2795 C CA . ASN A 1 338 ? -9.326 -12.638 9.212 1.00 95.94 338 ASN A CA 1
ATOM 2796 C C . ASN A 1 338 ? -10.011 -11.434 9.886 1.00 95.94 338 ASN A C 1
ATOM 2798 O O . ASN A 1 338 ? -9.360 -10.733 10.670 1.00 95.94 338 ASN A O 1
ATOM 2802 N N . TYR A 1 339 ? -11.298 -11.206 9.609 1.00 98.00 339 TYR A N 1
ATOM 2803 C CA . TYR A 1 339 ? -12.106 -10.150 10.210 1.00 98.00 339 TYR A CA 1
ATOM 2804 C C . TYR A 1 339 ? -13.217 -10.720 11.096 1.00 98.00 339 TYR A C 1
ATOM 2806 O O . TYR A 1 339 ? -13.903 -11.679 10.738 1.00 98.00 339 TYR A O 1
ATOM 2814 N N . CYS A 1 340 ? -13.429 -10.097 12.251 1.00 97.81 340 CYS A N 1
ATOM 2815 C CA . CYS A 1 340 ? -14.526 -10.418 13.152 1.00 97.81 340 CYS A CA 1
ATOM 2816 C C . CYS A 1 340 ? -15.049 -9.143 13.810 1.00 97.81 340 CYS A C 1
ATOM 2818 O O . CYS A 1 340 ? -14.313 -8.450 14.515 1.00 97.81 340 CYS A O 1
ATOM 2820 N N . TRP A 1 341 ? -16.329 -8.850 13.595 1.00 97.75 341 TRP A N 1
ATOM 2821 C CA . TRP A 1 341 ? -17.056 -7.886 14.406 1.00 97.75 341 TRP A CA 1
ATOM 2822 C C . TRP A 1 341 ? -17.749 -8.615 15.553 1.00 97.75 341 TRP A C 1
ATOM 2824 O O . TRP A 1 341 ? -18.346 -9.669 15.335 1.00 97.75 341 TRP A O 1
ATOM 2834 N N . PHE A 1 342 ? -17.662 -8.089 16.772 1.00 97.12 342 PHE A N 1
ATOM 2835 C CA . PHE A 1 342 ? -18.206 -8.775 17.940 1.00 97.12 342 PHE A CA 1
ATOM 2836 C C . PHE A 1 342 ? -19.715 -8.571 18.034 1.00 97.12 342 PHE A C 1
ATOM 2838 O O . PHE A 1 342 ? -20.211 -7.457 17.871 1.00 97.12 342 PHE A O 1
ATOM 2845 N N . GLU A 1 343 ? -20.450 -9.638 18.363 1.00 92.19 343 GLU A N 1
ATOM 2846 C CA . GLU A 1 343 ? -21.906 -9.570 18.553 1.00 92.19 343 GLU A CA 1
ATOM 2847 C C . GLU A 1 343 ? -22.303 -8.529 19.608 1.00 92.19 343 GLU A C 1
ATOM 2849 O O . GLU A 1 343 ? -23.350 -7.887 19.507 1.00 92.19 343 GLU A O 1
ATOM 2854 N N . LYS A 1 344 ? -21.462 -8.367 20.637 1.00 94.19 344 LYS A N 1
ATOM 2855 C CA . LYS A 1 344 ? -21.607 -7.354 21.680 1.00 94.19 344 LYS A CA 1
ATOM 2856 C C . LYS A 1 344 ? -20.254 -6.702 21.964 1.00 94.19 344 LYS A C 1
ATOM 2858 O O . LYS A 1 344 ? -19.256 -7.417 22.055 1.00 94.19 344 LYS A O 1
ATOM 2863 N N . PRO A 1 345 ? -20.210 -5.375 22.183 1.00 96.31 345 PRO A N 1
ATOM 2864 C CA . PRO A 1 345 ? -19.004 -4.701 22.645 1.00 96.31 345 PRO A CA 1
ATOM 2865 C C . PRO A 1 345 ? -18.466 -5.333 23.935 1.00 96.31 345 PRO A C 1
ATOM 2867 O O . PRO A 1 345 ? -19.177 -5.439 24.937 1.00 96.31 345 PRO A O 1
ATOM 2870 N N . VAL A 1 346 ? -17.197 -5.729 23.923 1.00 96.75 346 VAL A N 1
ATOM 2871 C CA . VAL A 1 346 ? -16.527 -6.386 25.049 1.00 96.75 346 VAL A CA 1
ATOM 2872 C C . VAL A 1 346 ? -15.895 -5.324 25.931 1.00 96.75 346 VAL A C 1
ATOM 2874 O O . VAL A 1 346 ? -15.010 -4.597 25.485 1.00 96.75 346 VAL A O 1
ATOM 2877 N N . LEU A 1 347 ? -16.338 -5.216 27.184 1.00 96.31 347 LEU A N 1
ATOM 2878 C CA . LEU A 1 347 ? -15.762 -4.270 28.139 1.00 96.31 347 LEU A CA 1
ATOM 2879 C C . LEU A 1 347 ? -14.289 -4.613 28.399 1.00 96.31 347 LEU A C 1
ATOM 2881 O O . LEU A 1 347 ? -13.972 -5.720 28.825 1.00 96.31 347 LEU A O 1
ATOM 2885 N N . LEU A 1 348 ? -13.402 -3.645 28.179 1.00 94.62 348 LEU A N 1
ATOM 2886 C CA . LEU A 1 348 ? -11.974 -3.795 28.432 1.00 94.62 348 LEU A CA 1
ATOM 2887 C C . LEU A 1 348 ? -11.622 -3.284 29.823 1.00 94.62 348 LEU A C 1
ATOM 2889 O O . LEU A 1 348 ? -12.083 -2.219 30.239 1.00 94.62 348 LEU A O 1
ATOM 2893 N N . ASN A 1 349 ? -10.736 -4.006 30.502 1.00 91.00 349 ASN A N 1
ATOM 2894 C CA . ASN A 1 349 ? -10.048 -3.514 31.683 1.00 91.00 349 ASN A CA 1
ATOM 2895 C C . ASN A 1 349 ? -8.683 -2.936 31.265 1.00 91.00 349 ASN A C 1
ATOM 2897 O O . ASN A 1 349 ? -7.805 -3.698 30.858 1.00 91.00 349 ASN A O 1
ATOM 2901 N N . PRO A 1 350 ? -8.466 -1.609 31.350 1.00 87.94 350 PRO A N 1
ATOM 2902 C CA . PRO A 1 350 ? -7.208 -0.986 30.941 1.00 87.94 350 PRO A CA 1
ATOM 2903 C C . PRO A 1 350 ? -5.956 -1.564 31.618 1.00 87.94 350 PRO A C 1
ATOM 2905 O O . PRO A 1 350 ? -4.894 -1.645 30.992 1.00 87.94 350 PRO A O 1
ATOM 2908 N N . GLN A 1 351 ? -6.106 -2.027 32.861 1.00 84.75 351 GLN A N 1
ATOM 2909 C CA . GLN A 1 351 ? -5.029 -2.626 33.646 1.00 84.75 351 GLN A CA 1
ATOM 2910 C C . GLN A 1 351 ? -4.476 -3.903 32.999 1.00 84.75 351 GLN A C 1
ATOM 2912 O O . GLN A 1 351 ? -3.265 -4.112 33.024 1.00 84.75 351 GLN A O 1
ATOM 2917 N N . ASP A 1 352 ? -5.321 -4.687 32.323 1.00 81.06 352 ASP A N 1
ATOM 2918 C CA . ASP A 1 352 ? -4.914 -5.939 31.675 1.00 81.06 352 ASP A CA 1
ATOM 2919 C C . ASP A 1 352 ? -3.999 -5.697 30.461 1.00 81.06 352 ASP A C 1
ATOM 2921 O O . ASP A 1 352 ? -3.238 -6.580 30.071 1.00 81.06 352 ASP A O 1
ATOM 2925 N N . PHE A 1 353 ? -4.046 -4.502 29.858 1.00 79.81 353 PHE A N 1
ATOM 2926 C CA . PHE A 1 353 ? -3.314 -4.202 28.623 1.00 79.81 353 PHE A CA 1
ATOM 2927 C C . PHE A 1 353 ? -2.098 -3.301 28.804 1.00 79.81 353 PHE A C 1
ATOM 2929 O O . PHE A 1 353 ? -1.158 -3.394 28.015 1.00 79.81 353 PHE A O 1
ATOM 2936 N N . SER A 1 354 ? -2.128 -2.374 29.761 1.00 76.12 354 SER A N 1
ATOM 2937 C CA . SER A 1 354 ? -1.052 -1.388 29.926 1.00 76.12 354 SER A CA 1
ATOM 2938 C C . SER A 1 354 ? -0.684 -1.075 31.370 1.00 76.12 354 SER A C 1
ATOM 2940 O O . SER A 1 354 ? 0.186 -0.232 31.579 1.00 76.12 354 SER A O 1
ATOM 2942 N N . GLY A 1 355 ? -1.345 -1.688 32.359 1.00 74.25 355 GLY A N 1
ATOM 2943 C CA . GLY A 1 355 ? -1.168 -1.326 33.769 1.00 74.25 355 GLY A CA 1
ATOM 2944 C C . GLY A 1 355 ? -1.624 0.103 34.109 1.00 74.25 355 GLY A C 1
ATOM 2945 O O . GLY A 1 355 ? -1.250 0.649 35.146 1.00 74.25 355 GLY A O 1
ATOM 2946 N N . LYS A 1 356 ? -2.381 0.755 33.214 1.00 80.44 356 LYS A N 1
ATOM 2947 C CA . LYS A 1 356 ? -2.879 2.130 33.377 1.00 80.44 356 LYS A CA 1
ATOM 2948 C C . LYS A 1 356 ? -4.374 2.128 33.656 1.00 80.44 356 LYS A C 1
ATOM 2950 O O . LYS A 1 356 ? -5.075 1.189 33.301 1.00 80.44 356 LYS A O 1
ATOM 2955 N N . ASP A 1 357 ? -4.876 3.244 34.177 1.00 80.31 357 ASP A N 1
ATOM 2956 C CA . ASP A 1 357 ? -6.308 3.434 34.461 1.00 80.31 357 ASP A CA 1
ATOM 2957 C C . ASP A 1 357 ? -7.163 3.668 33.208 1.00 80.31 357 ASP A C 1
ATOM 2959 O O . ASP A 1 357 ? -8.391 3.614 33.262 1.00 80.31 357 ASP A O 1
ATOM 2963 N N . LYS A 1 358 ? -6.528 3.953 32.065 1.00 82.38 358 LYS A N 1
ATOM 2964 C CA . LYS A 1 358 ? -7.210 4.191 30.792 1.00 82.38 358 LYS A CA 1
ATOM 2965 C C . LYS A 1 358 ? -6.344 3.763 29.611 1.00 82.38 358 LYS A C 1
ATOM 2967 O O . LYS A 1 358 ? -5.136 4.004 29.591 1.00 82.38 358 LYS A O 1
ATOM 2972 N N . LEU A 1 359 ? -6.980 3.185 28.597 1.00 87.44 359 LEU A N 1
ATOM 2973 C CA . LEU A 1 359 ? -6.382 2.913 27.293 1.00 87.44 359 LEU A CA 1
ATOM 2974 C C . LEU A 1 359 ? -6.403 4.166 26.418 1.00 87.44 359 LEU A C 1
ATOM 2976 O O . LEU A 1 359 ? -7.131 5.135 26.671 1.00 87.44 359 LEU A O 1
ATOM 2980 N N . ILE A 1 360 ? -5.641 4.126 25.329 1.00 87.00 360 ILE A N 1
ATOM 2981 C CA . ILE A 1 360 ? -5.696 5.165 24.300 1.00 87.00 360 ILE A CA 1
ATOM 2982 C C . ILE A 1 360 ? -7.147 5.413 23.839 1.00 87.00 360 ILE A C 1
ATOM 2984 O O . ILE A 1 360 ? -7.941 4.487 23.707 1.00 87.00 360 ILE A O 1
ATOM 2988 N N . SER A 1 361 ? -7.520 6.680 23.639 1.00 81.50 361 SER A N 1
ATOM 2989 C CA . SER A 1 361 ? -8.899 7.064 23.265 1.00 81.50 361 SER A CA 1
ATOM 2990 C C . SER A 1 361 ? -8.983 8.058 22.107 1.00 81.50 361 SER A C 1
ATOM 2992 O O . SER A 1 361 ? -10.064 8.285 21.583 1.00 81.50 361 SER A O 1
ATOM 2994 N N . MET A 1 362 ? -7.857 8.628 21.670 1.00 82.62 362 MET A N 1
ATOM 2995 C CA . MET A 1 362 ? -7.832 9.534 20.521 1.00 82.62 362 MET A CA 1
ATOM 2996 C C . MET A 1 362 ? -7.873 8.739 19.213 1.00 82.62 362 MET A C 1
ATOM 2998 O O . MET A 1 362 ? -7.019 7.872 19.010 1.00 82.62 362 MET A O 1
ATOM 3002 N N . HIS A 1 363 ? -8.809 9.073 18.317 1.00 78.25 363 HIS A N 1
ATOM 3003 C CA . HIS A 1 363 ? -8.991 8.384 17.029 1.00 78.25 363 HIS A CA 1
ATOM 3004 C C . HIS A 1 363 ? -7.718 8.417 16.176 1.00 78.25 363 HIS A C 1
ATOM 3006 O O . HIS A 1 363 ? -7.366 7.411 15.573 1.00 78.25 363 HIS A O 1
ATOM 3012 N N . GLY A 1 364 ? -6.935 9.498 16.244 1.00 78.25 364 GLY A N 1
ATOM 3013 C CA . GLY A 1 364 ? -5.639 9.620 15.567 1.00 78.25 364 GLY A CA 1
ATOM 3014 C C . GLY A 1 364 ? -4.447 9.016 16.281 1.00 78.25 364 GLY A C 1
ATOM 3015 O O . GLY A 1 364 ? -3.311 9.373 15.986 1.00 78.25 364 GLY A O 1
ATOM 3016 N N . SER A 1 365 ? -4.656 8.122 17.239 1.00 85.88 365 SER A N 1
ATOM 3017 C CA . SER A 1 365 ? -3.586 7.412 17.943 1.00 85.88 365 SER A CA 1
ATOM 3018 C C . SER A 1 365 ? -3.833 5.906 17.936 1.00 85.88 365 SER A C 1
ATOM 3020 O O . SER A 1 365 ? -4.809 5.424 17.363 1.00 85.88 365 SER A O 1
ATOM 3022 N N . TYR A 1 366 ? -2.900 5.144 18.494 1.00 89.88 366 TYR A N 1
ATOM 3023 C CA . TYR A 1 366 ? -3.023 3.703 18.688 1.00 89.88 366 TYR A CA 1
ATOM 3024 C C . TYR A 1 366 ? -2.189 3.293 19.904 1.00 89.88 366 TYR A C 1
ATOM 3026 O O . TYR A 1 366 ? -1.303 4.034 20.334 1.00 89.88 366 TYR A O 1
ATOM 3034 N N . GLN A 1 367 ? -2.473 2.118 20.453 1.00 89.25 367 GLN A N 1
ATOM 3035 C CA . GLN A 1 367 ? -1.691 1.508 21.524 1.00 89.25 367 GLN A CA 1
ATOM 3036 C C . GLN A 1 367 ? -1.285 0.115 21.068 1.00 89.25 367 GLN A C 1
ATOM 3038 O O . GLN A 1 367 ? -2.138 -0.661 20.657 1.00 89.25 367 GLN A O 1
ATOM 3043 N N . ARG A 1 368 ? 0.005 -0.210 21.120 1.00 87.25 368 ARG A N 1
ATOM 3044 C CA . ARG A 1 368 ? 0.466 -1.566 20.808 1.00 87.25 368 ARG A CA 1
ATOM 3045 C C . ARG A 1 368 ? 0.054 -2.530 21.915 1.00 87.25 368 ARG A C 1
ATOM 3047 O O . ARG A 1 368 ? 0.015 -2.143 23.082 1.00 87.25 368 ARG A O 1
ATOM 3054 N N . VAL A 1 369 ? -0.274 -3.759 21.535 1.00 88.94 369 VAL A N 1
ATOM 3055 C CA . VAL A 1 369 ? -0.671 -4.832 22.451 1.00 88.94 369 VAL A CA 1
ATOM 3056 C C . VAL A 1 369 ? -0.061 -6.159 22.035 1.00 88.94 369 VAL A C 1
ATOM 3058 O O . VAL A 1 369 ? 0.169 -6.428 20.857 1.00 88.94 369 VAL A O 1
ATOM 3061 N N . LEU A 1 370 ? 0.214 -6.997 23.033 1.00 86.44 370 LEU A N 1
ATOM 3062 C CA . LEU A 1 370 ? 0.750 -8.326 22.803 1.00 86.44 370 LEU A CA 1
ATOM 3063 C C . LEU A 1 370 ? -0.381 -9.247 22.337 1.00 86.44 370 LEU A C 1
ATOM 3065 O O . LEU A 1 370 ? -1.480 -9.183 22.897 1.00 86.44 370 LEU A O 1
ATOM 3069 N N . PRO A 1 371 ? -0.118 -10.163 21.389 1.00 89.44 371 PRO A N 1
ATOM 3070 C CA . PRO A 1 371 ? -1.129 -11.104 20.909 1.00 89.44 371 PRO A CA 1
ATOM 3071 C C . PRO A 1 371 ? -1.688 -11.978 22.037 1.00 89.44 371 PRO A C 1
ATOM 3073 O O . PRO A 1 371 ? -2.868 -12.312 22.034 1.00 89.44 371 PRO A O 1
ATOM 3076 N N . GLN A 1 372 ? -0.871 -12.299 23.047 1.00 87.94 372 GLN A N 1
ATOM 3077 C CA . GLN A 1 372 ? -1.327 -13.032 24.226 1.00 87.94 372 GLN A CA 1
ATOM 3078 C C . GLN A 1 372 ? -2.470 -12.313 24.954 1.00 87.94 372 GLN A C 1
ATOM 3080 O O . GLN A 1 372 ? -3.425 -12.973 25.340 1.00 87.94 372 GLN A O 1
ATOM 3085 N N . LEU A 1 373 ? -2.372 -10.996 25.147 1.00 90.00 373 LEU A N 1
ATOM 3086 C CA . LEU A 1 373 ? -3.388 -10.225 25.869 1.00 90.00 373 LEU A CA 1
ATOM 3087 C C . LEU A 1 373 ? -4.694 -10.188 25.076 1.00 90.00 373 LEU A C 1
ATOM 3089 O O . LEU A 1 373 ? -5.768 -10.396 25.627 1.00 90.00 373 LEU A O 1
ATOM 3093 N N . VAL A 1 374 ? -4.592 -10.033 23.754 1.00 93.38 374 VAL A N 1
ATOM 3094 C CA . VAL A 1 374 ? -5.744 -10.128 22.849 1.00 93.38 374 VAL A CA 1
ATOM 3095 C C . VAL A 1 374 ? -6.418 -11.498 22.966 1.00 93.38 374 VAL A C 1
ATOM 3097 O O . VAL A 1 374 ? -7.632 -11.566 23.129 1.00 93.38 374 VAL A O 1
ATOM 3100 N N . LEU A 1 375 ? -5.651 -12.590 22.942 1.00 92.88 375 LEU A N 1
ATOM 3101 C CA . LEU A 1 375 ? -6.191 -13.946 23.090 1.00 92.88 375 LEU A CA 1
ATOM 3102 C C . LEU A 1 375 ? -6.803 -14.182 24.479 1.00 92.88 375 LEU A C 1
ATOM 3104 O O . LEU A 1 375 ? -7.858 -14.797 24.585 1.00 92.88 375 LEU A O 1
ATOM 3108 N N . GLU A 1 376 ? -6.165 -13.707 25.547 1.00 91.31 376 GLU A N 1
ATOM 3109 C CA . GLU A 1 376 ? -6.645 -13.889 26.922 1.00 91.31 376 GLU A CA 1
ATOM 3110 C C . GLU A 1 376 ? -7.937 -13.121 27.201 1.00 91.31 376 GLU A C 1
ATOM 3112 O O . GLU A 1 376 ? -8.784 -13.636 27.925 1.00 91.31 376 GLU A O 1
ATOM 3117 N N . THR A 1 377 ? -8.114 -11.944 26.601 1.00 91.69 377 THR A N 1
ATOM 3118 C CA . THR A 1 377 ? -9.294 -11.102 26.831 1.00 91.69 377 THR A CA 1
ATOM 3119 C C . THR A 1 377 ? -10.423 -11.351 25.832 1.00 91.69 377 THR A C 1
ATOM 3121 O O . THR A 1 377 ? -11.588 -11.226 26.198 1.00 91.69 377 THR A O 1
ATOM 3124 N N . LEU A 1 378 ? -10.111 -11.653 24.566 1.00 95.19 378 LEU A N 1
ATOM 3125 C CA . LEU A 1 378 ? -11.090 -11.553 23.476 1.00 95.19 378 LEU A CA 1
ATOM 3126 C C . LEU A 1 378 ? -11.360 -12.861 22.722 1.00 95.19 378 LEU A C 1
ATOM 3128 O O . LEU A 1 378 ? -12.324 -12.882 21.963 1.00 95.19 378 LEU A O 1
ATOM 3132 N N . SER A 1 379 ? -10.577 -13.932 22.919 1.00 93.25 379 SER A N 1
ATOM 3133 C CA . SER A 1 379 ? -10.662 -15.141 22.071 1.00 93.25 379 SER A CA 1
ATOM 3134 C C . SER A 1 379 ? -12.044 -15.790 21.999 1.00 93.25 379 SER A C 1
ATOM 3136 O O . SER A 1 379 ? -12.419 -16.248 20.924 1.00 93.25 379 SER A O 1
ATOM 3138 N N . ASP A 1 380 ? -12.833 -15.752 23.074 1.00 93.50 380 ASP A N 1
ATOM 3139 C CA . ASP A 1 380 ? -14.203 -16.283 23.079 1.00 93.50 380 ASP A CA 1
ATOM 3140 C C . ASP A 1 380 ? -15.116 -15.601 22.039 1.00 93.50 380 ASP A C 1
ATOM 3142 O O . ASP A 1 380 ? -16.064 -16.213 21.557 1.00 93.50 380 ASP A O 1
ATOM 3146 N N . ASN A 1 381 ? -14.812 -14.358 21.644 1.00 95.50 381 ASN A N 1
ATOM 3147 C CA . ASN A 1 381 ? -15.601 -13.574 20.683 1.00 95.50 381 ASN A CA 1
ATOM 3148 C C . ASN A 1 381 ? -15.233 -13.851 19.219 1.00 95.50 381 ASN A C 1
ATOM 3150 O O . ASN A 1 381 ? -15.896 -13.339 18.324 1.00 95.50 381 ASN A O 1
ATOM 3154 N N . PHE A 1 382 ? -14.167 -14.611 18.968 1.00 93.25 382 PHE A N 1
ATOM 3155 C CA . PHE A 1 382 ? -13.729 -15.006 17.626 1.00 93.25 382 PHE A CA 1
ATOM 3156 C C . PHE A 1 382 ? -13.255 -16.466 17.596 1.00 93.25 382 PHE A C 1
ATOM 3158 O O . PHE A 1 382 ? -12.405 -16.848 16.789 1.00 93.25 382 PHE A O 1
ATOM 3165 N N . ALA A 1 383 ? -13.787 -17.299 18.494 1.00 88.50 383 ALA A N 1
ATOM 3166 C CA . ALA A 1 383 ? -13.405 -18.703 18.623 1.00 88.50 383 ALA A CA 1
ATOM 3167 C C . ALA A 1 383 ? -13.739 -19.527 17.364 1.00 88.50 383 ALA A C 1
ATOM 3169 O O . ALA A 1 383 ? -13.086 -20.532 17.086 1.00 88.50 383 ALA A O 1
ATOM 3170 N N . ASP A 1 384 ? -14.723 -19.082 16.583 1.00 88.12 384 ASP A N 1
ATOM 3171 C CA . ASP A 1 384 ? -15.133 -19.631 15.289 1.00 88.12 384 ASP A CA 1
ATOM 3172 C C . ASP A 1 384 ? -14.271 -19.137 14.108 1.00 88.12 384 ASP A C 1
ATOM 3174 O O . ASP A 1 384 ? -14.478 -19.566 12.972 1.00 88.12 384 ASP A O 1
ATOM 3178 N N . LYS A 1 385 ? -13.284 -18.262 14.356 1.00 89.38 385 LYS A N 1
ATOM 3179 C CA . LYS A 1 385 ? -12.383 -17.677 13.347 1.00 89.38 385 LYS A CA 1
ATOM 3180 C C . LYS A 1 385 ? -10.952 -18.213 13.500 1.00 89.38 385 LYS A C 1
ATOM 3182 O O . LYS A 1 385 ? -10.075 -17.518 14.030 1.00 89.38 385 LYS A O 1
ATOM 3187 N N . PRO A 1 386 ? -10.657 -19.435 13.017 1.00 86.44 386 PRO A N 1
ATOM 3188 C CA . PRO A 1 386 ? -9.351 -20.060 13.215 1.00 86.44 386 PRO A CA 1
ATOM 3189 C C . PRO A 1 386 ? -8.198 -19.274 12.576 1.00 86.44 386 PRO A C 1
ATOM 3191 O O . PRO A 1 386 ? -7.088 -19.317 13.096 1.00 86.44 386 PRO A O 1
ATOM 3194 N N . GLN A 1 387 ? -8.437 -18.512 11.505 1.00 88.38 387 GLN A N 1
ATOM 3195 C CA . GLN A 1 387 ? -7.411 -17.706 10.833 1.00 88.38 387 GLN A CA 1
ATOM 3196 C C . GLN A 1 387 ? -6.933 -16.528 11.684 1.00 88.38 387 GLN A C 1
ATOM 3198 O O . GLN A 1 387 ? -5.755 -16.175 11.634 1.00 88.38 387 GLN A O 1
ATOM 3203 N N . ILE A 1 388 ? -7.809 -15.951 12.511 1.00 91.81 388 ILE A N 1
ATOM 3204 C CA . ILE A 1 388 ? -7.438 -14.900 13.468 1.00 91.81 388 ILE A CA 1
ATOM 3205 C C . ILE A 1 388 ? -6.540 -15.493 14.558 1.00 91.81 388 ILE A C 1
ATOM 3207 O O . ILE A 1 388 ? -5.481 -14.941 14.867 1.00 91.81 388 ILE A O 1
ATOM 3211 N N . ILE A 1 389 ? -6.924 -16.651 15.104 1.00 89.12 389 ILE A N 1
ATOM 3212 C CA . ILE A 1 389 ? -6.147 -17.360 16.131 1.00 89.12 389 ILE A CA 1
ATOM 3213 C C . ILE A 1 389 ? -4.789 -17.807 15.576 1.00 89.12 389 ILE A C 1
ATOM 3215 O O . ILE A 1 389 ? -3.760 -17.600 16.223 1.00 89.12 389 ILE A O 1
ATOM 3219 N N . ASP A 1 390 ? -4.754 -18.391 14.379 1.00 84.19 390 ASP A N 1
ATOM 3220 C CA . ASP A 1 390 ? -3.511 -18.816 13.735 1.00 84.19 390 ASP A CA 1
ATOM 3221 C C . ASP A 1 390 ? -2.590 -17.618 13.481 1.00 84.19 390 ASP A C 1
ATOM 3223 O O . ASP A 1 390 ? -1.418 -17.646 13.859 1.00 84.19 390 ASP A O 1
ATOM 3227 N N . TRP A 1 391 ? -3.123 -16.503 12.971 1.00 91.31 391 TRP A N 1
ATOM 3228 C CA . TRP A 1 391 ? -2.329 -15.297 12.753 1.00 91.31 391 TRP A CA 1
ATOM 3229 C C . TRP A 1 391 ? -1.727 -14.749 14.057 1.00 91.31 391 TRP A C 1
ATOM 3231 O O . TRP A 1 391 ? -0.549 -14.381 14.066 1.00 91.31 391 TRP A O 1
ATOM 3241 N N . LEU A 1 392 ? -2.495 -14.743 15.156 1.00 89.88 392 LEU A N 1
ATOM 3242 C CA . LEU A 1 392 ? -2.058 -14.287 16.486 1.00 89.88 392 LEU A CA 1
ATOM 3243 C C . LEU A 1 392 ? -1.075 -15.245 17.178 1.00 89.88 392 LEU A C 1
ATOM 3245 O O . LEU A 1 392 ? -0.380 -14.836 18.107 1.00 89.88 392 LEU A O 1
ATOM 3249 N N . THR A 1 393 ? -1.009 -16.511 16.762 1.00 85.19 393 THR A N 1
ATOM 3250 C CA . THR A 1 393 ? -0.172 -17.543 17.404 1.00 85.19 393 THR A CA 1
ATOM 3251 C C . THR A 1 393 ? 1.025 -17.989 16.562 1.00 85.19 393 THR A C 1
ATOM 3253 O O . THR A 1 393 ? 1.809 -18.829 17.010 1.00 85.19 393 THR A O 1
ATOM 3256 N N . THR A 1 394 ? 1.213 -17.415 15.370 1.00 76.56 394 THR A N 1
ATOM 3257 C CA . THR A 1 394 ? 2.298 -17.744 14.431 1.00 76.56 394 THR A CA 1
ATOM 3258 C C . THR A 1 394 ? 3.132 -16.519 14.050 1.00 76.56 394 THR A C 1
ATOM 3260 O O . THR A 1 394 ? 2.682 -15.379 14.156 1.00 76.56 394 THR A O 1
ATOM 3263 N N . GLY A 1 395 ? 4.347 -16.749 13.542 1.00 72.69 395 GLY A N 1
ATOM 3264 C CA . GLY A 1 395 ? 5.303 -15.687 13.200 1.00 72.69 395 GLY A CA 1
ATOM 3265 C C . GLY A 1 395 ? 6.057 -15.157 14.420 1.00 72.69 395 GLY A C 1
ATOM 3266 O O . GLY A 1 395 ? 5.967 -15.737 15.497 1.00 72.69 395 GLY A O 1
ATOM 3267 N N . GLU A 1 396 ? 6.816 -14.080 14.252 1.00 77.06 396 GLU A N 1
ATOM 3268 C CA . GLU A 1 396 ? 7.438 -13.331 15.351 1.00 77.06 396 GLU A CA 1
ATOM 3269 C C . GLU A 1 396 ? 6.694 -12.007 15.517 1.00 77.06 396 GLU A C 1
ATOM 3271 O O . GLU A 1 396 ? 6.235 -11.450 14.527 1.00 77.06 396 GLU A O 1
ATOM 3276 N N . PHE A 1 397 ? 6.536 -11.506 16.742 1.00 81.56 397 PHE A N 1
ATOM 3277 C CA . PHE A 1 397 ? 5.902 -10.211 17.002 1.00 81.56 397 PHE A CA 1
ATOM 3278 C C . PHE A 1 397 ? 6.955 -9.208 17.469 1.00 81.56 397 PHE A C 1
ATOM 3280 O O . PHE A 1 397 ? 7.852 -9.572 18.223 1.00 81.56 397 PHE A O 1
ATOM 3287 N N . ASP A 1 398 ? 6.834 -7.955 17.036 1.00 78.19 398 ASP A N 1
ATOM 3288 C CA . ASP A 1 398 ? 7.622 -6.840 17.562 1.00 78.19 398 ASP A CA 1
ATOM 3289 C C . ASP A 1 398 ? 7.273 -6.678 19.046 1.00 78.19 398 ASP A C 1
ATOM 3291 O O . ASP A 1 398 ? 6.116 -6.412 19.386 1.00 78.19 398 ASP A O 1
ATOM 3295 N N . THR A 1 399 ? 8.265 -6.867 19.915 1.00 71.94 399 THR A N 1
ATOM 3296 C CA . THR A 1 399 ? 8.154 -6.724 21.373 1.00 71.94 399 THR A CA 1
ATOM 3297 C C . THR A 1 399 ? 9.037 -5.610 21.926 1.00 71.94 399 THR A C 1
ATOM 3299 O O . THR A 1 399 ? 9.136 -5.480 23.142 1.00 71.94 399 THR A O 1
ATOM 3302 N N . ASP A 1 400 ? 9.647 -4.776 21.079 1.00 64.69 400 ASP A N 1
ATOM 3303 C CA . ASP A 1 400 ? 10.636 -3.757 21.488 1.00 64.69 400 ASP A CA 1
ATOM 3304 C C . ASP A 1 400 ? 10.032 -2.628 22.348 1.00 64.69 400 ASP A C 1
ATOM 3306 O O . ASP A 1 400 ? 10.723 -1.729 22.820 1.00 64.69 400 ASP A O 1
ATOM 3310 N N . TRP A 1 401 ? 8.718 -2.664 22.548 1.00 61.06 401 TRP A N 1
ATOM 3311 C CA . TRP A 1 401 ? 7.910 -1.690 23.274 1.00 61.06 401 TRP A CA 1
ATOM 3312 C C . TRP A 1 401 ? 7.355 -2.233 24.601 1.00 61.06 401 TRP A C 1
ATOM 3314 O O . TRP A 1 401 ? 6.592 -1.540 25.274 1.00 61.06 401 TRP A O 1
ATOM 3324 N N . VAL A 1 402 ? 7.683 -3.475 24.954 1.00 56.75 402 VAL A N 1
ATOM 3325 C CA . VAL A 1 402 ? 7.203 -4.152 26.159 1.00 56.75 402 VAL A CA 1
ATOM 3326 C C . VAL A 1 402 ? 8.207 -3.931 27.294 1.00 56.75 402 VAL A C 1
ATOM 3328 O O . VAL A 1 402 ? 9.400 -4.163 27.106 1.00 56.75 402 VAL A O 1
ATOM 3331 N N . ASP A 1 403 ? 7.737 -3.509 28.473 1.00 51.38 403 ASP A N 1
ATOM 3332 C CA . ASP A 1 403 ? 8.588 -3.386 29.667 1.00 51.38 403 ASP A CA 1
ATOM 3333 C C . ASP A 1 403 ? 9.240 -4.731 30.020 1.00 51.38 403 ASP A C 1
ATOM 3335 O O . ASP A 1 403 ? 8.599 -5.784 29.927 1.00 51.38 403 ASP A O 1
ATOM 3339 N N . SER A 1 404 ? 10.495 -4.691 30.483 1.00 47.09 404 SER A N 1
ATOM 3340 C CA . SER A 1 404 ? 11.341 -5.869 30.752 1.00 47.09 404 SER A CA 1
ATOM 3341 C C . SER A 1 404 ? 10.720 -6.913 31.689 1.00 47.09 404 SER A C 1
ATOM 3343 O O . SER A 1 404 ? 11.121 -8.076 31.662 1.00 47.09 404 SER A O 1
ATOM 3345 N N . ASP A 1 405 ? 9.734 -6.515 32.494 1.00 47.56 405 ASP A N 1
ATOM 3346 C CA . ASP A 1 405 ? 9.064 -7.368 33.478 1.00 47.56 405 ASP A CA 1
ATOM 3347 C C . ASP A 1 405 ? 7.876 -8.165 32.903 1.00 47.56 405 ASP A C 1
ATOM 3349 O O . ASP A 1 405 ? 7.403 -9.127 33.522 1.00 47.56 405 ASP A O 1
ATOM 3353 N N . THR A 1 406 ? 7.393 -7.830 31.701 1.00 57.59 406 THR A N 1
ATOM 3354 C CA . THR A 1 406 ? 6.262 -8.538 31.082 1.00 57.59 406 THR A CA 1
ATOM 3355 C C . THR A 1 406 ? 6.744 -9.837 30.438 1.00 57.59 406 THR A C 1
ATOM 3357 O O . THR A 1 406 ? 7.411 -9.845 29.403 1.00 57.59 406 THR A O 1
ATOM 3360 N N . LYS A 1 407 ? 6.377 -10.982 31.023 1.00 54.75 407 LYS A N 1
ATOM 3361 C CA . LYS A 1 407 ? 6.722 -12.301 30.468 1.00 54.75 407 LYS A CA 1
ATOM 3362 C C . LYS A 1 407 ? 5.961 -12.575 29.168 1.00 54.75 407 LYS A C 1
ATOM 3364 O O . LYS A 1 407 ? 4.815 -13.020 29.200 1.00 54.75 407 LYS A O 1
ATOM 3369 N N . VAL A 1 408 ? 6.634 -12.409 28.033 1.00 60.97 408 VAL A N 1
ATOM 3370 C CA . VAL A 1 408 ? 6.133 -12.838 26.720 1.00 60.97 408 VAL A CA 1
ATOM 3371 C C . VAL A 1 408 ? 6.055 -14.371 26.684 1.00 60.97 408 VAL A C 1
ATOM 3373 O O . VAL A 1 408 ? 7.072 -15.064 26.786 1.00 60.97 408 VAL A O 1
ATOM 3376 N N . LYS A 1 409 ? 4.847 -14.942 26.568 1.00 63.59 409 LYS A N 1
ATOM 3377 C CA . LYS A 1 409 ? 4.697 -16.389 26.328 1.00 63.59 409 LYS A CA 1
ATOM 3378 C C . LYS A 1 409 ? 5.194 -16.733 24.927 1.00 63.59 409 LYS A C 1
ATOM 3380 O O . LYS A 1 409 ? 4.914 -16.022 23.971 1.00 63.59 409 LYS A O 1
ATOM 3385 N N . SER A 1 410 ? 5.876 -17.872 24.795 1.00 66.00 410 SER A N 1
ATOM 3386 C CA . SER A 1 410 ? 6.289 -18.355 23.478 1.00 66.00 410 SER A CA 1
ATOM 3387 C C . SER A 1 410 ? 5.079 -18.715 22.613 1.00 66.00 410 SER A C 1
ATOM 3389 O O . SER A 1 410 ? 4.101 -19.298 23.094 1.00 66.00 410 SER A O 1
ATOM 3391 N N . ASN A 1 411 ? 5.187 -18.444 21.313 1.00 67.75 411 ASN A N 1
ATOM 3392 C CA . ASN A 1 411 ? 4.134 -18.714 20.332 1.00 67.75 411 ASN A CA 1
ATOM 3393 C C . ASN A 1 411 ? 3.715 -20.189 20.314 1.00 67.75 411 ASN A C 1
ATOM 3395 O O . ASN A 1 411 ? 2.532 -20.500 20.236 1.00 67.75 411 ASN A O 1
ATOM 3399 N N . THR A 1 412 ? 4.651 -21.114 20.550 1.00 64.56 412 THR A N 1
ATOM 3400 C CA . THR A 1 412 ? 4.359 -22.547 20.716 1.00 64.56 412 THR A CA 1
ATOM 3401 C C . THR A 1 412 ? 3.380 -22.832 21.861 1.00 64.56 412 THR A C 1
ATOM 3403 O O . THR A 1 412 ? 2.504 -23.687 21.726 1.00 64.56 412 THR A O 1
ATOM 3406 N N . LYS A 1 413 ? 3.502 -22.128 22.997 1.00 72.50 413 LYS A N 1
ATOM 3407 C CA . LYS A 1 413 ? 2.596 -22.296 24.147 1.00 72.50 413 LYS A CA 1
ATOM 3408 C C . LYS A 1 413 ? 1.221 -21.701 23.869 1.00 72.50 413 LYS A C 1
ATOM 3410 O O . LYS A 1 413 ? 0.226 -22.310 24.249 1.00 72.50 413 LYS A O 1
ATOM 3415 N N . LEU A 1 414 ? 1.172 -20.538 23.217 1.00 75.00 414 LEU A N 1
ATOM 3416 C CA . LEU A 1 414 ? -0.086 -19.903 22.817 1.00 75.00 414 LEU A CA 1
ATOM 3417 C C . LEU A 1 414 ? -0.839 -20.784 21.821 1.00 75.00 414 LEU A C 1
ATOM 3419 O O . LEU A 1 414 ? -2.002 -21.099 22.058 1.00 75.00 414 LEU A O 1
ATOM 3423 N N . ARG A 1 415 ? -0.149 -21.284 20.790 1.00 72.31 415 ARG A N 1
ATOM 3424 C CA . ARG A 1 415 ? -0.711 -22.215 19.809 1.00 72.31 415 ARG A CA 1
ATOM 3425 C C . ARG A 1 415 ? -1.306 -23.438 20.499 1.00 72.31 415 ARG A C 1
ATOM 3427 O O . ARG A 1 415 ? -2.497 -23.668 20.390 1.00 72.31 415 ARG A O 1
ATOM 3434 N N . LYS A 1 416 ? -0.543 -24.134 21.352 1.00 75.19 416 LYS A N 1
ATOM 3435 C CA . LYS A 1 416 ? -1.050 -25.305 22.096 1.00 75.19 416 LYS A CA 1
ATOM 3436 C C . LYS A 1 416 ? -2.315 -25.020 22.927 1.00 75.19 416 LYS A C 1
ATOM 3438 O O . LYS A 1 416 ? -3.103 -25.935 23.139 1.00 75.19 416 LYS A O 1
ATOM 3443 N N . ARG A 1 417 ? -2.485 -23.796 23.437 1.00 81.00 417 ARG A N 1
ATOM 3444 C CA . ARG A 1 417 ? -3.633 -23.413 24.273 1.00 81.00 417 ARG A CA 1
ATOM 3445 C C . ARG A 1 417 ? -4.875 -23.058 23.455 1.00 81.00 417 ARG A C 1
ATOM 3447 O O . ARG A 1 417 ? -5.966 -23.400 23.889 1.00 81.00 417 ARG A O 1
ATOM 3454 N N . TYR A 1 418 ? -4.703 -22.361 22.332 1.00 76.25 418 TYR A N 1
ATOM 3455 C CA . TYR A 1 418 ? -5.809 -21.745 21.592 1.00 76.25 418 TYR A CA 1
ATOM 3456 C C . TYR A 1 418 ? -6.108 -22.401 20.238 1.00 76.25 418 TYR A C 1
ATOM 3458 O O . TYR A 1 418 ? -7.224 -22.270 19.751 1.00 76.25 418 TYR A O 1
ATOM 3466 N N . SER A 1 419 ? -5.170 -23.133 19.627 1.00 67.06 419 SER A N 1
ATOM 3467 C CA . SER A 1 419 ? -5.458 -23.892 18.406 1.00 67.06 419 SER A CA 1
ATOM 3468 C C . SER A 1 419 ? -6.078 -25.244 18.769 1.00 67.06 419 SER A C 1
ATOM 3470 O O . SER A 1 419 ? -5.379 -26.153 19.228 1.00 67.06 419 SER A O 1
ATOM 3472 N N . SER A 1 420 ? -7.385 -25.391 18.568 1.00 47.66 420 SER A N 1
ATOM 3473 C CA . SER A 1 420 ? -8.056 -26.689 18.564 1.00 47.66 420 SER A CA 1
ATOM 3474 C C . SER A 1 420 ? -7.769 -27.398 17.231 1.00 47.66 420 SER A C 1
ATOM 3476 O O . SER A 1 420 ? -7.921 -26.820 16.161 1.00 47.66 420 SER A O 1
ATOM 3478 N N . SER A 1 421 ? -7.354 -28.667 17.310 1.00 40.56 421 SER A N 1
ATOM 3479 C CA . SER A 1 421 ? -6.915 -29.566 16.222 1.00 40.56 421 SER A CA 1
ATOM 3480 C C . SER A 1 421 ? -5.448 -29.433 15.762 1.00 40.56 421 SER A C 1
ATOM 3482 O O . SER A 1 421 ? -4.930 -28.370 15.432 1.00 40.56 421 SER A O 1
ATOM 3484 N N . GLY A 1 422 ? -4.749 -30.573 15.791 1.00 35.69 422 GLY A N 1
ATOM 3485 C CA . GLY A 1 422 ? -3.336 -30.717 15.457 1.00 35.69 422 GLY A CA 1
ATOM 3486 C C . GLY A 1 422 ? -3.055 -30.591 13.963 1.00 35.69 422 GLY A C 1
ATOM 3487 O O . GLY A 1 422 ? -2.793 -31.588 13.296 1.00 35.69 422 GLY A O 1
ATOM 3488 N N . ALA A 1 423 ? -3.023 -29.365 13.451 1.00 32.53 423 ALA A N 1
ATOM 3489 C CA . ALA A 1 423 ? -2.318 -29.082 12.212 1.00 32.53 423 ALA A CA 1
ATOM 3490 C C . ALA A 1 423 ? -0.812 -29.029 12.514 1.00 32.53 423 ALA A C 1
ATOM 3492 O O . ALA A 1 423 ? -0.269 -28.002 12.931 1.00 32.53 423 ALA A O 1
ATOM 3493 N N . ASN A 1 424 ? -0.129 -30.159 12.317 1.00 31.80 424 ASN A N 1
ATOM 3494 C CA . ASN A 1 424 ? 1.316 -30.190 12.109 1.00 31.80 424 ASN A CA 1
ATOM 3495 C C . ASN A 1 424 ? 1.637 -29.353 10.861 1.00 31.80 424 ASN A C 1
ATOM 3497 O O . ASN A 1 424 ? 1.751 -29.889 9.766 1.00 31.80 424 ASN A O 1
ATOM 3501 N N . ALA A 1 425 ? 1.756 -28.034 11.011 1.00 31.45 425 ALA A N 1
ATOM 3502 C CA . ALA A 1 425 ? 2.401 -27.209 10.001 1.00 31.45 425 ALA A CA 1
ATOM 3503 C C . ALA A 1 425 ? 3.908 -27.486 10.120 1.00 31.45 425 ALA A C 1
ATOM 3505 O O . ALA A 1 425 ? 4.480 -27.185 11.176 1.00 31.45 425 ALA A O 1
ATOM 3506 N N . PRO A 1 426 ? 4.549 -28.108 9.115 1.00 27.31 426 PRO A N 1
ATOM 3507 C CA . PRO A 1 426 ? 5.970 -28.361 9.185 1.00 27.31 426 PRO A CA 1
ATOM 3508 C C . PRO A 1 426 ? 6.692 -27.018 9.227 1.00 27.31 426 PRO A C 1
ATOM 3510 O O . PRO A 1 426 ? 6.412 -26.102 8.454 1.00 27.31 426 PRO A O 1
ATOM 3513 N N . ALA A 1 427 ? 7.639 -26.903 10.152 1.00 33.34 427 ALA A N 1
ATOM 3514 C CA . ALA A 1 427 ? 8.654 -25.875 10.073 1.00 33.34 427 ALA A CA 1
ATOM 3515 C C . ALA A 1 427 ? 9.525 -26.178 8.845 1.00 33.34 427 ALA A C 1
ATOM 3517 O O . ALA A 1 427 ? 10.473 -26.953 8.927 1.00 33.34 427 ALA A O 1
ATOM 3518 N N . SER A 1 428 ? 9.199 -25.587 7.701 1.00 29.08 428 SER A N 1
ATOM 3519 C CA . SER A 1 428 ? 10.089 -25.568 6.543 1.00 29.08 428 SER A CA 1
ATOM 3520 C C . SER A 1 428 ? 10.153 -24.159 5.976 1.00 29.08 428 SER A C 1
ATOM 3522 O O . SER A 1 428 ? 9.339 -23.736 5.157 1.00 29.08 428 SER A O 1
ATOM 3524 N N . ARG A 1 429 ? 11.194 -23.434 6.402 1.00 34.22 429 ARG A N 1
ATOM 3525 C CA . ARG A 1 429 ? 11.896 -22.538 5.482 1.00 34.22 429 ARG A CA 1
ATOM 3526 C C . ARG A 1 429 ? 12.286 -23.381 4.259 1.00 34.22 429 ARG A C 1
ATOM 3528 O O . ARG A 1 429 ? 12.842 -24.460 4.435 1.00 34.22 429 ARG A O 1
ATOM 3535 N N . ALA A 1 430 ? 12.017 -22.834 3.076 1.00 29.41 430 ALA A N 1
ATOM 3536 C CA . ALA A 1 430 ? 12.204 -23.405 1.740 1.00 29.41 430 ALA A CA 1
ATOM 3537 C C . ALA A 1 430 ? 11.043 -24.288 1.227 1.00 29.41 430 ALA A C 1
ATOM 3539 O O . ALA A 1 430 ? 10.755 -25.352 1.761 1.00 29.41 430 ALA A O 1
ATOM 3540 N N . PHE A 1 431 ? 10.442 -23.817 0.125 1.00 25.58 431 PHE A N 1
ATOM 3541 C CA . PHE A 1 431 ? 9.458 -24.484 -0.739 1.00 25.58 431 PHE A CA 1
ATOM 3542 C C . PHE A 1 431 ? 8.053 -24.700 -0.153 1.00 25.58 431 PHE A C 1
ATOM 3544 O O . PHE A 1 431 ? 7.631 -25.823 0.104 1.00 25.58 431 PHE A O 1
ATOM 3551 N N . SER A 1 432 ? 7.268 -23.623 -0.053 1.00 21.70 432 SER A N 1
ATOM 3552 C CA . SER A 1 432 ? 5.805 -23.721 -0.009 1.00 21.70 432 SER A CA 1
ATOM 3553 C C . SER A 1 432 ? 5.281 -24.118 -1.396 1.00 21.70 432 SER A C 1
ATOM 3555 O O . SER A 1 432 ? 4.901 -23.267 -2.199 1.00 21.70 432 SER A O 1
ATOM 3557 N N . TYR A 1 433 ? 5.320 -25.416 -1.703 1.00 27.53 433 TYR A N 1
ATOM 3558 C CA . TYR A 1 433 ? 4.504 -25.973 -2.776 1.00 27.53 433 TYR A CA 1
ATOM 3559 C C . TYR A 1 433 ? 3.057 -26.081 -2.306 1.00 27.53 433 TYR A C 1
ATOM 3561 O O . TYR A 1 433 ? 2.774 -26.521 -1.193 1.00 27.53 433 TYR A O 1
ATOM 3569 N N . TRP A 1 434 ? 2.174 -25.669 -3.210 1.00 33.94 434 TRP A N 1
ATOM 3570 C CA . TRP A 1 434 ? 0.738 -25.875 -3.211 1.00 33.94 434 TRP A CA 1
ATOM 3571 C C . TRP A 1 434 ? 0.366 -27.287 -2.745 1.00 33.94 434 TRP A C 1
ATOM 3573 O O . TRP A 1 434 ? 0.567 -28.263 -3.464 1.00 33.94 434 TRP A O 1
ATOM 3583 N N . ILE A 1 435 ? -0.200 -27.385 -1.544 1.00 25.61 435 ILE A N 1
ATOM 3584 C CA . ILE A 1 435 ? -0.943 -28.555 -1.083 1.00 25.61 435 ILE A CA 1
ATOM 3585 C C . ILE A 1 435 ? -2.327 -28.049 -0.673 1.00 25.61 435 ILE A C 1
ATOM 3587 O O . ILE A 1 435 ? -2.445 -27.244 0.244 1.00 25.61 435 ILE A O 1
ATOM 3591 N N . ASN A 1 436 ? -3.334 -28.504 -1.422 1.00 25.59 436 ASN A N 1
ATOM 3592 C CA . ASN A 1 436 ? -4.780 -28.471 -1.185 1.00 25.59 436 ASN A CA 1
ATOM 3593 C C . ASN A 1 436 ? -5.362 -27.378 -0.265 1.00 25.59 436 ASN A C 1
ATOM 3595 O O . ASN A 1 436 ? -5.318 -27.471 0.958 1.00 25.59 436 ASN A O 1
ATOM 3599 N N . GLY A 1 437 ? -6.116 -26.462 -0.882 1.00 27.44 437 GLY A N 1
ATOM 3600 C CA . GLY A 1 437 ? -7.363 -25.952 -0.300 1.00 27.44 437 GLY A CA 1
ATOM 3601 C C . GLY A 1 437 ? -7.322 -24.603 0.418 1.00 27.44 437 GLY A C 1
ATOM 3602 O O . GLY A 1 437 ? -8.387 -24.094 0.751 1.00 27.44 437 GLY A O 1
ATOM 3603 N N . GLN A 1 438 ? -6.160 -23.978 0.614 1.00 28.19 438 GLN A N 1
ATOM 3604 C CA . GLN A 1 438 ? -6.093 -22.584 1.071 1.00 28.19 438 GLN A CA 1
ATOM 3605 C C . GLN A 1 438 ? -5.788 -21.667 -0.112 1.00 28.19 438 GLN A C 1
ATOM 3607 O O . GLN A 1 438 ? -4.649 -21.556 -0.562 1.00 28.19 438 GLN A O 1
ATOM 3612 N N . ARG A 1 439 ? -6.831 -21.016 -0.638 1.00 36.00 439 ARG A N 1
ATOM 3613 C CA . ARG A 1 439 ? -6.691 -19.906 -1.583 1.00 36.00 439 ARG A CA 1
ATOM 3614 C C . ARG A 1 439 ? -6.043 -18.759 -0.803 1.00 36.00 439 ARG A C 1
ATOM 3616 O O . ARG A 1 439 ? -6.735 -18.038 -0.099 1.00 36.00 439 ARG A O 1
ATOM 3623 N N . ASN A 1 440 ? -4.716 -18.634 -0.850 1.00 40.00 440 ASN A N 1
ATOM 3624 C CA . ASN A 1 440 ? -4.038 -17.447 -0.330 1.00 40.00 440 ASN A CA 1
ATOM 3625 C C . ASN A 1 440 ? -4.513 -16.262 -1.172 1.00 40.00 440 ASN A C 1
ATOM 3627 O O . ASN A 1 440 ? -4.113 -16.120 -2.327 1.00 40.00 440 ASN A O 1
ATOM 3631 N N . ILE A 1 441 ? -5.424 -15.463 -0.622 1.00 52.12 441 ILE A N 1
ATOM 3632 C CA . ILE A 1 441 ? -5.972 -14.296 -1.303 1.00 52.12 441 ILE A CA 1
ATOM 3633 C C . ILE A 1 441 ? -4.878 -13.228 -1.299 1.00 52.12 441 ILE A C 1
ATOM 3635 O O . ILE A 1 441 ? -4.665 -12.543 -0.301 1.00 52.12 441 ILE A O 1
ATOM 3639 N N . GLU A 1 442 ? -4.127 -13.131 -2.396 1.00 66.12 442 GLU A N 1
ATOM 3640 C CA . GLU A 1 442 ? -3.081 -12.124 -2.545 1.00 66.12 442 GLU A CA 1
ATOM 3641 C C . GLU A 1 442 ? -3.728 -10.757 -2.846 1.00 66.12 442 GLU A C 1
ATOM 3643 O O . GLU A 1 442 ? -4.416 -10.616 -3.859 1.00 66.12 442 GLU A O 1
ATOM 3648 N N . PRO A 1 443 ? -3.498 -9.714 -2.027 1.00 69.56 443 PRO A N 1
ATOM 3649 C CA . PRO A 1 443 ? -4.052 -8.374 -2.249 1.00 69.56 443 PRO A CA 1
ATOM 3650 C C . PRO A 1 443 ? -3.797 -7.793 -3.640 1.00 69.56 443 PRO A C 1
ATOM 3652 O O . PRO A 1 443 ? -4.619 -7.045 -4.165 1.00 69.56 443 PRO A O 1
ATOM 3655 N N . LEU A 1 444 ? -2.644 -8.121 -4.225 1.00 78.06 444 LEU A N 1
ATOM 3656 C CA . LEU A 1 444 ? -2.248 -7.655 -5.549 1.00 78.06 444 LEU A CA 1
ATOM 3657 C C . LEU A 1 444 ? -3.036 -8.344 -6.666 1.00 78.06 444 LEU A C 1
ATOM 3659 O O . LEU A 1 444 ? -3.243 -7.738 -7.714 1.00 78.06 444 LEU A O 1
ATOM 3663 N N . HIS A 1 445 ? -3.487 -9.582 -6.439 1.00 84.69 445 HIS A N 1
ATOM 3664 C CA . HIS A 1 445 ? -4.305 -10.338 -7.389 1.00 84.69 445 HIS A CA 1
ATOM 3665 C C . HIS A 1 445 ? -5.683 -9.701 -7.518 1.00 84.69 445 HIS A C 1
ATOM 3667 O O . HIS A 1 445 ? -6.064 -9.317 -8.621 1.00 84.69 445 HIS A O 1
ATOM 3673 N N . ALA A 1 446 ? -6.350 -9.435 -6.388 1.00 80.44 446 ALA A N 1
ATOM 3674 C CA . ALA A 1 446 ? -7.635 -8.736 -6.374 1.00 80.44 446 ALA A CA 1
ATOM 3675 C C . ALA A 1 446 ? -7.560 -7.367 -7.072 1.00 80.44 446 ALA A C 1
ATOM 3677 O O . ALA A 1 446 ? -8.438 -7.044 -7.871 1.00 80.44 446 ALA A O 1
ATOM 3678 N N . LYS A 1 447 ? -6.486 -6.597 -6.832 1.00 84.56 447 LYS A N 1
ATOM 3679 C CA . LYS A 1 447 ? -6.258 -5.308 -7.502 1.00 84.56 447 LYS A CA 1
ATOM 3680 C C . LYS A 1 447 ? -6.096 -5.461 -9.015 1.00 84.56 447 LYS A C 1
ATOM 3682 O O . LYS A 1 447 ? -6.753 -4.747 -9.766 1.00 84.56 447 LYS A O 1
ATOM 3687 N N . LEU A 1 448 ? -5.231 -6.368 -9.472 1.00 90.25 448 LEU A N 1
ATOM 3688 C CA . LEU A 1 448 ? -4.983 -6.564 -10.903 1.00 90.25 448 LEU A CA 1
ATOM 3689 C C . LEU A 1 448 ? -6.236 -7.067 -11.630 1.00 90.25 448 LEU A C 1
ATOM 3691 O O . LEU A 1 448 ? -6.546 -6.575 -12.713 1.00 90.25 448 LEU A O 1
ATOM 3695 N N . GLN A 1 449 ? -6.973 -8.000 -11.022 1.00 93.25 449 GLN A N 1
ATOM 3696 C CA . GLN A 1 449 ? -8.218 -8.523 -11.580 1.00 93.25 449 GLN A CA 1
ATOM 3697 C C . GLN A 1 449 ? -9.269 -7.420 -11.726 1.00 93.25 449 GLN A C 1
ATOM 3699 O O . GLN A 1 449 ? -9.862 -7.291 -12.792 1.00 93.25 449 GLN A O 1
ATOM 3704 N N . ALA A 1 450 ? -9.441 -6.585 -10.697 1.00 89.06 450 ALA A N 1
ATOM 3705 C CA . ALA A 1 450 ? -10.352 -5.445 -10.726 1.00 89.06 450 ALA A CA 1
ATOM 3706 C C . ALA A 1 450 ? -10.024 -4.459 -11.857 1.00 89.06 450 ALA A C 1
ATOM 3708 O O . ALA A 1 450 ? -10.903 -4.059 -12.618 1.00 89.06 450 ALA A O 1
ATOM 3709 N N . LEU A 1 451 ? -8.741 -4.120 -12.022 1.00 91.00 451 LEU A N 1
ATOM 3710 C CA . LEU A 1 451 ? -8.290 -3.260 -13.117 1.00 91.00 451 LEU A CA 1
ATOM 3711 C C . LEU A 1 451 ? -8.573 -3.889 -14.488 1.00 91.00 451 LEU A C 1
ATOM 3713 O O . LEU A 1 451 ? -9.024 -3.198 -15.400 1.00 91.00 451 LEU A O 1
ATOM 3717 N N . PHE A 1 452 ? -8.314 -5.189 -14.648 1.00 95.50 452 PHE A N 1
ATOM 3718 C CA . PHE A 1 452 ? -8.522 -5.878 -15.923 1.00 95.50 452 PHE A CA 1
ATOM 3719 C C . PHE A 1 452 ? -10.005 -5.960 -16.293 1.00 95.50 452 PHE A C 1
ATOM 3721 O O . PHE A 1 452 ? -10.391 -5.736 -17.438 1.00 95.50 452 PHE A O 1
ATOM 3728 N N . VAL A 1 453 ? -10.852 -6.207 -15.306 1.00 94.31 453 VAL A N 1
ATOM 3729 C CA . VAL A 1 453 ? -12.303 -6.227 -15.461 1.00 94.31 453 VAL A CA 1
ATOM 3730 C C . VAL A 1 453 ? -12.860 -4.848 -15.832 1.00 94.31 453 VAL A C 1
ATOM 3732 O O . VAL A 1 453 ? -13.675 -4.741 -16.751 1.00 94.31 453 VAL A O 1
ATOM 3735 N N . ASP A 1 454 ? -12.391 -3.777 -15.190 1.00 90.19 454 ASP A N 1
ATOM 3736 C CA . ASP A 1 454 ? -12.739 -2.401 -15.571 1.00 90.19 454 ASP A CA 1
ATOM 3737 C C . ASP A 1 454 ? -12.295 -2.093 -17.015 1.00 90.19 454 ASP A C 1
ATOM 3739 O O . ASP A 1 454 ? -13.043 -1.505 -17.801 1.00 90.19 454 ASP A O 1
ATOM 3743 N N . TYR A 1 455 ? -11.114 -2.572 -17.414 1.00 92.94 455 TYR A N 1
ATOM 3744 C CA . TYR A 1 455 ? -10.613 -2.465 -18.786 1.00 92.94 455 TYR A CA 1
ATOM 3745 C C . TYR A 1 455 ? -11.510 -3.162 -19.825 1.00 92.94 455 TYR A C 1
ATOM 3747 O O . TYR A 1 455 ? -11.728 -2.592 -20.905 1.00 92.94 455 TYR A O 1
ATOM 3755 N N . LEU A 1 456 ? -12.030 -4.357 -19.514 1.00 93.81 456 LEU A N 1
ATOM 3756 C CA . LEU A 1 456 ? -12.984 -5.091 -20.358 1.00 93.81 456 LEU A CA 1
ATOM 3757 C C . LEU A 1 456 ? -14.333 -4.363 -20.419 1.00 93.81 456 LEU A C 1
ATOM 3759 O O . LEU A 1 456 ? -14.856 -4.106 -21.506 1.00 93.81 456 LEU A O 1
ATOM 3763 N N . SER A 1 457 ? -14.840 -3.939 -19.262 1.00 90.62 457 SER A N 1
ATOM 3764 C CA . SER A 1 457 ? -16.115 -3.225 -19.124 1.00 90.62 457 SER A CA 1
ATOM 3765 C C . SER A 1 457 ? -16.144 -1.942 -19.952 1.00 90.62 457 SER A C 1
ATOM 3767 O O . SER A 1 457 ? -17.085 -1.699 -20.705 1.00 90.62 457 SER A O 1
ATOM 3769 N N . LYS A 1 458 ? -15.071 -1.139 -19.897 1.00 89.69 458 LYS A N 1
ATOM 3770 C CA . LYS A 1 458 ? -14.918 0.097 -20.690 1.00 89.69 458 LYS A CA 1
ATOM 3771 C C . LYS A 1 458 ? -14.928 -0.133 -22.202 1.00 89.69 458 LYS A C 1
ATOM 3773 O O . LYS A 1 458 ? -15.152 0.811 -22.956 1.00 89.69 458 LYS A O 1
ATOM 3778 N N . ARG A 1 459 ? -14.691 -1.366 -22.654 1.00 91.25 459 ARG A N 1
ATOM 3779 C CA . ARG A 1 459 ? -14.759 -1.782 -24.065 1.00 91.25 459 ARG A CA 1
ATOM 3780 C C . ARG A 1 459 ? -16.091 -2.433 -24.434 1.00 91.25 459 ARG A C 1
ATOM 3782 O O . ARG A 1 459 ? -16.242 -2.862 -25.573 1.00 91.25 459 ARG A O 1
ATOM 3789 N N . GLY A 1 460 ? -17.044 -2.496 -23.503 1.00 91.62 460 GLY A N 1
ATOM 3790 C CA . GLY A 1 460 ? -18.331 -3.160 -23.706 1.00 91.62 460 GLY A CA 1
ATOM 3791 C C . GLY A 1 460 ? -18.203 -4.676 -23.848 1.00 91.62 460 GLY A C 1
ATOM 3792 O O . GLY A 1 460 ? -18.984 -5.280 -24.576 1.00 91.62 460 GLY A O 1
ATOM 3793 N N . VAL A 1 461 ? -17.186 -5.278 -23.222 1.00 93.88 461 VAL A N 1
ATOM 3794 C CA . VAL A 1 461 ? -16.974 -6.728 -23.226 1.00 93.88 461 VAL A CA 1
ATOM 3795 C C . VAL A 1 461 ? -17.591 -7.326 -21.969 1.00 93.88 461 VAL A C 1
ATOM 3797 O O . VAL A 1 461 ? -17.164 -7.005 -20.860 1.00 93.88 461 VAL A O 1
ATOM 3800 N N . ASP A 1 462 ? -18.557 -8.224 -22.155 1.00 91.75 462 ASP A N 1
ATOM 3801 C CA . ASP A 1 462 ? -19.149 -8.987 -21.060 1.00 91.75 462 ASP A CA 1
ATOM 3802 C C . ASP A 1 462 ? -18.160 -10.034 -20.537 1.00 91.75 462 ASP A C 1
ATOM 3804 O O . ASP A 1 462 ? -17.526 -10.772 -21.304 1.00 91.75 462 ASP A O 1
ATOM 3808 N N . TYR A 1 463 ? -18.049 -10.112 -19.213 1.00 95.12 463 TYR A N 1
ATOM 3809 C CA . TYR A 1 463 ? -17.123 -10.990 -18.511 1.00 95.12 463 TYR A CA 1
ATOM 3810 C C . TYR A 1 463 ? -17.802 -11.682 -17.322 1.00 95.12 463 TYR A C 1
ATOM 3812 O O . TYR A 1 463 ? -18.836 -11.247 -16.816 1.00 95.12 463 TYR A O 1
ATOM 3820 N N . ILE A 1 464 ? -17.193 -12.773 -16.867 1.00 94.56 464 ILE A N 1
ATOM 3821 C CA . ILE A 1 464 ? -17.579 -13.551 -15.693 1.00 94.56 464 ILE A CA 1
ATOM 3822 C C . ILE A 1 464 ? -16.321 -13.776 -14.856 1.00 94.56 464 ILE A C 1
ATOM 3824 O O . ILE A 1 464 ? -15.284 -14.169 -15.384 1.00 94.56 464 ILE A O 1
ATOM 3828 N N . GLU A 1 465 ? -16.397 -13.550 -13.550 1.00 93.06 465 GLU A N 1
ATOM 3829 C CA . GLU A 1 465 ? -15.261 -13.724 -12.643 1.00 93.06 465 GLU A CA 1
ATOM 3830 C C . GLU A 1 465 ? -15.399 -14.980 -11.782 1.00 93.06 465 GLU A C 1
ATOM 3832 O O . GLU A 1 465 ? -16.492 -15.299 -11.316 1.00 93.06 465 GLU A O 1
ATOM 3837 N N . ASN A 1 466 ? -14.276 -15.639 -11.481 1.00 87.12 466 ASN A N 1
ATOM 3838 C CA . ASN A 1 466 ? -14.161 -16.717 -10.488 1.00 87.12 466 ASN A CA 1
ATOM 3839 C C . ASN A 1 466 ? -15.086 -17.934 -10.697 1.00 87.12 466 ASN A C 1
ATOM 3841 O O . ASN A 1 466 ? -15.277 -18.724 -9.767 1.00 87.12 466 ASN A O 1
ATOM 3845 N N . GLN A 1 467 ? -15.652 -18.113 -11.889 1.00 88.25 467 GLN A N 1
ATOM 3846 C CA . GLN A 1 467 ? -16.447 -19.289 -12.225 1.00 88.25 467 GLN A CA 1
ATOM 3847 C C . GLN A 1 467 ? -15.521 -20.448 -12.628 1.00 88.25 467 GLN A C 1
ATOM 3849 O O . GLN A 1 467 ? -14.554 -20.251 -13.362 1.00 88.25 467 GLN A O 1
ATOM 3854 N N . ASP A 1 468 ? -15.817 -21.659 -12.144 1.00 86.75 468 ASP A N 1
ATOM 3855 C CA . ASP A 1 468 ? -15.071 -22.893 -12.445 1.00 86.75 468 ASP A CA 1
ATOM 3856 C C . ASP A 1 468 ? -13.564 -22.799 -12.142 1.00 86.75 468 ASP A C 1
ATOM 3858 O O . ASP A 1 468 ? -12.736 -23.393 -12.830 1.00 86.75 468 ASP A O 1
ATOM 3862 N N . TYR A 1 469 ? -13.218 -22.047 -11.088 1.00 85.62 469 TYR A N 1
ATOM 3863 C CA . TYR A 1 469 ? -11.845 -21.737 -10.660 1.00 85.62 469 TYR A CA 1
ATOM 3864 C C . TYR A 1 469 ? -11.031 -20.877 -11.642 1.00 85.62 469 TYR A C 1
ATOM 3866 O O . TYR A 1 469 ? -9.844 -20.669 -11.413 1.00 85.62 469 TYR A O 1
ATOM 3874 N N . ILE A 1 470 ? -11.662 -20.335 -12.685 1.00 90.31 470 ILE A N 1
ATOM 3875 C CA . ILE A 1 470 ? -11.037 -19.430 -13.653 1.00 90.31 470 ILE A CA 1
ATOM 3876 C C . ILE A 1 470 ? -11.180 -17.994 -13.147 1.00 90.31 470 ILE A C 1
ATOM 3878 O O . ILE A 1 470 ? -12.289 -17.569 -12.821 1.00 90.31 470 ILE A O 1
ATOM 3882 N N . ASP A 1 471 ? -10.080 -17.239 -13.100 1.00 92.88 471 ASP A N 1
ATOM 3883 C CA . ASP A 1 471 ? -10.073 -15.879 -12.546 1.00 92.88 471 ASP A CA 1
ATOM 3884 C C . ASP A 1 471 ? -11.041 -14.947 -13.291 1.00 92.88 471 ASP A C 1
ATOM 3886 O O . ASP A 1 471 ? -11.919 -14.342 -12.668 1.00 92.88 471 ASP A O 1
ATOM 3890 N N . VAL A 1 472 ? -10.915 -14.868 -14.622 1.00 96.88 472 VAL A N 1
ATOM 3891 C CA . VAL A 1 472 ? -11.813 -14.102 -15.501 1.00 96.88 472 VAL A CA 1
ATOM 3892 C C . VAL A 1 472 ? -12.089 -14.893 -16.779 1.00 96.88 472 VAL A C 1
ATOM 3894 O O . VAL A 1 472 ? -11.192 -15.482 -17.378 1.00 96.88 472 VAL A O 1
ATOM 3897 N N . GLN A 1 473 ? -13.340 -14.895 -17.214 1.00 97.19 473 GLN A N 1
ATOM 3898 C CA . GLN A 1 473 ? -13.794 -15.424 -18.493 1.00 97.19 473 GLN A CA 1
ATOM 3899 C C . GLN A 1 473 ? -14.480 -14.293 -19.252 1.00 97.19 473 GLN A C 1
ATOM 3901 O O . GLN A 1 473 ? -15.216 -13.521 -18.647 1.00 97.19 473 GLN A O 1
ATOM 3906 N N . TYR A 1 474 ? -14.282 -14.178 -20.560 1.00 96.50 474 TYR A N 1
ATOM 3907 C CA . TYR A 1 474 ? -15.024 -13.202 -21.364 1.00 96.50 474 TYR A CA 1
ATOM 3908 C C . TYR A 1 474 ? -15.274 -13.718 -22.777 1.00 96.50 474 TYR A C 1
ATOM 3910 O O . TYR A 1 474 ? -14.673 -14.706 -23.209 1.00 96.50 474 TYR A O 1
ATOM 3918 N N . THR A 1 475 ? -16.178 -13.064 -23.504 1.00 92.25 475 THR A N 1
ATOM 3919 C CA . THR A 1 475 ? -16.459 -13.402 -24.906 1.00 92.25 475 THR A CA 1
ATOM 3920 C C . THR A 1 475 ? -16.184 -12.222 -25.822 1.00 92.25 475 THR A C 1
ATOM 3922 O O . THR A 1 475 ? -16.474 -11.076 -25.490 1.00 92.25 475 THR A O 1
ATOM 3925 N N . GLN A 1 476 ? -15.598 -12.498 -26.983 1.00 88.31 476 GLN A N 1
ATOM 3926 C CA . GLN A 1 476 ? -15.405 -11.510 -28.039 1.00 88.31 476 GLN A CA 1
ATOM 3927 C C . GLN A 1 476 ? -15.888 -12.119 -29.356 1.00 88.31 476 GLN A C 1
ATOM 3929 O O . GLN A 1 476 ? -15.221 -12.974 -29.942 1.00 88.31 476 GLN A O 1
ATOM 3934 N N . GLY A 1 477 ? -17.081 -11.710 -29.797 1.00 86.69 477 GLY A N 1
ATOM 3935 C CA . GLY A 1 477 ? -17.811 -12.435 -30.840 1.00 86.69 477 GLY A CA 1
ATOM 3936 C C . GLY A 1 477 ? -18.152 -13.853 -30.368 1.00 86.69 477 GLY A C 1
ATOM 3937 O O . GLY A 1 477 ? -18.568 -14.038 -29.229 1.00 86.69 477 GLY A O 1
ATOM 3938 N N . ASP A 1 478 ? -17.903 -14.855 -31.211 1.00 87.62 478 ASP A N 1
ATOM 3939 C CA . ASP A 1 478 ? -18.171 -16.268 -30.894 1.00 87.62 478 ASP A CA 1
ATOM 3940 C C . ASP A 1 478 ? -17.024 -16.962 -30.127 1.00 87.62 478 ASP A C 1
ATOM 3942 O O . ASP A 1 478 ? -17.041 -18.178 -29.926 1.00 87.62 478 ASP A O 1
ATOM 3946 N N . ILE A 1 479 ? -15.986 -16.216 -29.727 1.00 91.81 479 ILE A N 1
ATOM 3947 C CA . ILE A 1 479 ? -14.785 -16.769 -29.090 1.00 91.81 479 ILE A CA 1
ATOM 3948 C C . ILE A 1 479 ? -14.833 -16.522 -27.583 1.00 91.81 479 ILE A C 1
ATOM 3950 O O . ILE A 1 479 ? -14.864 -15.376 -27.133 1.00 91.81 479 ILE A O 1
ATOM 3954 N N . SER A 1 480 ? -14.771 -17.603 -26.802 1.00 94.56 480 SER A N 1
ATOM 3955 C CA . SER A 1 480 ? -14.580 -17.548 -25.349 1.00 94.56 480 SER A CA 1
ATOM 3956 C C . SER A 1 480 ? -13.100 -17.456 -24.990 1.00 94.56 480 SER A C 1
ATOM 3958 O O . SER A 1 480 ? -12.276 -18.186 -25.546 1.00 94.56 480 SER A O 1
ATOM 3960 N N . TYR A 1 481 ? -12.781 -16.609 -24.019 1.00 97.19 481 TYR A N 1
ATOM 3961 C CA . TYR A 1 481 ? -11.452 -16.445 -23.445 1.00 97.19 481 TYR A CA 1
ATOM 3962 C C . TYR A 1 481 ? -11.443 -16.891 -21.988 1.00 97.19 481 TYR A C 1
ATOM 3964 O O . TYR A 1 481 ? -12.332 -16.522 -21.222 1.00 97.19 481 TYR A O 1
ATOM 3972 N N . TYR A 1 482 ? -10.423 -17.660 -21.614 1.00 98.00 482 TYR A N 1
ATOM 3973 C CA . TYR A 1 482 ? -10.081 -17.964 -20.228 1.00 98.00 482 TYR A CA 1
ATOM 3974 C C . TYR A 1 482 ? -8.820 -17.208 -19.846 1.00 98.00 482 TYR A C 1
ATOM 3976 O O . TYR A 1 482 ? -7.784 -17.355 -20.501 1.00 98.00 482 TYR A O 1
ATOM 3984 N N . CYS A 1 483 ? -8.927 -16.411 -18.790 1.00 97.75 483 CYS A N 1
ATOM 3985 C CA . CYS A 1 483 ? -7.867 -15.550 -18.305 1.00 97.75 483 CYS A CA 1
ATOM 3986 C C . CYS A 1 483 ? -7.352 -16.035 -16.953 1.00 97.75 483 CYS A C 1
ATOM 3988 O O . CYS A 1 483 ? -8.138 -16.347 -16.059 1.00 97.75 483 CYS A O 1
ATOM 3990 N N . GLU A 1 484 ? -6.033 -16.030 -16.792 1.00 97.00 484 GLU A N 1
ATOM 3991 C CA . GLU A 1 484 ? -5.376 -16.228 -15.500 1.00 97.00 484 GLU A CA 1
ATOM 3992 C C . GLU A 1 484 ? -4.634 -14.945 -15.133 1.00 97.00 484 GLU A C 1
ATOM 3994 O O . GLU A 1 484 ? -3.810 -14.443 -15.909 1.00 97.00 484 GLU A O 1
ATOM 3999 N N . ILE A 1 485 ? -4.927 -14.418 -13.947 1.00 94.62 485 ILE A N 1
ATOM 4000 C CA . ILE A 1 485 ? -4.399 -13.149 -13.459 1.00 94.62 485 ILE A CA 1
ATOM 4001 C C . ILE A 1 485 ? -3.205 -13.438 -12.546 1.00 94.62 485 ILE A C 1
ATOM 4003 O O . ILE A 1 485 ? -3.328 -14.129 -11.537 1.00 94.62 485 ILE A O 1
ATOM 4007 N N . LYS A 1 486 ? -2.024 -12.899 -12.864 1.00 92.38 486 LYS A N 1
ATOM 4008 C CA . LYS A 1 486 ? -0.806 -13.078 -12.056 1.00 92.38 486 LYS A CA 1
ATOM 4009 C C . LYS A 1 486 ? -0.103 -11.751 -11.773 1.00 92.38 486 LYS A C 1
ATOM 4011 O O . LYS A 1 486 ? 0.571 -11.207 -12.648 1.00 92.38 486 LYS A O 1
ATOM 4016 N N . PRO A 1 487 ? -0.178 -11.239 -10.535 1.00 85.06 487 PRO A N 1
ATOM 4017 C CA . PRO A 1 487 ? 0.647 -10.117 -10.118 1.00 85.06 487 PRO A CA 1
ATOM 4018 C C . PRO A 1 487 ? 2.136 -10.452 -10.213 1.00 85.06 487 PRO A C 1
ATOM 4020 O O . PRO A 1 487 ? 2.582 -11.531 -9.832 1.00 85.06 487 PRO A O 1
ATOM 4023 N N . THR A 1 488 ? 2.921 -9.488 -10.672 1.00 81.62 488 THR A N 1
ATOM 4024 C CA . THR A 1 488 ? 4.371 -9.604 -10.898 1.00 81.62 488 THR A CA 1
ATOM 4025 C C . THR A 1 488 ? 5.179 -8.613 -10.061 1.00 81.62 488 THR A C 1
ATOM 4027 O O . THR A 1 488 ? 6.395 -8.515 -10.187 1.00 81.62 488 THR A O 1
ATOM 4030 N N . LYS A 1 489 ? 4.534 -7.901 -9.128 1.00 68.12 489 LYS A N 1
ATOM 4031 C CA . LYS A 1 489 ? 5.228 -7.009 -8.182 1.00 68.12 489 LYS A CA 1
ATOM 4032 C C . LYS A 1 489 ? 6.203 -7.770 -7.271 1.00 68.12 489 LYS A C 1
ATOM 4034 O O . LYS A 1 489 ? 7.263 -7.250 -6.944 1.00 68.12 489 LYS A O 1
ATOM 4039 N N . ASN A 1 490 ? 5.837 -8.997 -6.890 1.00 58.81 490 ASN A N 1
ATOM 4040 C CA . ASN A 1 490 ? 6.601 -9.860 -5.982 1.00 58.81 490 ASN A CA 1
ATOM 4041 C C . ASN A 1 490 ? 7.163 -11.118 -6.678 1.00 58.81 490 ASN A C 1
ATOM 4043 O O . ASN A 1 490 ? 7.720 -11.994 -6.018 1.00 58.81 490 ASN A O 1
ATOM 4047 N N . MET A 1 491 ? 7.001 -11.239 -8.000 1.00 69.88 491 MET A N 1
ATOM 4048 C CA . MET A 1 491 ? 7.361 -12.427 -8.777 1.00 69.88 491 MET A CA 1
ATOM 4049 C C . MET A 1 491 ? 7.812 -12.029 -10.186 1.00 69.88 491 MET A C 1
ATOM 4051 O O . MET A 1 491 ? 7.150 -11.231 -10.837 1.00 69.88 491 MET A O 1
ATOM 4055 N N . ASP A 1 492 ? 8.909 -12.616 -10.680 1.00 76.19 492 ASP A N 1
ATOM 4056 C CA . ASP A 1 492 ? 9.367 -12.396 -12.063 1.00 76.19 492 ASP A CA 1
ATOM 4057 C C . ASP A 1 492 ? 8.276 -12.797 -13.070 1.00 76.19 492 ASP A C 1
ATOM 4059 O O . ASP A 1 492 ? 7.635 -13.847 -12.922 1.00 76.19 492 ASP A O 1
ATOM 4063 N N . THR A 1 493 ? 8.119 -11.998 -14.127 1.00 87.50 493 THR A N 1
ATOM 4064 C CA . THR A 1 493 ? 7.142 -12.219 -15.205 1.00 87.50 493 THR A CA 1
ATOM 4065 C C . THR A 1 493 ? 7.246 -13.626 -15.787 1.00 87.50 493 THR A C 1
ATOM 4067 O O . THR A 1 493 ? 6.227 -14.281 -16.003 1.00 87.50 493 THR A O 1
ATOM 4070 N N . LYS A 1 494 ? 8.460 -14.170 -15.939 1.00 86.69 494 LYS A N 1
ATOM 4071 C CA . LYS A 1 494 ? 8.682 -15.538 -16.427 1.00 86.69 494 LYS A CA 1
ATOM 4072 C C . LYS A 1 494 ? 8.042 -16.600 -15.543 1.00 86.69 494 LYS A C 1
ATOM 4074 O O . LYS A 1 494 ? 7.518 -17.588 -16.060 1.00 86.69 494 LYS A O 1
ATOM 4079 N N . TYR A 1 495 ? 8.142 -16.452 -14.222 1.00 77.56 495 TYR A N 1
ATOM 4080 C CA . TYR A 1 495 ? 7.575 -17.422 -13.285 1.00 77.56 495 TYR A CA 1
ATOM 4081 C C . TYR A 1 495 ? 6.054 -17.310 -13.250 1.00 77.56 495 TYR A C 1
ATOM 4083 O O . TYR A 1 495 ? 5.387 -18.340 -13.328 1.00 77.56 495 TYR A O 1
ATOM 4091 N N . ALA A 1 496 ? 5.520 -16.087 -13.234 1.00 85.12 496 ALA A N 1
ATOM 4092 C CA . ALA A 1 496 ? 4.085 -15.832 -13.324 1.00 85.12 496 ALA A CA 1
ATOM 4093 C C . ALA A 1 496 ? 3.476 -16.478 -14.579 1.00 85.12 496 ALA A C 1
ATOM 4095 O O . ALA A 1 496 ? 2.549 -17.282 -14.477 1.00 85.12 496 ALA A O 1
ATOM 4096 N N . ILE A 1 497 ? 4.074 -16.222 -15.747 1.00 93.44 497 ILE A N 1
ATOM 4097 C CA . ILE A 1 497 ? 3.669 -16.809 -17.032 1.00 93.44 497 ILE A CA 1
ATOM 4098 C C . ILE A 1 497 ? 3.739 -18.337 -16.982 1.00 93.44 497 ILE A C 1
ATOM 4100 O O . ILE A 1 497 ? 2.793 -19.014 -17.374 1.00 93.44 497 ILE A O 1
ATOM 4104 N N . ARG A 1 498 ? 4.839 -18.906 -16.471 1.00 90.50 498 ARG A N 1
ATOM 4105 C CA . ARG A 1 498 ? 5.009 -20.365 -16.378 1.00 90.50 498 ARG A CA 1
ATOM 4106 C C . ARG A 1 498 ? 3.899 -21.024 -15.560 1.00 90.50 498 ARG A C 1
ATOM 4108 O O . ARG A 1 498 ? 3.432 -22.092 -15.942 1.00 90.50 498 ARG A O 1
ATOM 4115 N N . ILE A 1 499 ? 3.520 -20.416 -14.439 1.00 85.19 499 ILE A N 1
ATOM 4116 C CA . ILE A 1 499 ? 2.451 -20.927 -13.575 1.00 85.19 499 ILE A CA 1
ATOM 4117 C C . ILE A 1 499 ? 1.105 -20.820 -14.304 1.00 85.19 499 ILE A C 1
ATOM 4119 O O . ILE A 1 499 ? 0.379 -21.810 -14.384 1.00 85.19 499 ILE A O 1
ATOM 4123 N N . ALA A 1 500 ? 0.821 -19.660 -14.904 1.00 94.38 500 ALA A N 1
ATOM 4124 C CA . ALA A 1 500 ? -0.438 -19.405 -15.597 1.00 94.38 500 ALA A CA 1
ATOM 4125 C C . ALA A 1 500 ? -0.679 -20.349 -16.784 1.00 94.38 500 ALA A C 1
ATOM 4127 O O . ALA A 1 500 ? -1.794 -20.830 -16.966 1.00 94.38 500 ALA A O 1
ATOM 4128 N N . VAL A 1 501 ? 0.366 -20.686 -17.549 1.00 96.81 501 VAL A N 1
ATOM 4129 C CA . VAL A 1 501 ? 0.269 -21.652 -18.658 1.00 96.81 501 VAL A CA 1
ATOM 4130 C C . VAL A 1 501 ? -0.306 -22.990 -18.189 1.00 96.81 501 VAL A C 1
ATOM 4132 O O . VAL A 1 501 ? -1.185 -23.537 -18.849 1.00 96.81 501 VAL A O 1
ATOM 4135 N N . GLY A 1 502 ? 0.167 -23.521 -17.056 1.00 90.19 502 GLY A N 1
ATOM 4136 C CA . GLY A 1 502 ? -0.313 -24.803 -16.533 1.00 90.19 502 GLY A CA 1
ATOM 4137 C C . GLY A 1 502 ? -1.802 -24.767 -16.189 1.00 90.19 502 GLY A C 1
ATOM 4138 O O . GLY A 1 502 ? -2.555 -25.627 -16.642 1.00 90.19 502 GLY A O 1
ATOM 4139 N N . GLN A 1 503 ? -2.222 -23.733 -15.459 1.00 92.81 503 GLN A N 1
ATOM 4140 C CA . GLN A 1 503 ? -3.614 -23.542 -15.042 1.00 92.81 503 GLN A CA 1
ATOM 4141 C C . GLN A 1 503 ? -4.552 -23.349 -16.239 1.00 92.81 503 GLN A C 1
ATOM 4143 O O . GLN A 1 503 ? -5.569 -24.023 -16.351 1.00 92.81 503 GLN A O 1
ATOM 4148 N N . LEU A 1 504 ? -4.184 -22.496 -17.197 1.00 96.75 504 LEU A N 1
ATOM 4149 C CA . LEU A 1 504 ? -5.015 -22.234 -18.374 1.00 96.75 504 LEU A CA 1
ATOM 4150 C C . LEU A 1 504 ? -5.192 -23.474 -19.256 1.00 96.75 504 LEU A C 1
ATOM 4152 O O . LEU A 1 504 ? -6.284 -23.724 -19.771 1.00 96.75 504 LEU A O 1
ATOM 4156 N N . LEU A 1 505 ? -4.136 -24.275 -19.430 1.00 95.94 505 LEU A N 1
ATOM 4157 C CA . LEU A 1 505 ? -4.231 -25.540 -20.160 1.00 95.94 505 LEU A CA 1
ATOM 4158 C C . LEU A 1 505 ? -5.171 -26.528 -19.460 1.00 95.94 505 LEU A C 1
ATOM 4160 O O . LEU A 1 505 ? -5.945 -27.203 -20.142 1.00 95.94 505 LEU A O 1
ATOM 4164 N N . GLU A 1 506 ? -5.131 -26.583 -18.129 1.00 94.19 506 GLU A N 1
ATOM 4165 C CA . GLU A 1 506 ? -6.045 -27.383 -17.313 1.00 94.19 506 GLU A CA 1
ATOM 4166 C C . GLU A 1 506 ? -7.498 -26.909 -17.469 1.00 94.19 506 GLU A C 1
ATOM 4168 O O . GLU A 1 506 ? -8.368 -27.710 -17.824 1.00 94.19 506 GLU A O 1
ATOM 4173 N N . TYR A 1 507 ? -7.762 -25.608 -17.321 1.00 94.25 507 TYR A N 1
ATOM 4174 C CA . TYR A 1 507 ? -9.104 -25.036 -17.480 1.00 94.25 507 TYR A CA 1
ATOM 4175 C C . TYR A 1 507 ? -9.682 -25.300 -18.873 1.00 94.25 507 TYR A C 1
ATOM 4177 O O . TYR A 1 507 ? -10.830 -25.724 -19.006 1.00 94.25 507 TYR A O 1
ATOM 4185 N N . ARG A 1 508 ? -8.886 -25.108 -19.934 1.00 95.25 508 ARG A N 1
ATOM 4186 C CA . ARG A 1 508 ? -9.310 -25.411 -21.311 1.00 95.25 508 ARG A CA 1
ATOM 4187 C C . ARG A 1 508 ? -9.626 -26.892 -21.495 1.00 95.25 508 ARG A C 1
ATOM 4189 O O . ARG A 1 508 ? -10.557 -27.233 -22.218 1.00 95.25 508 ARG A O 1
ATOM 4196 N N . TYR A 1 509 ? -8.855 -27.779 -20.870 1.00 94.00 509 TYR A N 1
ATOM 4197 C CA . TYR A 1 509 ? -9.073 -29.217 -20.985 1.00 94.00 509 TYR A CA 1
ATOM 4198 C C . TYR A 1 509 ? -10.382 -29.663 -20.322 1.00 94.00 509 TYR A C 1
ATOM 4200 O O . TYR A 1 509 ? -11.127 -30.438 -20.930 1.00 94.00 509 TYR A O 1
ATOM 4208 N N . PHE A 1 510 ? -10.657 -29.179 -19.107 1.00 91.62 510 PHE A N 1
ATOM 4209 C CA . PHE A 1 510 ? -11.805 -29.616 -18.309 1.00 91.62 510 PHE A CA 1
ATOM 4210 C C . PHE A 1 510 ? -13.110 -28.873 -18.614 1.00 91.62 510 PHE A C 1
ATOM 4212 O O . PHE A 1 510 ? -14.168 -29.487 -18.496 1.00 91.62 510 PHE A O 1
ATOM 4219 N N . ASN A 1 511 ? -13.051 -27.610 -19.049 1.00 91.12 511 ASN A N 1
ATOM 4220 C CA . ASN A 1 511 ? -14.244 -26.769 -19.192 1.00 91.12 511 ASN A CA 1
ATOM 4221 C C . ASN A 1 511 ? -14.643 -26.552 -20.664 1.00 91.12 511 ASN A C 1
ATOM 4223 O O . ASN A 1 511 ? -15.692 -27.023 -21.101 1.00 91.12 511 ASN A O 1
ATOM 4227 N N . ASN A 1 512 ? -13.801 -25.893 -21.468 1.00 91.38 512 ASN A N 1
ATOM 4228 C CA . ASN A 1 512 ? -14.079 -25.632 -22.886 1.00 91.38 512 ASN A CA 1
ATOM 4229 C C . ASN A 1 512 ? -12.811 -25.744 -23.737 1.00 91.38 512 ASN A C 1
ATOM 4231 O O . ASN A 1 512 ? -11.974 -24.844 -23.743 1.00 91.38 512 ASN A O 1
ATOM 4235 N N . LYS A 1 513 ? -12.717 -26.810 -24.541 1.00 91.88 513 LYS A N 1
ATOM 4236 C CA . LYS A 1 513 ? -11.542 -27.106 -25.383 1.00 91.88 513 LYS A CA 1
ATOM 4237 C C . LYS A 1 513 ? -11.275 -26.071 -26.476 1.00 91.88 513 LYS A C 1
ATOM 4239 O O . LYS A 1 513 ? -10.145 -25.989 -26.953 1.00 91.88 513 LYS A O 1
ATOM 4244 N N . ASN A 1 514 ? -12.290 -25.299 -26.858 1.00 92.88 514 ASN A N 1
ATOM 4245 C CA . ASN A 1 514 ? -12.196 -24.280 -27.901 1.00 92.88 514 ASN A CA 1
ATOM 4246 C C . ASN A 1 514 ? -11.911 -22.881 -27.340 1.00 92.88 514 ASN A C 1
ATOM 4248 O O . ASN A 1 514 ? -11.728 -21.950 -28.124 1.00 92.88 514 ASN A O 1
ATOM 4252 N N . ALA A 1 515 ? -11.872 -22.717 -26.013 1.00 94.81 515 ALA A N 1
ATOM 4253 C CA . ALA A 1 515 ? -11.549 -21.434 -25.408 1.00 94.81 515 ALA A CA 1
ATOM 4254 C C . ALA A 1 515 ? -10.121 -21.005 -25.777 1.00 94.81 515 ALA A C 1
ATOM 4256 O O . ALA A 1 515 ? -9.167 -21.795 -25.722 1.00 94.81 515 ALA A O 1
ATOM 4257 N N . LYS A 1 516 ? -9.974 -19.732 -26.141 1.00 97.25 516 LYS A N 1
ATOM 4258 C CA . LYS A 1 516 ? -8.672 -19.078 -26.248 1.00 97.25 516 LYS A CA 1
ATOM 4259 C C . LYS A 1 516 ? -8.164 -18.747 -24.850 1.00 97.25 516 LYS A C 1
ATOM 4261 O O . LYS A 1 516 ? -8.937 -18.541 -23.921 1.00 97.25 516 LYS A O 1
ATOM 4266 N N . LEU A 1 517 ? -6.848 -18.751 -24.701 1.00 97.94 517 LEU A N 1
ATOM 4267 C CA . LEU A 1 517 ? -6.193 -18.599 -23.410 1.00 97.94 517 LEU A CA 1
ATOM 4268 C C . LEU A 1 517 ? -5.490 -17.255 -23.352 1.00 97.94 517 LEU A C 1
ATOM 4270 O O . LEU A 1 517 ? -4.857 -16.851 -24.328 1.00 97.94 517 LEU A O 1
ATOM 4274 N N . GLU A 1 518 ? -5.592 -16.581 -22.218 1.00 98.12 518 GLU A N 1
ATOM 4275 C CA . GLU A 1 518 ? -4.977 -15.283 -21.995 1.00 98.12 518 GLU A CA 1
ATOM 4276 C C . GLU A 1 518 ? -4.327 -15.222 -20.617 1.00 98.12 518 GLU A C 1
ATOM 4278 O O . GLU A 1 518 ? -4.920 -15.571 -19.600 1.00 98.12 518 GLU A O 1
ATOM 4283 N N . ILE A 1 519 ? -3.080 -14.778 -20.579 1.00 98.12 519 ILE A N 1
ATOM 4284 C CA . ILE A 1 519 ? -2.360 -14.528 -19.335 1.00 98.12 519 ILE A CA 1
ATOM 4285 C C . ILE A 1 519 ? -2.380 -13.022 -19.102 1.00 98.12 519 ILE A C 1
ATOM 4287 O O . ILE A 1 519 ? -2.027 -12.267 -20.007 1.00 98.12 519 ILE A O 1
ATOM 4291 N N . VAL A 1 520 ? -2.755 -12.586 -17.901 1.00 97.62 520 VAL A N 1
ATOM 4292 C CA . VAL A 1 520 ? -2.772 -11.166 -17.526 1.00 97.62 520 VAL A CA 1
ATOM 4293 C C . VAL A 1 520 ? -1.782 -10.920 -16.392 1.00 97.62 520 VAL A C 1
ATOM 4295 O O . VAL A 1 520 ? -1.887 -11.537 -15.333 1.00 97.62 520 VAL A O 1
ATOM 4298 N N . ILE A 1 521 ? -0.825 -10.013 -16.588 1.00 95.31 521 ILE A N 1
ATOM 4299 C CA . ILE A 1 521 ? 0.226 -9.701 -15.601 1.00 95.31 521 ILE A CA 1
ATOM 4300 C C . ILE A 1 521 ? 0.307 -8.206 -15.264 1.00 95.31 521 ILE A C 1
ATOM 4302 O O . ILE A 1 521 ? -0.108 -7.358 -16.048 1.00 95.31 521 ILE A O 1
ATOM 4306 N N . SER A 1 522 ? 0.849 -7.855 -14.093 1.00 89.62 522 SER A N 1
ATOM 4307 C CA . SER A 1 522 ? 0.913 -6.454 -13.625 1.00 89.62 522 SER A CA 1
ATOM 4308 C C . SER A 1 522 ? 2.173 -5.690 -14.049 1.00 89.62 522 SER A C 1
ATOM 4310 O O . SER A 1 522 ? 2.455 -4.654 -13.466 1.00 89.62 522 SER A O 1
ATOM 4312 N N . SER A 1 523 ? 2.995 -6.223 -14.954 1.00 88.31 523 SER A N 1
ATOM 4313 C CA . SER A 1 523 ? 4.216 -5.549 -15.411 1.00 88.31 523 SER A CA 1
ATOM 4314 C C . SER A 1 523 ? 4.592 -5.991 -16.817 1.00 88.31 523 SER A C 1
ATOM 4316 O O . SER A 1 523 ? 4.340 -7.139 -17.191 1.00 88.31 523 SER A O 1
ATOM 4318 N N . LYS A 1 524 ? 5.276 -5.118 -17.560 1.00 92.12 524 LYS A N 1
ATOM 4319 C CA . LYS A 1 524 ? 5.745 -5.410 -18.919 1.00 92.12 524 LYS A CA 1
ATOM 4320 C C . LYS A 1 524 ? 6.641 -6.669 -18.961 1.00 92.12 524 LYS A C 1
ATOM 4322 O O . LYS A 1 524 ? 7.653 -6.707 -18.257 1.00 92.12 524 LYS A O 1
ATOM 4327 N N . PRO A 1 525 ? 6.299 -7.690 -19.770 1.00 92.56 525 PRO A N 1
ATOM 4328 C CA . PRO A 1 525 ? 7.130 -8.872 -19.987 1.00 92.56 525 PRO A CA 1
ATOM 4329 C C . PRO A 1 525 ? 8.307 -8.566 -20.923 1.00 92.56 525 PRO A C 1
ATOM 4331 O O . PRO A 1 525 ? 8.308 -7.578 -21.657 1.00 92.56 525 PRO A O 1
ATOM 4334 N N . ARG A 1 526 ? 9.308 -9.449 -20.934 1.00 92.62 526 ARG A N 1
ATOM 4335 C CA . ARG A 1 526 ? 10.412 -9.408 -21.910 1.00 92.62 526 ARG A CA 1
ATOM 4336 C C . ARG A 1 526 ? 9.945 -9.910 -23.278 1.00 92.62 526 ARG A C 1
ATOM 4338 O O . ARG A 1 526 ? 9.103 -10.801 -23.347 1.00 92.62 526 ARG A O 1
ATOM 4345 N N . ASP A 1 527 ? 10.592 -9.475 -24.357 1.00 92.75 527 ASP A N 1
ATOM 4346 C CA . ASP A 1 527 ? 10.242 -9.904 -25.726 1.00 92.75 527 ASP A CA 1
ATOM 4347 C C . ASP A 1 527 ? 10.252 -11.429 -25.903 1.00 92.75 527 ASP A C 1
ATOM 4349 O O . ASP A 1 527 ? 9.326 -12.009 -26.460 1.00 92.75 527 ASP A O 1
ATOM 4353 N N . LYS A 1 528 ? 11.238 -12.117 -25.315 1.00 93.25 528 LYS A N 1
ATOM 4354 C CA . LYS A 1 528 ? 11.304 -13.590 -25.339 1.00 93.25 528 LYS A CA 1
ATOM 4355 C C . LYS A 1 528 ? 10.131 -14.268 -24.623 1.00 93.25 528 LYS A C 1
ATOM 4357 O O . LYS A 1 528 ? 9.810 -15.415 -24.919 1.00 93.25 528 LYS A O 1
ATOM 4362 N N . GLU A 1 529 ? 9.526 -13.604 -23.641 1.00 95.06 529 GLU A N 1
ATOM 4363 C CA . GLU A 1 529 ? 8.343 -14.113 -22.938 1.00 95.06 529 GLU A CA 1
ATOM 4364 C C . GLU A 1 529 ? 7.088 -13.929 -23.790 1.00 95.06 529 GLU A C 1
ATOM 4366 O O . GLU A 1 529 ? 6.275 -14.848 -23.858 1.00 95.06 529 GLU A O 1
ATOM 4371 N N . LEU A 1 530 ? 6.976 -12.801 -24.500 1.00 93.94 530 LEU A N 1
ATOM 4372 C CA . LEU A 1 530 ? 5.929 -12.569 -25.499 1.00 93.94 530 LEU A CA 1
ATOM 4373 C C . LEU A 1 530 ? 6.002 -13.610 -26.622 1.00 93.94 530 LEU A C 1
ATOM 4375 O O . LEU A 1 530 ? 5.003 -14.259 -26.929 1.00 93.94 530 LEU A O 1
ATOM 4379 N N . GLU A 1 531 ? 7.193 -13.834 -27.185 1.00 94.88 531 GLU A N 1
ATOM 4380 C CA . GLU A 1 531 ? 7.433 -14.868 -28.200 1.00 94.88 531 GLU A CA 1
ATOM 4381 C C . GLU A 1 531 ? 7.056 -16.265 -27.696 1.00 94.88 531 GLU A C 1
ATOM 4383 O O . GLU A 1 531 ? 6.412 -17.035 -28.412 1.00 94.88 531 GLU A O 1
ATOM 4388 N N . PHE A 1 532 ? 7.417 -16.588 -26.450 1.00 96.50 532 PHE A N 1
ATOM 4389 C CA . PHE A 1 532 ? 7.070 -17.864 -25.834 1.00 96.50 532 PHE A CA 1
ATOM 4390 C C . PHE A 1 532 ? 5.554 -18.044 -25.706 1.00 96.50 532 PHE A C 1
ATOM 4392 O O . PHE A 1 532 ? 5.033 -19.058 -26.167 1.00 96.50 532 PHE A O 1
ATOM 4399 N N . VAL A 1 533 ? 4.829 -17.079 -25.135 1.00 96.88 533 VAL A N 1
ATOM 4400 C CA . VAL A 1 533 ? 3.369 -17.191 -24.955 1.00 96.88 533 VAL A CA 1
ATOM 4401 C C . VAL A 1 533 ? 2.655 -17.257 -26.307 1.00 96.88 533 VAL A C 1
ATOM 4403 O O . VAL A 1 533 ? 1.790 -18.112 -26.507 1.00 96.88 533 VAL A O 1
ATOM 4406 N N . LYS A 1 534 ? 3.105 -16.464 -27.285 1.00 94.81 534 LYS A N 1
ATOM 4407 C CA . LYS A 1 534 ? 2.604 -16.513 -28.663 1.00 94.81 534 LYS A CA 1
ATOM 4408 C C . LYS A 1 534 ? 2.830 -17.875 -29.321 1.00 94.81 534 LYS A C 1
ATOM 4410 O O . LYS A 1 534 ? 1.953 -18.358 -30.034 1.00 94.81 534 LYS A O 1
ATOM 4415 N N . SER A 1 535 ? 3.964 -18.531 -29.059 1.00 96.44 535 SER A N 1
ATOM 4416 C CA . SER A 1 535 ? 4.240 -19.881 -29.579 1.00 96.44 535 SER A CA 1
ATOM 4417 C C . SER A 1 535 ? 3.269 -20.953 -29.060 1.00 96.44 535 SER A C 1
ATOM 4419 O O . SER A 1 535 ? 3.147 -22.012 -29.672 1.00 96.44 535 SER A O 1
ATOM 4421 N N . LEU A 1 536 ? 2.553 -20.670 -27.964 1.00 95.94 536 LEU A N 1
ATOM 4422 C CA . LEU A 1 536 ? 1.545 -21.545 -27.361 1.00 95.94 536 LEU A CA 1
ATOM 4423 C C . LEU A 1 536 ? 0.105 -21.238 -27.818 1.00 95.94 536 LEU A C 1
ATOM 4425 O O . LEU A 1 536 ? -0.826 -21.844 -27.284 1.00 95.94 536 LEU A O 1
ATOM 4429 N N . ASP A 1 537 ? -0.091 -20.320 -28.775 1.00 94.50 537 ASP A N 1
ATOM 4430 C CA . ASP A 1 537 ? -1.414 -19.815 -29.197 1.00 94.50 537 ASP A CA 1
ATOM 4431 C C . ASP A 1 537 ? -2.225 -19.245 -28.013 1.00 94.50 537 ASP A C 1
ATOM 4433 O O . ASP A 1 537 ? -3.431 -19.465 -27.868 1.00 94.50 537 ASP A O 1
ATOM 4437 N N . MET A 1 538 ? -1.528 -18.526 -27.131 1.00 96.94 538 MET A N 1
ATOM 4438 C CA . MET A 1 538 ? -2.101 -17.805 -25.996 1.00 96.94 538 MET A CA 1
ATOM 4439 C C . MET A 1 538 ? -1.857 -16.300 -26.165 1.00 96.94 538 MET A C 1
ATOM 4441 O O . MET A 1 538 ? -0.855 -15.895 -26.756 1.00 96.94 538 MET A O 1
ATOM 4445 N N . LYS A 1 539 ? -2.758 -15.475 -25.629 1.00 96.44 539 LYS A N 1
ATOM 4446 C CA . LYS A 1 539 ? -2.577 -14.023 -25.505 1.00 96.44 539 LYS A CA 1
ATOM 4447 C C . LYS A 1 539 ? -1.773 -13.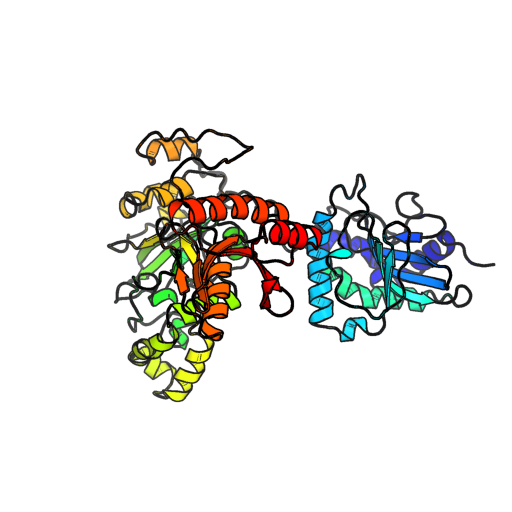696 -24.249 1.00 96.44 539 LYS A C 1
ATOM 4449 O O . LYS A 1 539 ? -1.945 -14.356 -23.219 1.00 96.44 539 LYS A O 1
ATOM 4454 N N . LEU A 1 540 ? -0.946 -12.654 -24.310 1.00 97.00 540 LEU A N 1
ATOM 4455 C CA . LEU A 1 540 ? -0.323 -12.065 -23.123 1.00 97.00 540 LEU A CA 1
ATOM 4456 C C . LEU A 1 540 ? -0.731 -10.600 -23.015 1.00 97.00 540 LEU A C 1
ATOM 4458 O O . LEU A 1 540 ? -0.361 -9.776 -23.851 1.00 97.00 540 LEU A O 1
ATOM 4462 N N . THR A 1 541 ? -1.455 -10.283 -21.953 1.00 97.00 541 THR A N 1
ATOM 4463 C CA . THR A 1 541 ? -1.864 -8.925 -21.619 1.00 97.00 541 THR A CA 1
ATOM 4464 C C . THR A 1 541 ? -1.116 -8.468 -20.377 1.00 97.00 541 THR A C 1
ATOM 4466 O O . THR A 1 541 ? -0.972 -9.215 -19.410 1.00 97.00 541 THR A O 1
ATOM 4469 N N . TYR A 1 542 ? -0.606 -7.243 -20.383 1.00 95.31 542 TYR A N 1
ATOM 4470 C CA . TYR A 1 542 ? 0.067 -6.677 -19.220 1.00 95.31 542 TYR A CA 1
ATOM 4471 C C . TYR A 1 542 ? -0.419 -5.267 -18.922 1.00 95.31 542 TYR A C 1
ATOM 4473 O O . TYR A 1 542 ? -0.761 -4.519 -19.836 1.00 95.31 542 TYR A O 1
ATOM 4481 N N . LEU A 1 543 ? -0.444 -4.911 -17.638 1.00 90.88 543 LEU A N 1
ATOM 4482 C CA . LEU A 1 543 ? -0.660 -3.536 -17.206 1.00 90.88 543 LEU A CA 1
ATOM 4483 C C . LEU A 1 543 ? 0.622 -2.736 -17.442 1.00 90.88 543 LEU A C 1
ATOM 4485 O O . LEU A 1 543 ? 1.688 -3.087 -16.929 1.00 90.88 543 LEU A O 1
ATOM 4489 N N . ASP A 1 544 ? 0.526 -1.689 -18.249 1.00 83.44 544 ASP A N 1
ATOM 4490 C CA . ASP A 1 544 ? 1.629 -0.776 -18.494 1.00 83.44 544 ASP A CA 1
ATOM 4491 C C . ASP A 1 544 ? 1.722 0.255 -17.366 1.00 83.44 544 ASP A C 1
ATOM 4493 O O . ASP A 1 544 ? 0.837 1.087 -17.181 1.00 83.44 544 ASP A O 1
ATOM 4497 N N . ASP A 1 545 ? 2.823 0.217 -16.618 1.00 69.44 545 ASP A N 1
ATOM 4498 C CA . ASP A 1 545 ? 3.036 1.079 -15.450 1.00 69.44 545 ASP A CA 1
ATOM 4499 C C . ASP A 1 545 ? 3.128 2.581 -15.795 1.00 69.44 545 ASP A C 1
ATOM 4501 O O . ASP A 1 545 ? 3.110 3.418 -14.891 1.00 69.44 545 ASP A O 1
ATOM 4505 N N . LEU A 1 546 ? 3.291 2.947 -17.075 1.00 59.62 546 LEU A N 1
ATOM 4506 C CA . LEU A 1 546 ? 3.401 4.343 -17.515 1.00 59.62 546 LEU A CA 1
ATOM 4507 C C . LEU A 1 546 ? 2.033 4.953 -17.826 1.00 59.62 546 LEU A C 1
ATOM 4509 O O . LEU A 1 546 ? 1.773 6.096 -17.456 1.00 59.62 546 LEU A O 1
ATOM 4513 N N . THR A 1 547 ? 1.181 4.201 -18.516 1.00 70.62 547 THR A N 1
ATOM 4514 C CA . THR A 1 547 ? -0.148 4.642 -18.967 1.00 70.62 547 THR A CA 1
ATOM 4515 C C . THR A 1 547 ? -1.268 4.198 -18.033 1.00 70.62 547 THR A C 1
ATOM 4517 O O . THR A 1 547 ? -2.355 4.770 -18.069 1.00 70.62 547 THR A O 1
ATOM 4520 N N . ASN A 1 548 ? -1.002 3.212 -17.171 1.00 72.38 548 ASN A N 1
ATOM 4521 C CA . ASN A 1 548 ? -2.007 2.496 -16.390 1.00 72.38 548 ASN A CA 1
ATOM 4522 C C . ASN A 1 548 ? -3.099 1.867 -17.283 1.00 72.38 548 ASN A C 1
ATOM 4524 O O . ASN A 1 548 ? -4.254 1.733 -16.875 1.00 72.38 548 ASN A O 1
ATOM 4528 N N . GLU A 1 549 ? -2.731 1.491 -18.511 1.00 84.56 549 GLU A N 1
ATOM 4529 C CA . GLU A 1 549 ? -3.586 0.796 -19.471 1.00 84.56 549 GLU A CA 1
ATOM 4530 C C . GLU A 1 549 ? -3.098 -0.637 -19.700 1.00 84.56 549 GLU A C 1
ATOM 4532 O O . GLU A 1 549 ? -1.911 -0.941 -19.576 1.00 84.56 549 GLU A O 1
ATOM 4537 N N . PHE A 1 550 ? -4.017 -1.538 -20.059 1.00 92.75 550 PHE A N 1
ATOM 4538 C CA . PHE A 1 550 ? -3.631 -2.886 -20.467 1.00 92.75 550 PHE A CA 1
ATOM 4539 C C . PHE A 1 550 ? -3.240 -2.924 -21.941 1.00 92.75 550 PHE A C 1
ATOM 4541 O O . PHE A 1 550 ? -4.002 -2.505 -22.818 1.00 92.75 550 PHE A O 1
ATOM 4548 N N . ILE A 1 551 ? -2.070 -3.504 -22.194 1.00 91.31 551 ILE A N 1
ATOM 4549 C CA . ILE A 1 551 ? -1.530 -3.764 -23.524 1.00 91.31 551 ILE A CA 1
ATOM 4550 C C . ILE A 1 551 ? -1.603 -5.266 -23.781 1.00 91.31 551 ILE A C 1
ATOM 4552 O O . ILE A 1 551 ? -1.021 -6.058 -23.041 1.00 91.31 551 ILE A O 1
ATOM 4556 N N . THR A 1 552 ? -2.304 -5.644 -24.847 1.00 89.06 552 THR A N 1
ATOM 4557 C CA . THR A 1 552 ? -2.475 -7.037 -25.280 1.00 89.06 552 THR A CA 1
ATOM 4558 C C . THR A 1 552 ? -1.589 -7.324 -26.484 1.00 89.06 552 THR A C 1
ATOM 4560 O O . THR A 1 552 ? -1.608 -6.562 -27.453 1.00 89.06 552 THR A O 1
ATOM 4563 N N . ASN A 1 553 ? -0.844 -8.431 -26.430 1.00 77.19 553 ASN A N 1
ATOM 4564 C CA . ASN A 1 553 ? -0.029 -8.956 -27.531 1.00 77.19 553 ASN A CA 1
ATOM 4565 C C . ASN A 1 553 ? -0.467 -10.348 -27.982 1.00 77.19 553 ASN A C 1
ATOM 4567 O O . ASN A 1 553 ? -0.893 -11.157 -27.119 1.00 77.19 553 ASN A O 1
#

Foldseek 3Di:
DQQWPVRLQVVLQVPLVVFPCLCVQVLLCVLVVNPDGPDSGQWDPDPVADDRFKGWGPPCQLAWTQMWGDDPQAIWTFTKHQQAADPSRNHLVSCVQLLVQLQVCCVVPVVLQQQKWKWKDDPNDTDDIGGDHRDDPVQSDHRMMIGMGDGDHSVPDDSVVNRVRVNSCVVSRSRSSRDPPPDVCVFAAFEWEAEDEDAPVLLQAFRQDADPDDPCNLQSGDQQSNQVNPLCAAPQKRFGDFADDPVQQVCQCQQRYKYFYWYDDPNFIWGFWIAGSKHFADPVSLVLSCVVSVLLVSLVRSLVRPSNCVSVVVDSVVSNVVSVVPSSRGTMIHRPLRIAGFPDTFTDQPCLFPNDRDDDHDRNDIGIGQLVSCCVRPCVRCLVRVVNQCRSLDTHHDCVPPPPPDDDDHSVVSCVVRPDDDPPPDPDDDDPDDDDDDPPPDPQQSVQLSLVVVQCVVVVWDWDACPPNFGIWTDDPPAIEGEDEFEPPPHAPVVQLVVQVVVQVVCCVPPNVRHAYEYEYAEDHDPVSCVVCVVVRHKYWYQYPVPSHIDID

Secondary structure (DSSP, 8-state):
-PPPHHHHHHHHHHHGGGSGGGGHHHHHHHHHT-SS-S-SSSS---TTTB-SSEEE-TTGGGS-EEEEEE-SSSEEEEEEEE----SS-S-GGGTHHHHHHHHHHHHH-GGGGTT-EEEEEETTEEPPPEE-----GGGSSTT-EEEEEEEE-TTS--HHHHHHHHHHHHHHHHHHHS-----S-TTEEEEEEEEE---TTTTSS---PPPSSSHHHHHS--GGGGTT-TT-EETTEEEE-----HHHHHHHTTT-EEEEEEEEETTEEEEEEEEEEEEE--HHHHHHHHHHTTGGGGHHHHHH-HHHHHHTTT-HHHHHHHHHHHTT---EEEEGGGEEEEEEEEEP-HHHHHSSSS----TT--EEE-HHHHHHHHGGGSTT-HHHHHHHHSSEE--TTS-TTS----HHHHHHHH--S-------SS-----SS-----HHHHHHHHHHHHHHHTTT--EEESGGG-SEEEEETTEEEEEEEE--SSS-HHHHHHHHHHHHHHHHHHT-TT-EEEEEESSPPPHHHHHHHHHTTEEEEEEETTTTEEEE-

Organism: NCBI:txid1940526

pLDDT: mean 86.59, std 15.33, range [21.7, 98.62]

Sequence (553 aa):
MSDSLRDIAIQINQMSNDYEIGNLQDIRKDLKGLKKKANSNIFVDDSKTMTDDWAFHYGGRSELQYNIGFEDEGFRYGLAFSLETSQTLPDINLLRPKIKKLNTLIQEKPNVFSDYNMWYWQGGVRSDIFDVRKIDSELIQNGTFIFFGKLIEKDKLNYNEILQTFDNLLPIYKDVETKELTTQTQLTKTCVLKPIMWNTDNYKGPSGFQSAGGFSKDNGYGHEEWNNDDNWVWRNFKVFHTESKPKLLEYSNDGNLGIVMIASFEKKQYAVGIATNVYHNDIDERKLIASELNNYENHHQVWQQGTVKRAFDNDKESFLEHWKKNYTWVQWKCPTENYCWFEKPVLLNPQDFSGKDKLISMHGSYQRVLPQLVLETLSDNFADKPQIIDWLTTGEFDTDWVDSDTKVKSNTKLRKRYSSSGANAPASRAFSYWINGQRNIEPLHAKLQALFVDYLSKRGVDYIENQDYIDVQYTQGDISYYCEIKPTKNMDTKYAIRIAVGQLLEYRYFNNKNAKLEIVISSKPRDKELEFVKSLDMKLTYLDDLTNEFITN